Protein AF-A0A6H5FZ77-F1 (afdb_monomer_lite)

Radius of gyration: 32.41 Å; chains: 1; bounding box: 80×97×88 Å

InterPro domains:
  IPR010721 Probable O-methyltransferase UstE-like [PF06966] (25-256)
  IPR010721 Probable O-methyltransferase UstE-like [PF06966] (371-517)
  IPR010721 Probable O-methyltransferase UstE-like [PTHR32251] (3-259)

pLDDT: mean 71.92, std 25.33, range [19.97, 97.94]

Organism: NCBI:txid355587

Sequence (517 aa):
MVVQIFDDHHLAVSAIIVVTVQVILFGISAYFQFDKLTDIAGGVNFIIVAITTFVLGQERLRPPYDNRQLMVTSLVCLWGVRLSGYLLYRIMQVGRDARFESRRSNIIRFAVFWTFQAVWVMVVSLPVVIINAPHNSILNGAPRTMTPLDTAGTSMFFGGLLVETYADLQKFSFHSDPANKGKWCNDGLWSLSRHPNYFGEIVLWCGITVISVNVIAGVEWVVVASPIFTTFIILFISGIPLVERAADLKYRNAQFNRKEAVGFFQKNSLHSILPIVSFCGRGPHKEHTGDNKICRTKMCHRPLGAPPSRITIFYAPSIGFPSCPIPSRGLRREEEGKWVKVRSLIRRVRHGENGGHPGSARKSGTPGNPARQAGLEIWRWSAAWVFIVSLPVMFVNAPNNSIANGAPKFGNARDIAGICLFVVGLLVETVADLQKNSYRNNPDNRGHWCDVGLWSWSRHPNYFGEITIWSSVFLISTNVLKRWQWTAVLSPVFTAVLLLFVSGMPILEKSADRKYG

Secondary structure (DSSP, 8-state):
-----S-TTSHHHHHHHHHHHHHHHHHHHHHH--HHHHHHHHHHHHHHHHHHHHHHHHHT-SS---HHHHHHHHHHHHHHHHHHHHHHHHHHHH---HHHHHHHT-HHHHHHHHHHHHHHHHHHHHHHHHHTSGGGSGGGT--SS--HHHHHHHHHHHHHHHHHHHHHHHHHHHHHSGGGTTPPP-STHHHH-S-HHHHHHHHHHHHHHHHHTTT--GGGGGGGHHHHHHHHIIIIISSHHHHHHHHHHHHGGGTTSHHHHTTSTTTSSS-SSS-----------------------------------------------------------SSTTSSHHHHHHHHHTTS--------------PPPPHHHHHHHHHHHHHHHHHHHHHHHHHHHTSGGGSGGGTPPPS--HHHHHHHHHHHHHHHHHHHHHHHHHHHHHSGGGTT----STHHHH-S-HHHHHHHHHHHHHHHHHTTT--GGGGGGGHHHHHHHHIIIIISSHHHHHHHHHHHH-

Foldseek 3Di:
DDPPPDDLLCLVVLLCLLVVLLVVLLVCCLVVVDPLSVQLSLLVSQLCSLVVLQVSLQVPDVVRDFPLLVVLSVLSNVVSCLRNVLSNVVCVVVVDDPVCVVQSVDSVSSVVVSVVSSVLSSLQSLLSSRCSRNCLGVVNPFDRDQDVLLVQLVVLQVQLVCQLNVVSVQVVVLCVDPVNVLHDRCDDVCVQAVCSNLVSVLSNSVSSLSSSVRRDDDPSNSSVSNSVVSVCCCPPNPNDVVVVVVVCVSCVVVPVVCPPVVVRVQRHDVPVVFFDDDDDDDDDDDDDDDDDDDDDDDDDDDDDDDDDDDDDDDDDDDDDDDDDDDDDDDDPDDPPVPVVVVVVVVVVVPDDDDDDDDDDDDDDDDPPDVVVVVVVVVVVVVVVLVVLQCLLVCQCPDPCLDVVNVQDDPDPPLNVVLVVLLVVLVCQLVVVVVQVVVLVPDPVNVLHDRCDDVCVVDVCSNLVSVLSNSVSSNSNSVSRDDDPSNSSVSNSVVSCCSQPPNRNPVVVVVVCVVRND

Structure (mmCIF, N/CA/C/O backbone):
data_AF-A0A6H5FZ77-F1
#
_entry.id   AF-A0A6H5FZ77-F1
#
loop_
_atom_site.group_PDB
_atom_site.id
_atom_site.type_symbol
_atom_site.label_atom_id
_atom_site.label_alt_id
_atom_site.label_comp_id
_atom_site.label_asym_id
_atom_site.label_entity_id
_atom_site.label_seq_id
_atom_site.pdbx_PDB_ins_code
_atom_site.Cartn_x
_atom_site.Cartn_y
_atom_site.Cartn_z
_atom_site.occupancy
_atom_site.B_iso_or_equiv
_atom_site.auth_seq_id
_atom_site.auth_comp_id
_atom_site.auth_asym_id
_atom_site.auth_atom_id
_atom_site.pdbx_PDB_model_num
ATOM 1 N N . MET A 1 1 ? 22.481 23.000 -25.335 1.00 32.81 1 MET A N 1
ATOM 2 C CA . MET A 1 1 ? 23.296 23.035 -24.105 1.00 32.81 1 MET A CA 1
ATOM 3 C C . MET A 1 1 ? 22.414 22.486 -22.999 1.00 32.81 1 MET A C 1
ATOM 5 O O . MET A 1 1 ? 21.450 23.138 -22.628 1.00 32.81 1 MET A O 1
ATOM 9 N N . VAL A 1 2 ? 22.610 21.223 -22.630 1.00 38.97 2 VAL A N 1
ATOM 10 C CA . VAL A 1 2 ? 21.741 20.534 -21.672 1.00 38.97 2 VAL A CA 1
ATOM 11 C C . VAL A 1 2 ? 22.221 20.924 -20.278 1.00 38.97 2 VAL A C 1
ATOM 13 O O . VAL A 1 2 ? 23.312 20.530 -19.880 1.00 38.97 2 VAL A O 1
ATOM 16 N N . VAL A 1 3 ? 21.452 21.741 -19.562 1.00 40.06 3 VAL A N 1
ATOM 17 C CA . VAL A 1 3 ? 21.782 22.121 -18.185 1.00 40.06 3 VAL A CA 1
ATOM 18 C C . VAL A 1 3 ? 21.697 20.848 -17.330 1.00 40.06 3 VAL A C 1
ATOM 20 O O . VAL A 1 3 ? 20.621 20.277 -17.148 1.00 40.06 3 VAL A O 1
ATOM 23 N N . GLN A 1 4 ? 22.836 20.316 -16.876 1.00 50.25 4 GLN A N 1
ATOM 24 C CA . GLN A 1 4 ? 22.880 19.347 -15.776 1.00 50.25 4 GLN A CA 1
ATOM 25 C C . GLN A 1 4 ? 22.469 20.116 -14.529 1.00 50.25 4 GLN A C 1
ATOM 27 O O . GLN A 1 4 ? 23.273 20.878 -14.003 1.00 50.25 4 GLN A O 1
ATOM 32 N N . ILE A 1 5 ? 21.200 20.007 -14.127 1.00 52.31 5 ILE A N 1
ATOM 33 C CA . ILE A 1 5 ? 20.714 20.857 -13.045 1.00 52.31 5 ILE A CA 1
ATOM 34 C C . ILE A 1 5 ? 21.364 20.440 -11.724 1.00 52.31 5 ILE A C 1
ATOM 36 O O . ILE A 1 5 ? 21.948 21.324 -11.130 1.00 52.31 5 ILE A O 1
ATOM 40 N N . PHE A 1 6 ? 21.429 19.160 -11.325 1.00 59.44 6 PHE A N 1
ATOM 41 C CA . PHE A 1 6 ? 22.281 18.728 -10.192 1.00 59.44 6 PHE A CA 1
ATOM 42 C C . PHE A 1 6 ? 22.608 17.221 -10.201 1.00 59.44 6 PHE A C 1
ATOM 44 O O . PHE A 1 6 ? 23.728 16.845 -9.862 1.00 59.44 6 PHE A O 1
ATOM 51 N N . ASP A 1 7 ? 21.668 16.356 -10.601 1.00 70.94 7 ASP A N 1
ATOM 52 C CA . ASP A 1 7 ? 21.854 14.901 -10.652 1.00 70.94 7 ASP A CA 1
ATOM 53 C C . ASP A 1 7 ? 20.900 14.220 -11.651 1.00 70.94 7 ASP A C 1
ATOM 55 O O . ASP A 1 7 ? 19.774 14.675 -11.850 1.00 70.94 7 ASP A O 1
ATOM 59 N N . ASP A 1 8 ? 21.329 13.111 -12.265 1.00 69.75 8 ASP A N 1
ATOM 60 C CA . ASP A 1 8 ? 20.527 12.403 -13.282 1.00 69.75 8 ASP A CA 1
ATOM 61 C C . ASP A 1 8 ? 19.311 11.661 -12.687 1.00 69.75 8 ASP A C 1
ATOM 63 O O . ASP A 1 8 ? 18.356 11.375 -13.401 1.00 69.75 8 ASP A O 1
ATOM 67 N N . HIS A 1 9 ? 19.301 11.406 -11.373 1.00 72.81 9 HIS A N 1
ATOM 68 C CA . HIS A 1 9 ? 18.240 10.663 -10.677 1.00 72.81 9 HIS A CA 1
ATOM 69 C C . HIS A 1 9 ? 17.147 11.557 -10.070 1.00 72.81 9 HIS A C 1
ATOM 71 O O . HIS A 1 9 ? 16.243 11.045 -9.410 1.00 72.81 9 HIS A O 1
ATOM 77 N N . HIS A 1 10 ? 17.222 12.881 -10.265 1.00 82.50 10 HIS A N 1
ATOM 78 C CA . HIS A 1 10 ? 16.328 13.882 -9.665 1.00 82.50 10 HIS A CA 1
ATOM 79 C C . HIS A 1 10 ? 16.275 13.880 -8.120 1.00 82.50 10 HIS A C 1
ATOM 81 O O . HIS A 1 10 ? 15.401 14.524 -7.530 1.00 82.50 10 HIS A O 1
ATOM 87 N N . LEU A 1 11 ? 17.190 13.196 -7.432 1.00 84.50 11 LEU A N 1
ATOM 88 C CA . LEU A 1 11 ? 17.213 13.078 -5.975 1.00 84.50 11 LEU A CA 1
ATOM 89 C C . LEU A 1 11 ? 17.638 14.389 -5.314 1.00 84.50 11 LEU A C 1
ATOM 91 O O . LEU A 1 11 ? 17.001 14.817 -4.350 1.00 84.50 11 LEU A O 1
ATOM 95 N N . ALA A 1 12 ? 18.682 15.045 -5.831 1.00 80.38 12 ALA A N 1
ATOM 96 C CA . ALA A 1 12 ? 19.181 16.295 -5.260 1.00 80.38 12 ALA A CA 1
ATOM 97 C C . ALA A 1 12 ? 18.172 17.428 -5.473 1.00 80.38 12 ALA A C 1
ATOM 99 O O . ALA A 1 12 ? 17.857 18.168 -4.540 1.00 80.38 12 ALA A O 1
ATOM 100 N N . VAL A 1 13 ? 17.595 17.508 -6.676 1.00 82.75 13 VAL A N 1
ATOM 101 C CA . VAL A 1 13 ? 16.537 18.480 -6.987 1.00 82.75 13 VAL A CA 1
ATOM 102 C C . VAL A 1 13 ? 15.308 18.257 -6.102 1.00 82.75 13 VAL A C 1
ATOM 104 O O . VAL A 1 13 ? 14.798 19.211 -5.514 1.00 82.75 13 VAL A O 1
ATOM 107 N N . SER A 1 14 ? 14.871 17.005 -5.927 1.00 87.25 14 SER A N 1
ATOM 108 C CA . SER A 1 14 ? 13.750 16.678 -5.034 1.00 87.25 14 SER A CA 1
ATOM 109 C C . SER A 1 14 ? 14.048 17.059 -3.583 1.00 87.25 14 SER A C 1
ATOM 111 O O . SER A 1 14 ? 13.194 17.644 -2.921 1.00 87.25 14 SER A O 1
ATOM 113 N N . ALA A 1 15 ? 15.269 16.804 -3.097 1.00 85.19 15 ALA A N 1
ATOM 114 C CA . ALA A 1 15 ? 15.681 17.167 -1.742 1.00 85.19 15 ALA A CA 1
ATOM 115 C C . ALA A 1 15 ? 15.639 18.681 -1.515 1.00 85.19 15 ALA A C 1
ATOM 117 O O . ALA A 1 15 ? 15.108 19.127 -0.499 1.00 85.19 15 ALA A O 1
ATOM 118 N N . ILE A 1 16 ? 16.145 19.468 -2.470 1.00 86.50 16 ILE A N 1
ATOM 119 C CA . ILE A 1 16 ? 16.096 20.933 -2.412 1.00 86.50 16 ILE A CA 1
ATOM 120 C C . ILE A 1 16 ? 14.642 21.403 -2.365 1.00 86.50 16 ILE A C 1
ATOM 122 O O . ILE A 1 16 ? 14.287 22.171 -1.477 1.00 86.50 16 ILE A O 1
ATOM 126 N N . ILE A 1 17 ? 13.786 20.903 -3.261 1.00 87.06 17 ILE A N 1
ATOM 127 C CA . ILE A 1 17 ? 12.366 21.275 -3.307 1.00 87.06 17 ILE A CA 1
ATOM 128 C C . ILE A 1 17 ? 11.678 20.959 -1.980 1.00 87.06 17 ILE A C 1
ATOM 130 O O . ILE A 1 17 ? 11.042 21.840 -1.400 1.00 87.06 17 ILE A O 1
ATOM 134 N N . VAL A 1 18 ? 11.825 19.731 -1.473 1.00 87.75 18 VAL A N 1
ATOM 135 C CA . VAL A 1 18 ? 11.194 19.329 -0.212 1.00 87.75 18 VAL A CA 1
ATOM 136 C C . VAL A 1 18 ? 11.704 20.187 0.936 1.00 87.75 18 VAL A C 1
ATOM 138 O O . VAL A 1 18 ? 10.898 20.715 1.693 1.00 87.75 18 VAL A O 1
ATOM 141 N N . VAL A 1 19 ? 13.016 20.385 1.074 1.00 87.25 19 VAL A N 1
ATOM 142 C CA . VAL A 1 19 ? 13.564 21.213 2.159 1.00 87.25 19 VAL A CA 1
ATOM 143 C C . VAL A 1 19 ? 13.065 22.653 2.052 1.00 87.25 19 VAL A C 1
ATOM 145 O O . VAL A 1 19 ? 12.598 23.200 3.050 1.00 87.25 19 VAL A O 1
ATOM 148 N N . THR A 1 20 ? 13.088 23.256 0.864 1.00 87.56 20 THR A N 1
ATOM 149 C CA . THR A 1 20 ? 12.632 24.634 0.651 1.00 87.56 20 THR A CA 1
ATOM 150 C C . THR A 1 20 ? 11.155 24.798 0.989 1.00 87.56 20 THR A C 1
ATOM 152 O O . THR A 1 20 ? 10.804 25.684 1.770 1.00 87.56 20 THR A O 1
ATOM 155 N N . VAL A 1 21 ? 10.284 23.928 0.471 1.00 87.62 21 VAL A N 1
ATOM 156 C CA . VAL A 1 21 ? 8.846 23.982 0.773 1.00 87.62 21 VAL A CA 1
ATOM 157 C C . VAL A 1 21 ? 8.609 23.772 2.270 1.00 87.62 21 VAL A C 1
ATOM 159 O O . VAL A 1 21 ? 7.843 24.518 2.879 1.00 87.62 21 VAL A O 1
ATOM 162 N N . GLN A 1 22 ? 9.300 22.822 2.901 1.00 86.38 22 GLN A N 1
ATOM 163 C CA . GLN A 1 22 ? 9.139 22.550 4.330 1.00 86.38 22 GLN A CA 1
ATOM 164 C C . GLN A 1 22 ? 9.621 23.704 5.212 1.00 86.38 22 GLN A C 1
ATOM 166 O O . GLN A 1 22 ? 8.958 24.020 6.194 1.00 86.38 22 GLN A O 1
ATOM 171 N N . VAL A 1 23 ? 10.724 24.371 4.862 1.00 87.50 23 VAL A N 1
ATOM 172 C CA . VAL A 1 23 ? 11.225 25.547 5.592 1.00 87.50 23 VAL A CA 1
ATOM 173 C C . VAL A 1 23 ? 10.261 26.728 5.462 1.00 87.50 23 VAL A C 1
ATOM 175 O O . VAL A 1 23 ? 9.963 27.378 6.464 1.00 87.50 23 VAL A O 1
ATOM 178 N N . ILE A 1 24 ? 9.723 26.978 4.263 1.00 88.81 24 ILE A N 1
ATOM 179 C CA . ILE A 1 24 ? 8.734 28.044 4.038 1.00 88.81 24 ILE A CA 1
ATOM 180 C C . ILE A 1 24 ? 7.465 27.771 4.854 1.00 88.81 24 ILE A C 1
ATOM 182 O O . ILE A 1 24 ? 7.013 28.631 5.613 1.00 88.81 24 ILE A O 1
ATOM 186 N N . LEU A 1 25 ? 6.905 26.562 4.748 1.00 86.75 25 LEU A N 1
ATOM 187 C CA . LEU A 1 25 ? 5.684 26.188 5.462 1.00 86.75 25 LEU A CA 1
ATOM 188 C C . LEU A 1 25 ? 5.891 26.133 6.982 1.00 86.75 25 LEU A C 1
ATOM 190 O O . LEU A 1 25 ? 4.988 26.520 7.729 1.00 86.75 25 LEU A O 1
ATOM 194 N N . PHE A 1 26 ? 7.075 25.728 7.447 1.00 85.31 26 PHE A N 1
ATOM 195 C CA . PHE A 1 26 ? 7.472 25.829 8.849 1.00 85.31 26 PHE A CA 1
ATOM 196 C C . PHE A 1 26 ? 7.493 27.284 9.316 1.00 85.31 26 PHE A C 1
ATOM 198 O O . PHE A 1 26 ? 6.891 27.581 10.343 1.00 85.31 26 PHE A O 1
ATOM 205 N N . GLY A 1 27 ? 8.124 28.192 8.563 1.00 84.81 27 GLY A N 1
ATOM 206 C CA . GLY A 1 27 ? 8.195 29.615 8.901 1.00 84.81 27 GLY A CA 1
ATOM 207 C C . GLY A 1 27 ? 6.810 30.253 9.020 1.00 84.81 27 GLY A C 1
ATOM 208 O O . GLY A 1 27 ? 6.506 30.889 10.029 1.00 84.81 27 GLY A O 1
ATOM 209 N N . ILE A 1 28 ? 5.931 29.994 8.045 1.00 85.19 28 ILE A N 1
ATOM 210 C CA . ILE A 1 28 ? 4.534 30.455 8.069 1.00 85.19 28 ILE A CA 1
ATOM 211 C C . ILE A 1 28 ? 3.795 29.857 9.274 1.00 85.19 28 ILE A C 1
ATOM 213 O O . ILE A 1 28 ? 3.142 30.580 10.023 1.00 85.19 28 ILE A O 1
ATOM 217 N N . SER A 1 29 ? 3.918 28.548 9.505 1.00 83.06 29 SER A N 1
ATOM 218 C CA . SER A 1 29 ? 3.219 27.878 10.609 1.00 83.06 29 SER A CA 1
ATOM 219 C C . SER A 1 29 ? 3.726 28.320 11.982 1.00 83.06 29 SER A C 1
ATOM 221 O O . SER A 1 29 ? 2.934 28.425 12.914 1.00 83.06 29 SER A O 1
ATOM 223 N N . ALA A 1 30 ? 5.025 28.592 12.119 1.00 81.38 30 ALA A N 1
ATOM 224 C CA . ALA A 1 30 ? 5.637 29.072 13.352 1.00 81.38 30 ALA A CA 1
ATOM 225 C C . ALA A 1 30 ? 5.244 30.526 13.649 1.00 81.38 30 ALA A C 1
ATOM 227 O O . ALA A 1 30 ? 4.967 30.850 14.803 1.00 81.38 30 ALA A O 1
ATOM 228 N N . TYR A 1 31 ? 5.162 31.379 12.624 1.00 82.38 31 TYR A N 1
ATOM 229 C CA . TYR A 1 31 ? 4.772 32.780 12.779 1.00 82.38 31 TYR A CA 1
ATOM 230 C C . TYR A 1 31 ? 3.266 32.945 13.036 1.00 82.38 31 TYR A C 1
ATOM 232 O O . TYR A 1 31 ? 2.871 33.591 14.001 1.00 82.38 31 TYR A O 1
ATOM 240 N N . PHE A 1 32 ? 2.417 32.316 12.215 1.00 79.31 32 PHE A N 1
ATOM 241 C CA . PHE A 1 32 ? 0.956 32.470 12.288 1.00 79.31 32 PHE A CA 1
ATOM 242 C C . PHE A 1 32 ? 0.256 31.459 13.207 1.00 79.31 32 PHE A C 1
ATOM 244 O O . PHE A 1 32 ? -0.953 31.563 13.405 1.00 79.31 32 PHE A O 1
ATOM 251 N N . GLN A 1 33 ? 0.976 30.470 13.753 1.00 71.25 33 GLN A N 1
ATOM 252 C CA . GLN A 1 33 ? 0.415 29.404 14.602 1.00 71.25 33 GLN A CA 1
ATOM 253 C C . GLN A 1 33 ? -0.757 28.660 13.925 1.00 71.25 33 GLN A C 1
ATOM 255 O O . GLN A 1 33 ? -1.765 28.328 14.550 1.00 71.25 33 GLN A O 1
ATOM 260 N N . PHE A 1 34 ? -0.639 28.419 12.615 1.00 71.75 34 PHE A N 1
ATOM 261 C CA . PHE A 1 34 ? -1.740 27.945 11.776 1.00 71.75 34 PHE A CA 1
ATOM 262 C C . PHE A 1 34 ? -1.725 26.413 11.590 1.00 71.75 34 PHE A C 1
ATOM 264 O O . PHE A 1 34 ? -1.120 25.892 10.656 1.00 71.75 34 PHE A O 1
ATOM 271 N N . ASP A 1 35 ? -2.442 25.677 12.448 1.00 66.44 35 ASP A N 1
ATOM 272 C CA . ASP A 1 35 ? -2.493 24.192 12.445 1.00 66.44 35 ASP A CA 1
ATOM 273 C C . ASP A 1 35 ? -3.036 23.567 11.165 1.00 66.44 35 ASP A C 1
ATOM 275 O O . ASP A 1 35 ? -2.744 22.421 10.818 1.00 66.44 35 ASP A O 1
ATOM 279 N N . LYS A 1 36 ? -3.876 24.317 10.455 1.00 73.75 36 LYS A N 1
ATOM 280 C CA . LYS A 1 36 ? -4.496 23.834 9.223 1.00 73.75 36 LYS A CA 1
ATOM 281 C C . LYS A 1 36 ? -3.432 23.606 8.147 1.00 73.75 36 LYS A C 1
ATOM 283 O O . LYS A 1 36 ? -3.571 22.693 7.341 1.00 73.75 36 LYS A O 1
ATOM 288 N N . LEU A 1 37 ? -2.346 24.387 8.173 1.00 77.38 37 LEU A N 1
ATOM 289 C CA . LEU A 1 37 ? -1.252 24.265 7.213 1.00 77.38 37 LEU A CA 1
ATOM 290 C C . LEU A 1 37 ? -0.441 22.988 7.426 1.00 77.38 37 LEU A C 1
ATOM 292 O O . LEU A 1 37 ? -0.084 22.342 6.447 1.00 77.38 37 LEU A O 1
ATOM 296 N N . THR A 1 38 ? -0.197 22.588 8.680 1.00 74.19 38 THR A N 1
ATOM 297 C CA . THR A 1 38 ? 0.572 21.371 8.990 1.00 74.19 38 THR A CA 1
ATOM 298 C C . THR A 1 38 ? -0.085 20.101 8.460 1.00 74.19 38 THR A C 1
ATOM 300 O O . THR A 1 38 ? 0.616 19.204 8.004 1.00 74.19 38 THR A O 1
ATOM 303 N N . ASP A 1 39 ? -1.416 20.032 8.486 1.00 73.19 39 ASP A N 1
ATOM 304 C CA . ASP A 1 39 ? -2.168 18.862 8.019 1.00 73.19 39 ASP A CA 1
ATOM 305 C C . ASP A 1 39 ? -2.214 18.774 6.477 1.00 73.19 39 ASP A C 1
ATOM 307 O O . ASP A 1 39 ? -2.266 17.679 5.921 1.00 73.19 39 ASP A O 1
ATOM 311 N N . ILE A 1 40 ? -2.144 19.907 5.767 1.00 84.50 40 ILE A N 1
ATOM 312 C CA . ILE A 1 40 ? -2.136 19.955 4.292 1.00 84.50 40 ILE A CA 1
ATOM 313 C C . ILE A 1 40 ? -0.723 19.794 3.715 1.00 84.50 40 ILE A C 1
ATOM 315 O O . ILE A 1 40 ? -0.570 19.237 2.623 1.00 84.50 40 ILE A O 1
ATOM 319 N N . ALA A 1 41 ? 0.291 20.287 4.436 1.00 85.44 41 ALA A N 1
ATOM 320 C CA . ALA A 1 41 ? 1.673 20.408 3.976 1.00 85.44 41 ALA A CA 1
ATOM 321 C C . ALA A 1 41 ? 2.235 19.097 3.418 1.00 85.44 41 ALA A C 1
ATOM 323 O O . ALA A 1 41 ? 2.907 19.113 2.388 1.00 85.44 41 ALA A O 1
ATOM 324 N N . GLY A 1 42 ? 1.931 17.968 4.061 1.00 82.56 42 GLY A N 1
ATOM 325 C CA . GLY A 1 42 ? 2.368 16.645 3.627 1.00 82.56 42 GLY A CA 1
ATOM 326 C C . GLY A 1 42 ? 1.954 16.328 2.190 1.00 82.56 42 GLY A C 1
ATOM 327 O O . GLY A 1 42 ? 2.812 16.195 1.322 1.00 82.56 42 GLY A O 1
ATOM 328 N N . GLY A 1 43 ? 0.647 16.253 1.920 1.00 88.25 43 GLY A N 1
ATOM 329 C CA . GLY A 1 43 ? 0.135 15.888 0.592 1.00 88.25 43 GLY A CA 1
ATOM 330 C C . GLY A 1 43 ? 0.491 16.900 -0.502 1.00 88.25 43 GLY A C 1
ATOM 331 O O . GLY A 1 43 ? 0.821 16.495 -1.615 1.00 88.25 43 GLY A O 1
ATOM 332 N N . VAL A 1 44 ? 0.544 18.200 -0.183 1.00 90.81 44 VAL A N 1
ATOM 333 C CA . VAL A 1 44 ? 0.987 19.236 -1.137 1.00 90.81 44 VAL A CA 1
ATOM 334 C C . VAL A 1 44 ? 2.450 19.047 -1.538 1.00 90.81 44 VAL A C 1
ATOM 336 O O . VAL A 1 44 ? 2.771 19.161 -2.718 1.00 90.81 44 VAL A O 1
ATOM 339 N N . ASN A 1 45 ? 3.331 18.695 -0.598 1.00 91.25 45 ASN A N 1
ATOM 340 C CA . ASN A 1 45 ? 4.727 18.399 -0.917 1.00 91.25 45 ASN A CA 1
ATOM 341 C C . ASN A 1 45 ? 4.857 17.222 -1.900 1.00 91.25 45 ASN A C 1
ATOM 343 O O . ASN A 1 45 ? 5.621 17.319 -2.858 1.00 91.25 45 ASN A O 1
ATOM 347 N N . PHE A 1 46 ? 4.089 16.142 -1.712 1.00 94.19 46 PHE A N 1
ATOM 348 C CA . PHE A 1 46 ? 4.083 15.016 -2.657 1.00 94.19 46 PHE A CA 1
ATOM 349 C C . PHE A 1 46 ? 3.656 15.439 -4.066 1.00 94.19 46 PHE A C 1
ATOM 351 O O . PHE A 1 46 ? 4.296 15.038 -5.037 1.00 94.19 46 PHE A O 1
ATOM 358 N N . ILE A 1 47 ? 2.615 16.272 -4.179 1.00 94.81 47 ILE A N 1
ATOM 359 C CA . ILE A 1 47 ? 2.140 16.798 -5.468 1.00 94.81 47 ILE A CA 1
ATOM 360 C C . ILE A 1 47 ? 3.236 17.629 -6.145 1.00 94.81 47 ILE A C 1
ATOM 362 O O . ILE A 1 47 ? 3.541 17.405 -7.315 1.00 94.81 47 ILE A O 1
ATOM 366 N N . ILE A 1 48 ? 3.855 18.562 -5.411 1.00 93.50 48 ILE A N 1
ATOM 367 C CA . ILE A 1 48 ? 4.905 19.437 -5.950 1.00 93.50 48 ILE A CA 1
ATOM 368 C C . ILE A 1 48 ? 6.090 18.607 -6.458 1.00 93.50 48 ILE A C 1
ATOM 370 O O . ILE A 1 48 ? 6.550 18.832 -7.577 1.00 93.50 48 ILE A O 1
ATOM 374 N N . VAL A 1 49 ? 6.566 17.632 -5.676 1.00 92.12 49 VAL A N 1
ATOM 375 C CA . VAL A 1 49 ? 7.688 16.763 -6.072 1.00 92.12 49 VAL A CA 1
ATOM 376 C C . VAL A 1 49 ? 7.337 15.935 -7.308 1.00 92.12 49 VAL A C 1
ATOM 378 O O . VAL A 1 49 ? 8.125 15.887 -8.253 1.00 92.12 49 VAL A O 1
ATOM 381 N N . ALA A 1 50 ? 6.152 15.321 -7.346 1.00 93.50 50 ALA A N 1
ATOM 382 C CA . ALA A 1 50 ? 5.724 14.499 -8.475 1.00 93.50 50 ALA A CA 1
ATOM 383 C C . ALA A 1 50 ? 5.622 15.318 -9.773 1.00 93.50 50 ALA A C 1
ATOM 385 O O . ALA A 1 50 ? 6.191 14.927 -10.790 1.00 93.50 50 ALA A O 1
ATOM 386 N N . ILE A 1 51 ? 4.967 16.485 -9.734 1.00 93.25 51 ILE A N 1
ATOM 387 C CA . ILE A 1 51 ? 4.817 17.357 -10.909 1.00 93.25 51 ILE A CA 1
ATOM 388 C C . ILE A 1 51 ? 6.170 17.912 -11.356 1.00 93.25 51 ILE A C 1
ATOM 390 O O . ILE A 1 51 ? 6.478 17.888 -12.544 1.00 93.25 51 ILE A O 1
ATOM 394 N N . THR A 1 52 ? 6.999 18.390 -10.425 1.00 89.44 52 THR A N 1
ATOM 395 C CA . THR A 1 52 ? 8.275 19.022 -10.787 1.00 89.44 52 THR A CA 1
ATOM 396 C C . THR A 1 52 ? 9.233 18.009 -11.403 1.00 89.44 52 THR A C 1
ATOM 398 O O . THR A 1 52 ? 9.822 18.282 -12.444 1.00 89.44 52 THR A O 1
ATOM 401 N N . THR A 1 53 ? 9.351 16.813 -10.816 1.00 89.75 53 THR A N 1
ATOM 402 C CA . THR A 1 53 ? 10.194 15.749 -11.388 1.00 89.75 53 THR A CA 1
ATOM 403 C C . THR A 1 53 ? 9.685 15.281 -12.748 1.00 89.75 53 THR A C 1
ATOM 405 O O . THR A 1 53 ? 10.496 15.024 -13.634 1.00 89.75 53 THR A O 1
ATOM 408 N N . PHE A 1 54 ? 8.364 15.233 -12.951 1.00 89.44 54 PHE A N 1
ATOM 409 C CA . PHE A 1 54 ? 7.769 14.921 -14.248 1.00 89.44 54 PHE A CA 1
ATOM 410 C C . PHE A 1 54 ? 8.110 15.976 -15.308 1.00 89.44 54 PHE A C 1
ATOM 412 O O . PHE A 1 54 ? 8.583 15.620 -16.385 1.00 89.44 54 PHE A O 1
ATOM 419 N N . VAL A 1 55 ? 7.913 17.264 -15.003 1.00 87.12 55 VAL A N 1
ATOM 420 C CA . VAL A 1 55 ? 8.178 18.373 -15.938 1.00 87.12 55 VAL A CA 1
ATOM 421 C C . VAL A 1 55 ? 9.662 18.445 -16.299 1.00 87.12 55 VAL A C 1
ATOM 423 O O . VAL A 1 55 ? 9.992 18.482 -17.482 1.00 87.12 55 VAL A O 1
ATOM 426 N N . LEU A 1 56 ? 10.555 18.371 -15.306 1.00 82.38 56 LEU A N 1
ATOM 427 C CA . LEU A 1 56 ? 12.005 18.351 -15.536 1.00 82.38 56 LEU A CA 1
ATOM 428 C C . LEU A 1 56 ? 12.446 17.133 -16.360 1.00 82.38 56 LEU A C 1
ATOM 430 O O . LEU A 1 56 ? 13.344 17.242 -17.197 1.00 82.38 56 LEU A O 1
ATOM 434 N N . GLY A 1 57 ? 11.789 15.987 -16.156 1.00 78.50 57 GLY A N 1
ATOM 435 C CA . GLY A 1 57 ? 11.971 14.799 -16.982 1.00 78.50 57 GLY A CA 1
ATOM 436 C C . GLY A 1 57 ? 11.591 15.055 -18.441 1.00 78.50 57 GLY A C 1
ATOM 437 O O . GLY A 1 57 ? 12.397 14.791 -19.332 1.00 78.50 57 GLY A O 1
ATOM 438 N N . GLN A 1 58 ? 10.408 15.628 -18.696 1.00 76.19 58 GLN A N 1
ATOM 439 C CA . GLN A 1 58 ? 9.917 15.867 -20.061 1.00 76.19 58 GLN A CA 1
ATOM 440 C C . GLN A 1 58 ? 10.713 16.926 -20.828 1.00 76.19 58 GLN A C 1
ATOM 442 O O . GLN A 1 58 ? 10.927 16.756 -22.025 1.00 76.19 58 GLN A O 1
ATOM 447 N N . GLU A 1 59 ? 11.204 17.985 -20.175 1.00 63.56 59 GLU A N 1
ATOM 448 C CA . GLU A 1 59 ? 12.039 19.007 -20.835 1.00 63.56 59 GLU A CA 1
ATOM 449 C C . GLU A 1 59 ? 13.294 18.413 -21.497 1.00 63.56 59 GLU A C 1
ATOM 451 O O . GLU A 1 59 ? 13.826 18.963 -22.466 1.00 63.56 59 GLU A O 1
ATOM 456 N N . ARG A 1 60 ? 13.757 17.262 -20.998 1.00 66.69 60 ARG A N 1
ATOM 457 C CA . ARG A 1 60 ? 14.942 16.557 -21.490 1.00 66.69 60 ARG A CA 1
ATOM 458 C C . ARG A 1 60 ? 14.626 15.487 -22.544 1.00 66.69 60 ARG A C 1
ATOM 460 O O . ARG A 1 60 ? 15.553 15.011 -23.198 1.00 66.69 60 ARG A O 1
ATOM 467 N N . LEU A 1 61 ? 13.354 15.120 -22.734 1.00 61.03 61 LEU A N 1
ATOM 468 C CA . LEU A 1 61 ? 12.909 14.026 -23.605 1.00 61.03 61 LEU A CA 1
ATOM 469 C C . LEU A 1 61 ? 12.312 14.554 -24.923 1.00 61.03 61 LEU A C 1
ATOM 471 O O . LEU A 1 61 ? 11.493 15.470 -24.950 1.00 61.03 61 LEU A O 1
ATOM 475 N N . ARG A 1 62 ? 12.709 13.955 -26.055 1.00 57.19 62 ARG A N 1
ATOM 476 C CA . ARG A 1 62 ? 12.064 14.155 -27.367 1.00 57.19 62 ARG A CA 1
ATOM 477 C C . ARG A 1 62 ? 11.795 12.785 -28.007 1.00 57.19 62 ARG A C 1
ATOM 479 O O . ARG A 1 62 ? 12.768 12.139 -28.395 1.00 57.19 62 ARG A O 1
ATOM 486 N N . PRO A 1 63 ? 10.531 12.336 -28.163 1.00 58.62 63 PRO A N 1
ATOM 487 C CA . PRO A 1 63 ? 9.265 13.031 -27.883 1.00 58.62 63 PRO A CA 1
ATOM 488 C C . PRO A 1 63 ? 8.908 13.145 -26.378 1.00 58.62 63 PRO A C 1
ATOM 490 O O . PRO A 1 63 ? 9.421 12.365 -25.580 1.00 58.62 63 PRO A O 1
ATOM 493 N N . PRO A 1 64 ? 8.034 14.103 -25.996 1.00 58.75 64 PRO A N 1
ATOM 494 C CA . PRO A 1 64 ? 7.922 14.643 -24.631 1.00 58.75 64 PRO A CA 1
ATOM 495 C C . PRO A 1 64 ? 6.889 13.955 -23.718 1.00 58.75 64 PRO A C 1
ATOM 497 O O . PRO A 1 64 ? 6.409 14.589 -22.782 1.00 58.75 64 PRO A O 1
ATOM 500 N N . TYR A 1 65 ? 6.472 12.714 -24.001 1.00 62.88 65 TYR A N 1
ATOM 501 C CA . TYR A 1 65 ? 5.489 12.024 -23.155 1.00 62.88 65 TYR A CA 1
ATOM 502 C C . TYR A 1 65 ? 5.797 10.539 -22.992 1.00 62.88 65 TYR A C 1
ATOM 504 O O . TYR A 1 65 ? 5.666 9.750 -23.930 1.00 62.88 65 TYR A O 1
ATOM 512 N N . ASP A 1 66 ? 6.140 10.162 -21.762 1.00 78.19 66 ASP A N 1
ATOM 513 C CA . ASP A 1 66 ? 6.185 8.775 -21.311 1.00 78.19 66 ASP A CA 1
ATOM 514 C C . ASP A 1 66 ? 4.910 8.444 -20.516 1.00 78.19 66 ASP A C 1
ATOM 516 O O . ASP A 1 66 ? 4.618 9.046 -19.475 1.00 78.19 66 ASP A O 1
ATOM 520 N N . ASN A 1 67 ? 4.140 7.470 -21.009 1.00 84.06 67 ASN A N 1
ATOM 521 C CA . ASN A 1 67 ? 2.864 7.060 -20.418 1.00 84.06 67 ASN A CA 1
ATOM 522 C C . ASN A 1 67 ? 3.014 6.607 -18.957 1.00 84.06 67 ASN A C 1
ATOM 524 O O . ASN A 1 67 ? 2.126 6.860 -18.143 1.00 84.06 67 ASN A O 1
ATOM 528 N N . ARG A 1 68 ? 4.133 5.960 -18.605 1.00 87.94 68 ARG A N 1
ATOM 529 C CA . ARG A 1 68 ? 4.392 5.461 -17.245 1.00 87.94 68 ARG A CA 1
ATOM 530 C C . ARG A 1 68 ? 4.624 6.613 -16.275 1.00 87.94 68 ARG A C 1
ATOM 532 O O . ARG A 1 68 ? 4.050 6.621 -15.186 1.00 87.94 68 ARG A O 1
ATOM 539 N N . GLN A 1 69 ? 5.441 7.582 -16.683 1.00 89.44 69 GLN A N 1
ATOM 540 C CA . GLN A 1 69 ? 5.756 8.770 -15.888 1.00 89.44 69 GLN A CA 1
ATOM 541 C C . GLN A 1 69 ? 4.498 9.612 -15.650 1.00 89.44 69 GLN A C 1
ATOM 543 O O . GLN A 1 69 ? 4.213 10.004 -14.516 1.00 89.44 69 GLN A O 1
ATOM 548 N N . LEU A 1 70 ? 3.686 9.804 -16.697 1.00 90.38 70 LEU A N 1
ATOM 549 C CA . LEU A 1 70 ? 2.405 10.502 -16.596 1.00 90.38 70 LEU A CA 1
ATOM 550 C C . LEU A 1 70 ? 1.429 9.766 -15.668 1.00 90.38 70 LEU A C 1
ATOM 552 O O . LEU A 1 70 ? 0.814 10.390 -14.801 1.00 90.38 70 LEU A O 1
ATOM 556 N N . MET A 1 71 ? 1.306 8.444 -15.821 1.00 92.31 71 MET A N 1
ATOM 557 C CA . MET A 1 71 ? 0.442 7.608 -14.988 1.00 92.31 71 MET A CA 1
ATOM 558 C C . MET A 1 71 ? 0.827 7.725 -13.511 1.00 92.31 71 MET A C 1
ATOM 560 O O . MET A 1 71 ? -0.003 8.129 -12.703 1.00 92.31 71 MET A O 1
ATOM 564 N N . VAL A 1 72 ? 2.080 7.436 -13.145 1.00 94.31 72 VAL A N 1
ATOM 565 C CA . VAL A 1 72 ? 2.514 7.445 -11.737 1.00 94.31 72 VAL A CA 1
ATOM 566 C C . VAL A 1 72 ? 2.422 8.838 -11.122 1.00 94.31 72 VAL A C 1
ATOM 568 O O . VAL A 1 72 ? 1.951 8.972 -9.993 1.00 94.31 72 VAL A O 1
ATOM 571 N N . THR A 1 73 ? 2.791 9.878 -11.872 1.00 94.88 73 THR A N 1
ATOM 572 C CA . THR A 1 73 ? 2.630 11.269 -11.427 1.00 94.88 73 THR A CA 1
ATOM 573 C C . THR A 1 73 ? 1.163 11.581 -11.136 1.00 94.88 73 THR A C 1
ATOM 575 O O . THR A 1 73 ? 0.852 12.154 -10.091 1.00 94.88 73 THR A O 1
ATOM 578 N N . SER A 1 74 ? 0.246 11.132 -11.997 1.00 95.50 74 SER A N 1
ATOM 579 C CA . SER A 1 74 ? -1.198 11.304 -11.799 1.00 95.50 74 SER A CA 1
ATOM 580 C C . SER A 1 74 ? -1.710 10.550 -10.569 1.00 95.50 74 SER A C 1
ATOM 582 O O . SER A 1 74 ? -2.496 11.107 -9.805 1.00 95.50 74 SER A O 1
ATOM 584 N N . LEU A 1 75 ? -1.241 9.319 -10.329 1.00 96.56 75 LEU A N 1
ATOM 585 C CA . LEU A 1 75 ? -1.609 8.535 -9.143 1.00 96.56 75 LEU A CA 1
ATOM 586 C C . LEU A 1 75 ? -1.153 9.229 -7.850 1.00 96.56 75 LEU A C 1
ATOM 588 O O . LEU A 1 75 ? -1.953 9.414 -6.933 1.00 96.56 75 LEU A O 1
ATOM 592 N N . VAL A 1 76 ? 0.102 9.686 -7.784 1.00 96.94 76 VAL A N 1
ATOM 593 C CA . VAL A 1 76 ? 0.620 10.406 -6.607 1.00 96.94 76 VAL A CA 1
ATOM 594 C C . VAL A 1 76 ? -0.125 11.725 -6.394 1.00 96.94 76 VAL A C 1
ATOM 596 O O . VAL A 1 76 ? -0.459 12.054 -5.255 1.00 96.94 76 VAL A O 1
ATOM 599 N N . CYS A 1 77 ? -0.459 12.450 -7.466 1.00 96.38 77 CYS A N 1
ATOM 600 C CA . CYS A 1 77 ? -1.265 13.666 -7.365 1.00 96.38 77 CYS A CA 1
ATOM 601 C C . CYS A 1 77 ? -2.678 13.379 -6.844 1.00 96.38 77 CYS A C 1
ATOM 603 O O . CYS A 1 77 ? -3.148 14.075 -5.945 1.00 96.38 77 CYS A O 1
ATOM 605 N N . LEU A 1 78 ? -3.337 12.334 -7.353 1.00 95.50 78 LEU A N 1
ATOM 606 C CA . LEU A 1 78 ? -4.659 11.905 -6.897 1.00 95.50 78 LEU A CA 1
ATOM 607 C C . LEU A 1 78 ? -4.648 11.566 -5.400 1.00 95.50 78 LEU A C 1
ATOM 609 O O . LEU A 1 78 ? -5.500 12.048 -4.650 1.00 95.50 78 LEU A O 1
ATOM 613 N N . TRP A 1 79 ? -3.666 10.778 -4.954 1.00 96.31 79 TRP A N 1
ATOM 614 C CA . TRP A 1 79 ? -3.509 10.448 -3.538 1.00 96.31 79 TRP A CA 1
ATOM 615 C C . TRP A 1 79 ? -3.214 11.693 -2.693 1.00 96.31 79 TRP A C 1
ATOM 617 O O . TRP A 1 79 ? -3.856 11.889 -1.663 1.00 96.31 79 TRP A O 1
ATOM 627 N N . GLY A 1 80 ? -2.313 12.571 -3.146 1.00 93.25 80 GLY A N 1
ATOM 628 C CA . GLY A 1 80 ? -1.950 13.800 -2.439 1.00 93.25 80 GLY A CA 1
ATOM 629 C C . GLY A 1 80 ? -3.133 14.754 -2.267 1.00 93.25 80 GLY A C 1
ATOM 630 O O . GLY A 1 80 ? -3.372 15.242 -1.162 1.00 93.25 80 GLY A O 1
ATOM 631 N N . VAL A 1 81 ? -3.928 14.961 -3.326 1.00 92.62 81 VAL A N 1
ATOM 632 C CA . VAL A 1 81 ? -5.155 15.777 -3.280 1.00 92.62 81 VAL A CA 1
ATOM 633 C C . VAL A 1 81 ? -6.147 15.177 -2.295 1.00 92.62 81 VAL A C 1
ATOM 635 O O . VAL A 1 81 ? -6.721 15.895 -1.477 1.00 92.62 81 VAL A O 1
ATOM 638 N N . ARG A 1 82 ? -6.329 13.856 -2.331 1.00 92.19 82 ARG A N 1
ATOM 639 C CA . ARG A 1 82 ? -7.252 13.165 -1.435 1.00 92.19 82 ARG A CA 1
ATOM 640 C C . ARG A 1 82 ? -6.795 13.229 0.027 1.00 92.19 82 ARG A C 1
ATOM 642 O O . ARG A 1 82 ? -7.627 13.512 0.888 1.00 92.19 82 ARG A O 1
ATOM 649 N N . LEU A 1 83 ? -5.508 13.019 0.319 1.00 88.19 83 LEU A N 1
ATOM 650 C CA . LEU A 1 83 ? -4.957 13.109 1.675 1.00 88.19 83 LEU A CA 1
ATOM 651 C C . LEU A 1 83 ? -5.104 14.532 2.227 1.00 88.19 83 LEU A C 1
ATOM 653 O O . LEU A 1 83 ? -5.726 14.727 3.273 1.00 88.19 83 LEU A O 1
ATOM 657 N N . SER A 1 84 ? -4.584 15.533 1.511 1.00 89.62 84 SER A N 1
ATOM 658 C CA . SER A 1 84 ? -4.662 16.937 1.930 1.00 89.62 84 SER A CA 1
ATOM 659 C C . SER A 1 84 ? -6.110 17.417 2.048 1.00 89.62 84 SER A C 1
ATOM 661 O O . SER A 1 84 ? -6.453 18.091 3.018 1.00 89.62 84 SER A O 1
ATOM 663 N N . GLY A 1 85 ? -6.976 17.039 1.104 1.00 87.38 85 GLY A N 1
ATOM 664 C CA . GLY A 1 85 ? -8.393 17.397 1.105 1.00 87.38 85 GLY A CA 1
ATOM 665 C C . GLY A 1 85 ? -9.153 16.802 2.289 1.00 87.38 85 GLY A C 1
ATOM 666 O O . GLY A 1 85 ? -9.871 17.524 2.979 1.00 87.38 85 GLY A O 1
ATOM 667 N N . TYR A 1 86 ? -8.957 15.512 2.583 1.00 86.81 86 TYR A N 1
ATOM 668 C CA . TYR A 1 86 ? -9.599 14.864 3.728 1.00 86.81 86 TYR A CA 1
ATOM 669 C C . TYR A 1 86 ? -9.130 15.455 5.062 1.00 86.81 86 TYR A C 1
ATOM 671 O O . TYR A 1 86 ? -9.956 15.750 5.929 1.00 86.81 86 TYR A O 1
ATOM 679 N N . LEU A 1 87 ? -7.821 15.673 5.231 1.00 83.88 87 LEU A N 1
ATOM 680 C CA . LEU A 1 87 ? -7.280 16.256 6.460 1.00 83.88 87 LEU A CA 1
ATOM 681 C C . LEU A 1 87 ? -7.766 17.697 6.664 1.00 83.88 87 LEU A C 1
ATOM 683 O O . LEU A 1 87 ? -8.191 18.033 7.773 1.00 83.88 87 LEU A O 1
ATOM 687 N N . LEU A 1 88 ? -7.796 18.508 5.598 1.00 85.75 88 LEU A N 1
ATOM 688 C CA . LEU A 1 88 ? -8.351 19.862 5.622 1.00 85.75 88 LEU A CA 1
ATOM 689 C C . LEU A 1 88 ? -9.839 19.859 5.992 1.00 85.75 88 LEU A C 1
ATOM 691 O O . LEU A 1 88 ? -10.271 20.592 6.882 1.00 85.75 88 LEU A O 1
ATOM 695 N N . TYR A 1 89 ? -10.632 19.016 5.336 1.00 85.12 89 TYR A N 1
ATOM 696 C CA . TYR A 1 89 ? -12.058 18.912 5.622 1.00 85.12 89 TYR A CA 1
ATOM 697 C C . TYR A 1 89 ? -12.303 18.497 7.079 1.00 85.12 89 TYR A C 1
ATOM 699 O O . TYR A 1 89 ? -13.080 19.134 7.792 1.00 85.12 89 TYR A O 1
ATOM 707 N N . ARG A 1 90 ? -11.565 17.495 7.571 1.00 83.00 90 ARG A N 1
ATOM 708 C CA . ARG A 1 90 ? -11.650 17.033 8.960 1.00 83.00 90 ARG A CA 1
ATOM 709 C C . ARG A 1 90 ? -11.328 18.147 9.954 1.00 83.00 90 ARG A C 1
ATOM 711 O O . ARG A 1 90 ? -12.066 18.312 10.924 1.00 83.00 90 ARG A O 1
ATOM 718 N N . ILE A 1 91 ? -10.25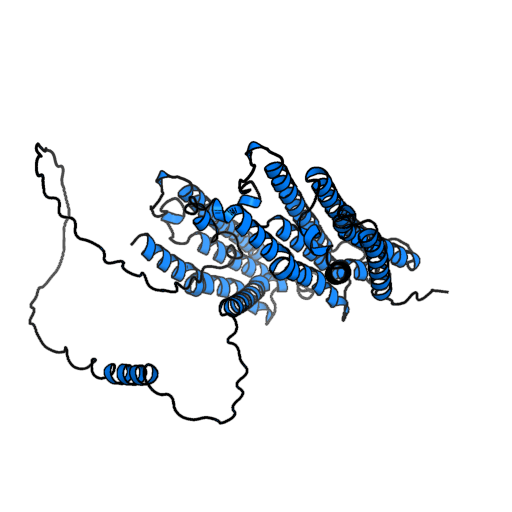0 18.908 9.747 1.00 80.94 91 ILE A N 1
ATOM 719 C CA . ILE A 1 91 ? -9.881 19.987 10.677 1.00 80.94 91 ILE A CA 1
ATOM 720 C C . ILE A 1 91 ? -10.883 21.144 10.634 1.00 80.94 91 ILE A C 1
ATOM 722 O O . ILE A 1 91 ? -11.167 21.731 11.674 1.00 80.94 91 ILE A O 1
ATOM 726 N N . MET A 1 92 ? -11.476 21.443 9.473 1.00 81.56 92 MET A N 1
ATOM 727 C CA . MET A 1 92 ? -12.537 22.451 9.369 1.00 81.56 92 MET A CA 1
ATOM 728 C C . MET A 1 92 ? -13.792 22.058 10.156 1.00 81.56 92 MET A C 1
ATOM 730 O O . MET A 1 92 ? -14.434 22.930 10.730 1.00 81.56 92 MET A O 1
ATOM 734 N N . GLN A 1 93 ? -14.106 20.763 10.222 1.00 79.19 93 GLN A N 1
ATOM 735 C CA . GLN A 1 93 ? -15.272 20.241 10.942 1.00 79.19 93 GLN A CA 1
ATOM 736 C C . GLN A 1 93 ? -15.024 20.087 12.452 1.00 79.19 93 GLN A C 1
ATOM 738 O O . GLN A 1 93 ? -15.896 20.390 13.260 1.00 79.19 93 GLN A O 1
ATOM 743 N N . VAL A 1 94 ? -13.831 19.638 12.856 1.00 71.94 94 VAL A N 1
ATOM 744 C CA . VAL A 1 94 ? -13.462 19.458 14.277 1.00 71.94 94 VAL A CA 1
ATOM 745 C C . VAL A 1 94 ? -13.015 20.780 14.927 1.00 71.94 94 VAL A C 1
ATOM 747 O O . VAL A 1 94 ? -13.053 20.930 16.147 1.00 71.94 94 VAL A O 1
ATOM 750 N N . GLY A 1 95 ? -12.604 21.763 14.125 1.00 72.25 95 GLY A N 1
ATOM 751 C CA . GLY A 1 95 ? -12.198 23.103 14.547 1.00 72.25 95 GLY A CA 1
ATOM 752 C C . GLY A 1 95 ? -10.726 23.208 14.953 1.00 72.25 95 GLY A C 1
ATOM 753 O O . GLY A 1 95 ? -10.013 24.070 14.436 1.00 72.25 95 GLY A O 1
ATOM 754 N N . ARG A 1 96 ? -10.253 22.347 15.866 1.00 66.81 96 ARG A N 1
ATOM 755 C CA . ARG A 1 96 ? -8.857 22.328 16.354 1.00 66.81 96 ARG A CA 1
ATOM 756 C C . ARG A 1 96 ? -8.351 20.906 16.606 1.00 66.81 96 ARG A C 1
ATOM 758 O O . ARG A 1 96 ? -9.099 20.060 17.086 1.00 66.81 96 ARG A O 1
ATOM 765 N N . ASP A 1 97 ? -7.067 20.658 16.332 1.00 63.00 97 ASP A N 1
ATOM 766 C CA . ASP A 1 97 ? -6.397 19.383 16.625 1.00 63.00 97 ASP A CA 1
ATOM 767 C C . ASP A 1 97 ? -5.481 19.524 17.854 1.00 63.00 97 ASP A C 1
ATOM 769 O O . ASP A 1 97 ? -4.388 20.094 17.795 1.00 63.00 97 ASP A O 1
ATOM 773 N N . ALA A 1 98 ? -5.919 18.948 18.979 1.00 63.78 98 ALA A N 1
ATOM 774 C CA . ALA A 1 98 ? -5.213 18.971 20.264 1.00 63.78 98 ALA A CA 1
ATOM 775 C C . ALA A 1 98 ? -3.783 18.390 20.202 1.00 63.78 98 ALA A C 1
ATOM 777 O O . ALA A 1 98 ? -2.949 18.650 21.072 1.00 63.78 98 ALA A O 1
ATOM 778 N N . ARG A 1 99 ? -3.471 17.605 19.166 1.00 62.16 99 ARG A N 1
ATOM 779 C CA . ARG A 1 99 ? -2.163 16.975 18.954 1.00 62.16 99 ARG A CA 1
ATOM 780 C C . ARG A 1 99 ? -1.062 17.981 18.600 1.00 62.16 99 ARG A C 1
ATOM 782 O O . ARG A 1 99 ? 0.121 17.669 18.761 1.00 62.16 99 ARG A O 1
ATOM 789 N N . PHE A 1 100 ? -1.411 19.165 18.101 1.00 61.28 100 PHE A N 1
ATOM 790 C CA . PHE A 1 100 ? -0.444 20.218 17.770 1.00 61.28 100 PHE A CA 1
ATOM 791 C C . PHE A 1 100 ? -0.261 21.240 18.896 1.00 61.28 100 PHE A C 1
ATOM 793 O O . PHE A 1 100 ? 0.831 21.785 19.032 1.00 61.28 100 PHE A O 1
ATOM 800 N N . GLU A 1 101 ? -1.243 21.382 19.790 1.00 63.84 101 GLU A N 1
ATOM 801 C CA . GLU A 1 101 ? -1.213 22.311 20.929 1.00 63.84 101 GLU A CA 1
ATOM 802 C C . GLU A 1 101 ? 0.050 22.143 21.799 1.00 63.84 101 GLU A C 1
ATOM 804 O O . GLU A 1 101 ? 0.769 23.097 22.086 1.00 63.84 101 GLU A O 1
ATOM 809 N N . SER A 1 102 ? 0.389 20.897 22.151 1.00 60.78 102 SER A N 1
ATOM 810 C CA . SER A 1 102 ? 1.572 20.580 22.973 1.00 60.78 102 SER A CA 1
ATOM 811 C C . SER A 1 102 ? 2.906 20.659 22.223 1.00 60.78 102 SER A C 1
ATOM 813 O O . SER A 1 102 ? 3.964 20.715 22.853 1.00 60.78 102 SER A O 1
ATOM 815 N N . ARG A 1 103 ? 2.878 20.638 20.884 1.00 59.72 103 ARG A N 1
ATOM 816 C CA . ARG A 1 103 ? 4.078 20.731 20.039 1.00 59.72 103 ARG A CA 1
ATOM 817 C C . ARG A 1 103 ? 4.455 22.182 19.746 1.00 59.72 103 ARG A C 1
ATOM 819 O O . ARG A 1 103 ? 5.642 22.454 19.604 1.00 59.72 103 ARG A O 1
ATOM 826 N N . ARG A 1 104 ? 3.481 23.100 19.727 1.00 61.16 104 ARG A N 1
ATOM 827 C CA . ARG A 1 104 ? 3.697 24.540 19.499 1.00 61.16 104 ARG A CA 1
ATOM 828 C C . ARG A 1 104 ? 4.478 25.233 20.613 1.00 61.16 104 ARG A C 1
ATOM 830 O O . ARG A 1 104 ? 5.262 26.131 20.331 1.00 61.16 104 ARG A O 1
ATOM 837 N N . SER A 1 105 ? 4.322 24.794 21.863 1.00 64.62 105 SER A N 1
ATOM 838 C CA . SER A 1 105 ? 4.997 25.418 23.013 1.00 64.62 105 SER A CA 1
ATOM 839 C C . SER A 1 105 ? 6.523 25.276 22.994 1.00 64.62 105 SER A C 1
ATOM 841 O O . SER A 1 105 ? 7.215 25.951 23.751 1.00 64.62 105 SER A O 1
ATOM 843 N N . ASN A 1 106 ? 7.067 24.407 22.137 1.00 75.31 106 ASN A N 1
ATOM 844 C CA . ASN A 1 106 ? 8.498 24.201 22.005 1.00 75.31 106 ASN A CA 1
ATOM 845 C C . ASN A 1 106 ? 8.902 24.215 20.524 1.00 75.31 106 ASN A C 1
ATOM 847 O O . ASN A 1 106 ? 8.726 23.226 19.810 1.00 75.31 106 ASN A O 1
ATOM 851 N N . ILE A 1 107 ? 9.496 25.330 20.090 1.00 78.56 107 ILE A N 1
ATOM 852 C CA . ILE A 1 107 ? 9.925 25.555 18.702 1.00 78.56 107 ILE A CA 1
ATOM 853 C C . ILE A 1 107 ? 10.864 24.457 18.181 1.00 78.56 107 ILE A C 1
ATOM 855 O O . ILE A 1 107 ? 10.777 24.080 17.017 1.00 78.56 107 ILE A O 1
ATOM 859 N N . ILE A 1 108 ? 11.699 23.874 19.049 1.00 76.75 108 ILE A N 1
ATOM 860 C CA . ILE A 1 108 ? 12.620 22.789 18.684 1.00 76.75 108 ILE A CA 1
ATOM 861 C C . ILE A 1 108 ? 11.836 21.506 18.393 1.00 76.75 108 ILE A C 1
ATOM 863 O O . ILE A 1 108 ? 12.070 20.853 17.379 1.00 76.75 108 ILE A O 1
ATOM 867 N N . ARG A 1 109 ? 10.860 21.144 19.240 1.00 72.56 109 ARG A N 1
ATOM 868 C CA . ARG A 1 109 ? 9.995 19.974 18.985 1.00 72.56 109 ARG A CA 1
ATOM 869 C C . ARG A 1 109 ? 9.155 20.157 17.726 1.00 72.56 109 ARG A C 1
ATOM 871 O O . ARG A 1 109 ? 8.908 19.182 17.018 1.00 72.56 109 ARG A O 1
ATOM 878 N N . PHE A 1 110 ? 8.728 21.387 17.453 1.00 76.88 110 PHE A N 1
ATOM 879 C CA . PHE A 1 110 ? 8.028 21.715 16.222 1.00 76.88 110 PHE A CA 1
ATOM 880 C C . PHE A 1 110 ? 8.949 21.541 15.009 1.00 76.88 110 PHE A C 1
ATOM 882 O O . PHE A 1 110 ? 8.596 20.796 14.102 1.00 76.88 110 PHE A O 1
ATOM 889 N N . ALA A 1 111 ? 10.164 22.096 15.030 1.00 76.75 111 ALA A N 1
ATOM 890 C CA . ALA A 1 111 ? 11.150 21.917 13.962 1.00 76.75 111 ALA A CA 1
ATOM 891 C C . ALA A 1 111 ? 11.464 20.433 13.688 1.00 76.75 111 ALA A C 1
ATOM 893 O O . ALA A 1 111 ? 11.458 20.010 12.536 1.00 76.75 111 ALA A O 1
ATOM 894 N N . VAL A 1 112 ? 11.628 19.606 14.731 1.00 78.81 112 VAL A N 1
ATOM 895 C CA . VAL A 1 112 ? 11.835 18.150 14.583 1.00 78.81 112 VAL A CA 1
ATOM 896 C C . VAL A 1 112 ? 10.675 17.471 13.845 1.00 78.81 112 VAL A C 1
ATOM 898 O O . VAL A 1 112 ? 10.910 16.582 13.026 1.00 78.81 112 VAL A O 1
ATOM 901 N N . PHE A 1 113 ? 9.426 17.882 14.093 1.00 81.19 113 PHE A N 1
ATOM 902 C CA . PHE A 1 113 ? 8.267 17.360 13.364 1.00 81.19 113 PHE A CA 1
ATOM 903 C C . PHE A 1 113 ? 8.332 17.694 11.866 1.00 81.19 113 PHE A C 1
ATOM 905 O O . PHE A 1 113 ? 8.098 16.812 11.040 1.00 81.19 113 PHE A O 1
ATOM 912 N N . TRP A 1 114 ? 8.698 18.928 11.515 1.00 82.75 114 TRP A N 1
ATOM 913 C CA . TRP A 1 114 ? 8.841 19.351 10.118 1.00 82.75 114 TRP A CA 1
ATOM 914 C C . TRP A 1 114 ? 9.999 18.649 9.410 1.00 82.75 114 TRP A C 1
ATOM 916 O O . TRP A 1 114 ? 9.840 18.220 8.268 1.00 82.75 114 TRP A O 1
ATOM 926 N N . THR A 1 115 ? 11.120 18.430 10.099 1.00 81.88 115 THR A N 1
ATOM 927 C CA . THR A 1 115 ? 12.232 17.629 9.570 1.00 81.88 115 THR A CA 1
ATOM 928 C C . THR A 1 115 ? 11.809 16.182 9.327 1.00 81.88 115 THR A C 1
ATOM 930 O O . THR A 1 115 ? 12.107 15.623 8.275 1.00 81.88 115 THR A O 1
ATOM 933 N N . PHE A 1 116 ? 11.070 15.568 10.257 1.00 84.69 116 PHE A N 1
ATOM 934 C CA . PHE A 1 116 ? 10.545 14.215 10.059 1.00 84.69 116 PHE A CA 1
ATOM 935 C C . PHE A 1 116 ? 9.576 14.148 8.870 1.00 84.69 116 PHE A C 1
ATOM 937 O O . PHE A 1 116 ? 9.650 13.214 8.076 1.00 84.69 116 PHE A O 1
ATOM 944 N N . GLN A 1 117 ? 8.711 15.152 8.709 1.00 84.38 117 GLN A N 1
ATOM 945 C CA . GLN A 1 117 ? 7.819 15.257 7.554 1.00 84.38 117 GLN A CA 1
ATOM 946 C C . GLN A 1 117 ? 8.609 15.393 6.240 1.00 84.38 117 GLN A C 1
ATOM 948 O O . GLN A 1 117 ? 8.249 14.756 5.255 1.00 84.38 117 GLN A O 1
ATOM 953 N N . ALA A 1 118 ? 9.699 16.167 6.220 1.00 83.81 118 ALA A N 1
ATOM 954 C CA . ALA A 1 118 ? 10.581 16.288 5.057 1.00 83.81 118 ALA A CA 1
ATOM 955 C C . ALA A 1 118 ? 11.209 14.938 4.675 1.00 83.81 118 ALA A C 1
ATOM 957 O O . ALA A 1 118 ? 11.145 14.531 3.517 1.00 83.81 118 ALA A O 1
ATOM 958 N N . VAL A 1 119 ? 11.750 14.210 5.659 1.00 87.38 119 VAL A N 1
ATOM 959 C CA . VAL A 1 119 ? 12.311 12.864 5.452 1.00 87.38 119 VAL A CA 1
ATOM 960 C C . VAL A 1 119 ? 11.240 11.898 4.949 1.00 87.38 119 VAL A C 1
ATOM 962 O O . VAL A 1 119 ? 11.495 11.140 4.018 1.00 87.38 119 VAL A O 1
ATOM 965 N N . TRP A 1 120 ? 10.034 11.945 5.517 1.00 90.62 120 TRP A N 1
ATOM 966 C CA . TRP A 1 120 ? 8.918 11.115 5.073 1.00 90.62 120 TRP A CA 1
ATOM 967 C C . TRP A 1 120 ? 8.544 11.373 3.613 1.00 90.62 120 TRP A C 1
ATOM 969 O O . TRP A 1 120 ? 8.499 10.421 2.839 1.00 90.62 120 TRP A O 1
ATOM 979 N N . VAL A 1 121 ? 8.358 12.636 3.215 1.00 92.19 121 VAL A N 1
ATOM 980 C CA . VAL A 1 121 ? 8.074 12.986 1.814 1.00 92.19 121 VAL A CA 1
ATOM 981 C C . VAL A 1 121 ? 9.185 12.474 0.900 1.00 92.19 121 VAL A C 1
ATOM 983 O O . VAL A 1 121 ? 8.895 11.830 -0.106 1.00 92.19 121 VAL A O 1
ATOM 986 N N . MET A 1 122 ? 10.451 12.709 1.253 1.00 89.69 122 MET A N 1
ATOM 987 C CA . MET A 1 122 ? 11.588 12.285 0.432 1.00 89.69 122 MET A CA 1
ATOM 988 C C . MET A 1 122 ? 11.645 10.771 0.248 1.00 89.69 122 MET A C 1
ATOM 990 O O . MET A 1 122 ? 11.718 10.298 -0.879 1.00 89.69 122 MET A O 1
ATOM 994 N N . VAL A 1 123 ? 11.588 10.003 1.337 1.00 91.38 123 VAL A N 1
ATOM 995 C CA . VAL A 1 123 ? 11.730 8.541 1.276 1.00 91.38 123 VAL A CA 1
ATOM 996 C C . VAL A 1 123 ? 10.540 7.901 0.565 1.00 91.38 123 VAL A C 1
ATOM 998 O O . VAL A 1 123 ? 10.717 6.993 -0.243 1.00 91.38 123 VAL A O 1
ATOM 1001 N N . VAL A 1 124 ? 9.324 8.375 0.834 1.00 94.62 124 VAL A N 1
ATOM 1002 C CA . VAL A 1 124 ? 8.114 7.763 0.276 1.00 94.62 124 VAL A CA 1
ATOM 1003 C C . VAL A 1 124 ? 7.922 8.122 -1.201 1.00 94.62 124 VAL A C 1
ATOM 1005 O O . VAL A 1 124 ? 7.430 7.289 -1.962 1.00 94.62 124 VAL A O 1
ATOM 1008 N N . SER A 1 125 ? 8.381 9.301 -1.639 1.00 94.38 125 SER A N 1
ATOM 1009 C CA . SER A 1 125 ? 8.327 9.724 -3.048 1.00 94.38 125 SER A CA 1
ATOM 1010 C C . SER A 1 125 ? 9.413 9.109 -3.941 1.00 94.38 125 SER A C 1
ATOM 1012 O O . SER A 1 125 ? 9.314 9.238 -5.160 1.00 94.38 125 SER A O 1
ATOM 1014 N N . LEU A 1 126 ? 10.399 8.383 -3.393 1.00 93.94 126 LEU A N 1
ATOM 1015 C CA . LEU A 1 126 ? 11.484 7.766 -4.177 1.00 93.94 126 LEU A CA 1
ATOM 1016 C C . LEU A 1 126 ? 11.012 7.022 -5.442 1.00 93.94 126 LEU A C 1
ATOM 1018 O O . LEU A 1 126 ? 11.603 7.256 -6.496 1.00 93.94 126 LEU A O 1
ATOM 1022 N N . PRO A 1 127 ? 9.957 6.179 -5.409 1.00 95.12 127 PRO A N 1
ATOM 1023 C CA . PRO A 1 127 ? 9.479 5.493 -6.606 1.00 95.12 127 PRO A CA 1
ATOM 1024 C C . PRO A 1 127 ? 9.064 6.440 -7.739 1.00 95.12 127 PRO A C 1
ATOM 1026 O O . PRO A 1 127 ? 9.430 6.199 -8.884 1.00 95.12 127 PRO A O 1
ATOM 1029 N N . VAL A 1 128 ? 8.332 7.524 -7.443 1.00 94.88 128 VAL A N 1
ATOM 1030 C CA . VAL A 1 128 ? 7.897 8.481 -8.477 1.00 94.88 128 VAL A CA 1
ATOM 1031 C C . VAL A 1 128 ? 9.058 9.347 -8.959 1.00 94.88 128 VAL A C 1
ATOM 1033 O O . VAL A 1 128 ? 9.176 9.572 -10.159 1.00 94.88 128 VAL A O 1
ATOM 1036 N N . VAL A 1 129 ? 9.953 9.761 -8.056 1.00 91.94 129 VAL A N 1
ATOM 1037 C CA . VAL A 1 129 ? 11.153 10.541 -8.402 1.00 91.94 129 VAL A CA 1
ATOM 1038 C C . VAL A 1 129 ? 12.032 9.765 -9.385 1.00 91.94 129 VAL A C 1
ATOM 1040 O O . VAL A 1 129 ? 12.417 10.306 -10.419 1.00 91.94 129 VAL A O 1
ATOM 1043 N N . ILE A 1 130 ? 12.282 8.484 -9.099 1.00 91.25 130 ILE A N 1
ATOM 1044 C CA . ILE A 1 130 ? 13.127 7.615 -9.925 1.00 91.25 130 ILE A CA 1
ATOM 1045 C C . ILE A 1 130 ? 12.444 7.255 -11.249 1.00 91.25 130 ILE A C 1
ATOM 1047 O O . ILE A 1 130 ? 13.099 7.283 -12.287 1.00 91.25 130 ILE A O 1
ATOM 1051 N N . ILE A 1 131 ? 11.135 6.977 -11.260 1.00 91.12 131 ILE A N 1
ATOM 1052 C CA . ILE A 1 131 ? 10.396 6.753 -12.517 1.00 91.12 131 ILE A CA 1
ATOM 1053 C C . ILE A 1 131 ? 10.456 7.992 -13.418 1.00 91.12 131 ILE A C 1
ATOM 1055 O O . ILE A 1 131 ? 10.641 7.862 -14.626 1.00 91.12 131 ILE A O 1
ATOM 1059 N N . ASN A 1 132 ? 10.320 9.189 -12.845 1.00 90.31 132 ASN A N 1
ATOM 1060 C CA . ASN A 1 132 ? 10.359 10.450 -13.584 1.00 90.31 132 ASN A CA 1
ATOM 1061 C C . ASN A 1 132 ? 11.776 10.860 -14.028 1.00 90.31 132 ASN A C 1
ATOM 1063 O O . ASN A 1 132 ? 11.924 11.858 -14.736 1.00 90.31 132 ASN A O 1
ATOM 1067 N N . ALA A 1 133 ? 12.819 10.124 -13.631 1.00 87.12 133 ALA A N 1
ATOM 1068 C CA . ALA A 1 133 ? 14.185 10.419 -14.035 1.00 87.12 133 ALA A CA 1
ATOM 1069 C C . ALA A 1 133 ? 14.393 10.181 -15.551 1.00 87.12 133 ALA A C 1
ATOM 1071 O O . ALA A 1 133 ? 13.854 9.216 -16.104 1.00 87.12 133 ALA A O 1
ATOM 1072 N N . PRO A 1 134 ? 15.179 11.016 -16.261 1.00 80.62 134 PRO A N 1
ATOM 1073 C CA . PRO A 1 134 ? 15.278 10.958 -17.721 1.00 80.62 134 PRO A CA 1
ATOM 1074 C C . PRO A 1 134 ? 15.887 9.649 -18.243 1.00 80.62 134 PRO A C 1
ATOM 1076 O O . PRO A 1 134 ? 15.518 9.181 -19.325 1.00 80.62 134 PRO A O 1
ATOM 1079 N N . HIS A 1 135 ? 16.802 9.032 -17.490 1.00 81.12 135 HIS A N 1
ATOM 1080 C CA . HIS A 1 135 ? 17.432 7.759 -17.858 1.00 81.12 135 HIS A CA 1
ATOM 1081 C C . HIS A 1 135 ? 16.499 6.549 -17.710 1.00 81.12 135 HIS A C 1
ATOM 1083 O O . HIS A 1 135 ? 16.764 5.527 -18.327 1.00 81.12 135 HIS A O 1
ATOM 1089 N N . ASN A 1 136 ? 15.376 6.688 -17.000 1.00 84.00 136 ASN A N 1
ATOM 1090 C CA . ASN A 1 136 ? 14.340 5.655 -16.866 1.00 84.00 136 ASN A CA 1
ATOM 1091 C C . ASN A 1 136 ? 13.179 5.825 -17.860 1.00 84.00 136 ASN A C 1
ATOM 1093 O O . ASN A 1 136 ? 12.132 5.191 -17.723 1.00 84.00 136 ASN A O 1
ATOM 1097 N N . SER A 1 137 ? 13.357 6.683 -18.865 1.00 81.81 137 SER A N 1
ATOM 1098 C CA . SER A 1 137 ? 12.374 6.910 -19.924 1.00 81.81 137 SER A CA 1
ATOM 1099 C C . SER A 1 137 ? 12.408 5.836 -21.013 1.00 81.81 137 SER A C 1
ATOM 1101 O O . SER A 1 137 ? 13.406 5.139 -21.222 1.00 81.81 137 SER A O 1
ATOM 1103 N N . ILE A 1 138 ? 11.332 5.772 -21.802 1.00 76.88 138 ILE A N 1
ATOM 1104 C CA . ILE A 1 138 ? 11.236 4.939 -23.016 1.00 76.88 138 ILE A CA 1
ATOM 1105 C C . ILE A 1 138 ? 12.432 5.119 -23.970 1.00 76.88 138 ILE A C 1
ATOM 1107 O O . ILE A 1 138 ? 12.834 4.164 -24.638 1.00 76.88 138 ILE A O 1
ATOM 1111 N N . LEU A 1 139 ? 13.015 6.322 -24.051 1.00 72.94 139 LEU A N 1
ATOM 1112 C CA . LEU A 1 139 ? 14.159 6.599 -24.930 1.00 72.94 139 LEU A CA 1
ATOM 1113 C C . LEU A 1 139 ? 15.427 5.842 -24.516 1.00 72.94 139 LEU A C 1
ATOM 1115 O O . LEU A 1 139 ? 16.265 5.557 -25.366 1.00 72.94 139 LEU A O 1
ATOM 1119 N N . ASN A 1 140 ? 15.536 5.482 -23.239 1.00 73.44 140 ASN A N 1
ATOM 1120 C CA . ASN A 1 140 ? 16.699 4.828 -22.648 1.00 73.44 140 ASN A CA 1
ATOM 1121 C C . ASN A 1 140 ? 16.450 3.342 -22.332 1.00 73.44 140 ASN A C 1
ATOM 1123 O O . ASN A 1 140 ? 17.180 2.736 -21.555 1.00 73.44 140 ASN A O 1
ATOM 1127 N N . GLY A 1 141 ? 15.445 2.734 -22.973 1.00 70.56 141 GLY A N 1
ATOM 1128 C CA . GLY A 1 141 ? 15.197 1.292 -22.904 1.00 70.56 141 GLY A CA 1
ATOM 1129 C C . GLY A 1 141 ? 14.052 0.871 -21.984 1.00 70.56 141 GLY A C 1
ATOM 1130 O O . GLY A 1 141 ? 13.820 -0.331 -21.843 1.00 70.56 141 GLY A O 1
ATOM 1131 N N . ALA A 1 142 ? 13.301 1.814 -21.400 1.00 79.06 142 ALA A N 1
ATOM 1132 C CA . ALA A 1 142 ? 12.101 1.462 -20.648 1.00 79.06 142 ALA A CA 1
ATOM 1133 C C . ALA A 1 142 ? 11.018 0.840 -21.563 1.00 79.06 142 ALA A C 1
ATOM 1135 O O . ALA A 1 142 ? 10.884 1.228 -22.733 1.00 79.06 142 ALA A O 1
ATOM 1136 N N . PRO A 1 143 ? 10.205 -0.109 -21.055 1.00 78.88 143 PRO A N 1
ATOM 1137 C CA . PRO A 1 143 ? 9.148 -0.738 -21.843 1.00 78.88 143 PRO A CA 1
ATOM 1138 C C . PRO A 1 143 ? 8.130 0.280 -22.378 1.00 78.88 143 PRO A C 1
ATOM 1140 O O . PRO A 1 143 ? 7.531 1.032 -21.611 1.00 78.88 143 PRO A O 1
ATOM 1143 N N . ARG A 1 144 ? 7.891 0.262 -23.699 1.00 76.62 144 ARG A N 1
ATOM 1144 C CA . ARG A 1 144 ? 6.930 1.155 -24.385 1.00 76.62 144 ARG A CA 1
ATOM 1145 C C . ARG A 1 144 ? 5.469 0.874 -24.044 1.00 76.62 144 ARG A C 1
ATOM 1147 O O . ARG A 1 144 ? 4.635 1.771 -24.116 1.00 76.62 144 ARG A O 1
ATOM 1154 N N . THR A 1 145 ? 5.150 -0.377 -23.741 1.00 80.81 145 THR A N 1
ATOM 1155 C CA . THR A 1 145 ? 3.792 -0.837 -23.440 1.00 80.81 145 THR A CA 1
ATOM 1156 C C . THR A 1 145 ? 3.641 -1.092 -21.949 1.00 80.81 145 THR A C 1
ATOM 1158 O O . THR A 1 145 ? 4.608 -1.484 -21.294 1.00 80.81 145 THR A O 1
ATOM 1161 N N . MET A 1 146 ? 2.419 -0.939 -21.431 1.00 81.62 146 MET A N 1
ATOM 1162 C CA . MET A 1 146 ? 2.104 -1.346 -20.060 1.00 81.62 146 MET A CA 1
ATOM 1163 C C . MET A 1 146 ? 2.450 -2.819 -19.860 1.00 81.62 146 MET A C 1
ATOM 1165 O O . MET A 1 146 ? 2.004 -3.689 -20.611 1.00 81.62 146 MET A O 1
ATOM 1169 N N . THR A 1 147 ? 3.263 -3.088 -18.850 1.00 88.56 147 THR A N 1
ATOM 1170 C CA . THR A 1 147 ? 3.647 -4.437 -18.454 1.00 88.56 147 THR A CA 1
ATOM 1171 C C . THR A 1 147 ? 2.624 -5.005 -17.463 1.00 88.56 147 THR A C 1
ATOM 1173 O O . THR A 1 147 ? 1.857 -4.256 -16.853 1.00 88.56 147 THR A O 1
ATOM 1176 N N . PRO A 1 148 ? 2.621 -6.326 -17.213 1.00 89.44 148 PRO A N 1
ATOM 1177 C CA . PRO A 1 148 ? 1.794 -6.906 -16.155 1.00 89.44 148 PRO A CA 1
ATOM 1178 C C . PRO A 1 148 ? 2.060 -6.300 -14.769 1.00 89.44 148 PRO A C 1
ATOM 1180 O O . PRO A 1 148 ? 1.141 -6.200 -13.959 1.00 89.44 148 PRO A O 1
ATOM 1183 N N . LEU A 1 149 ? 3.295 -5.855 -14.502 1.00 91.06 149 LEU A N 1
ATOM 1184 C CA . LEU A 1 149 ? 3.645 -5.156 -13.263 1.00 91.06 149 LEU A CA 1
ATOM 1185 C C . LEU A 1 149 ? 2.990 -3.770 -13.187 1.00 91.06 149 LEU A C 1
ATOM 1187 O O . LEU A 1 149 ? 2.578 -3.364 -12.104 1.00 91.06 149 LEU A O 1
ATOM 1191 N N . ASP A 1 150 ? 2.819 -3.075 -14.317 1.00 89.62 150 ASP A N 1
ATOM 1192 C CA . ASP A 1 150 ? 2.079 -1.806 -14.362 1.00 89.62 150 ASP A CA 1
ATOM 1193 C C . ASP A 1 150 ? 0.620 -2.008 -13.999 1.00 89.62 150 ASP A C 1
ATOM 1195 O O . ASP A 1 150 ? 0.076 -1.283 -13.166 1.00 89.62 150 ASP A O 1
ATOM 1199 N N . THR A 1 151 ? -0.005 -3.035 -14.572 1.00 91.12 151 THR A N 1
ATOM 1200 C CA . THR A 1 151 ? -1.385 -3.398 -14.254 1.00 91.12 151 THR A CA 1
ATOM 1201 C C . THR A 1 151 ? -1.522 -3.825 -12.793 1.00 91.12 151 THR A C 1
ATOM 1203 O O . THR A 1 151 ? -2.434 -3.357 -12.111 1.00 91.12 151 THR A O 1
ATOM 1206 N N . ALA A 1 152 ? -0.614 -4.664 -12.284 1.00 93.69 152 ALA A N 1
ATOM 1207 C CA . ALA A 1 152 ? -0.633 -5.123 -10.897 1.00 93.69 152 ALA A CA 1
ATOM 1208 C C . ALA A 1 152 ? -0.452 -3.960 -9.911 1.00 93.69 152 ALA A C 1
ATOM 1210 O O . ALA A 1 152 ? -1.274 -3.779 -9.015 1.00 93.69 152 ALA A O 1
ATOM 1211 N N . GLY A 1 153 ? 0.573 -3.129 -10.108 1.00 96.12 153 GLY A N 1
ATOM 1212 C CA . GLY A 1 153 ? 0.855 -1.986 -9.244 1.00 96.12 153 GLY A CA 1
ATOM 1213 C C . GLY A 1 153 ? -0.237 -0.914 -9.294 1.00 96.12 153 GLY A C 1
ATOM 1214 O O . GLY A 1 153 ? -0.627 -0.388 -8.253 1.00 96.12 153 GLY A O 1
ATOM 1215 N N . THR A 1 154 ? -0.821 -0.664 -10.470 1.00 94.88 154 THR A N 1
ATOM 1216 C CA . THR A 1 154 ? -1.976 0.241 -10.623 1.00 94.88 154 THR A CA 1
ATOM 1217 C C . THR A 1 154 ? -3.216 -0.309 -9.914 1.00 94.88 154 THR A C 1
ATOM 1219 O O . THR A 1 154 ? -3.916 0.428 -9.221 1.00 94.88 154 THR A O 1
ATOM 1222 N N . SER A 1 155 ? -3.464 -1.619 -10.013 1.00 95.62 155 SER A N 1
ATOM 1223 C CA . SER A 1 155 ? -4.574 -2.285 -9.313 1.00 95.62 155 SER A CA 1
ATOM 1224 C C . SER A 1 155 ? -4.403 -2.228 -7.795 1.00 95.62 155 SER A C 1
ATOM 1226 O O . SER A 1 155 ? -5.357 -1.934 -7.078 1.00 95.62 155 SER A O 1
ATOM 1228 N N . MET A 1 156 ? -3.180 -2.444 -7.300 1.00 97.88 156 MET A N 1
ATOM 1229 C CA . MET A 1 156 ? -2.842 -2.263 -5.887 1.00 97.88 156 MET A CA 1
ATOM 1230 C C . MET A 1 156 ? -3.060 -0.816 -5.446 1.00 97.88 156 MET A C 1
ATOM 1232 O O . MET A 1 156 ? -3.659 -0.591 -4.399 1.00 97.88 156 MET A O 1
ATOM 1236 N N . PHE A 1 157 ? -2.635 0.162 -6.251 1.00 97.94 157 PHE A N 1
ATOM 1237 C CA . PHE A 1 157 ? -2.842 1.574 -5.950 1.00 97.94 157 PHE A CA 1
ATOM 1238 C C . PHE A 1 157 ? -4.327 1.911 -5.782 1.00 97.94 157 PHE A C 1
ATOM 1240 O O . PHE A 1 157 ? -4.715 2.436 -4.740 1.00 97.94 157 PHE A O 1
ATOM 1247 N N . PHE A 1 158 ? -5.173 1.566 -6.756 1.00 97.38 158 PHE A N 1
ATOM 1248 C CA . PHE A 1 158 ? -6.607 1.847 -6.658 1.00 97.38 158 PHE A CA 1
ATOM 1249 C C . PHE A 1 158 ? -7.285 1.038 -5.550 1.00 97.38 158 PHE A C 1
ATOM 1251 O O . PHE A 1 158 ? -8.102 1.593 -4.821 1.00 97.38 158 PHE A O 1
ATOM 1258 N N . GLY A 1 159 ? -6.924 -0.234 -5.363 1.00 97.12 159 GLY A N 1
ATOM 1259 C CA . GLY A 1 159 ? -7.435 -1.048 -4.258 1.00 97.12 159 GLY A CA 1
ATOM 1260 C C . GLY A 1 159 ? -7.094 -0.448 -2.891 1.00 97.12 159 GLY A C 1
ATOM 1261 O O . GLY A 1 159 ? -7.974 -0.297 -2.044 1.00 97.12 159 GLY A O 1
ATOM 1262 N N . GLY A 1 160 ? -5.840 -0.035 -2.697 1.00 96.38 160 GLY A N 1
ATOM 1263 C CA . GLY A 1 160 ? -5.384 0.639 -1.483 1.00 96.38 160 GLY A CA 1
ATOM 1264 C C . GLY A 1 160 ? -6.077 1.985 -1.269 1.00 96.38 160 GLY A C 1
ATOM 1265 O O . GLY A 1 160 ? -6.612 2.231 -0.189 1.00 96.38 160 GLY A O 1
ATOM 1266 N N . LEU A 1 161 ? -6.167 2.812 -2.316 1.00 95.94 161 LEU A N 1
ATOM 1267 C CA . LEU A 1 161 ? -6.841 4.110 -2.276 1.00 95.94 161 LEU A CA 1
ATOM 1268 C C . LEU A 1 161 ? -8.332 3.977 -1.930 1.00 95.94 161 LEU A C 1
ATOM 1270 O O . LEU A 1 161 ? -8.847 4.771 -1.141 1.00 95.94 161 LEU A O 1
ATOM 1274 N N . LEU A 1 162 ? -9.027 2.978 -2.485 1.00 96.00 162 LEU A N 1
ATOM 1275 C CA . LEU A 1 162 ? -10.434 2.699 -2.188 1.00 96.00 162 LEU A CA 1
ATOM 1276 C C . LEU A 1 162 ? -10.627 2.281 -0.731 1.00 96.00 162 LEU A C 1
ATOM 1278 O O . LEU A 1 162 ? -11.488 2.838 -0.051 1.00 96.00 162 LEU A O 1
ATOM 1282 N N . VAL A 1 163 ? -9.813 1.342 -0.236 1.00 95.00 163 VAL A N 1
ATOM 1283 C CA . VAL A 1 163 ? -9.865 0.898 1.165 1.00 95.00 163 VAL A CA 1
ATOM 1284 C C . VAL A 1 163 ? -9.594 2.064 2.110 1.00 95.00 163 VAL A C 1
ATOM 1286 O O . VAL A 1 163 ? -10.340 2.259 3.069 1.00 95.00 163 VAL A O 1
ATOM 1289 N N . GLU A 1 164 ? -8.565 2.863 1.827 1.00 94.88 164 GLU A N 1
ATOM 1290 C CA . GLU A 1 164 ? -8.198 4.008 2.654 1.00 94.88 164 GLU A CA 1
ATOM 1291 C C . GLU A 1 164 ? -9.308 5.067 2.673 1.00 94.88 164 GLU A C 1
ATOM 1293 O O . GLU A 1 164 ? -9.736 5.496 3.746 1.00 94.88 164 GLU A O 1
ATOM 1298 N N . THR A 1 165 ? -9.832 5.428 1.498 1.00 92.69 165 THR A N 1
ATOM 1299 C CA . THR A 1 165 ? -10.897 6.433 1.352 1.00 92.69 165 THR A CA 1
ATOM 1300 C C . THR A 1 165 ? -12.179 5.983 2.034 1.00 92.69 165 THR A C 1
ATOM 1302 O O . THR A 1 165 ? -12.772 6.741 2.801 1.00 92.69 165 THR A O 1
ATOM 1305 N N . TYR A 1 166 ? -12.599 4.742 1.802 1.00 93.44 166 TYR A N 1
ATOM 1306 C CA . TYR A 1 166 ? -13.827 4.217 2.380 1.00 93.44 166 TYR A CA 1
ATOM 1307 C C . TYR A 1 166 ? -13.725 4.083 3.903 1.00 93.44 166 TYR A C 1
ATOM 1309 O O . TYR A 1 166 ? -14.644 4.484 4.615 1.00 93.44 166 TYR A O 1
ATOM 1317 N N . ALA A 1 167 ? -12.588 3.608 4.422 1.00 92.25 167 ALA A N 1
ATOM 1318 C CA . ALA A 1 167 ? -12.342 3.543 5.859 1.00 92.25 167 ALA A CA 1
ATOM 1319 C C . ALA A 1 167 ? -12.404 4.929 6.518 1.00 92.25 167 ALA A C 1
ATOM 1321 O O . ALA A 1 167 ? -13.051 5.095 7.555 1.00 92.25 167 ALA A O 1
ATOM 1322 N N . ASP A 1 168 ? -11.759 5.932 5.932 1.00 91.62 168 ASP A N 1
ATOM 1323 C CA . ASP A 1 168 ? -11.769 7.285 6.482 1.00 91.62 168 ASP A CA 1
ATOM 1324 C C . ASP A 1 168 ? -13.171 7.909 6.459 1.00 91.62 168 ASP A C 1
ATOM 1326 O O . ASP A 1 168 ? -13.604 8.464 7.471 1.00 91.62 168 ASP A O 1
ATOM 1330 N N . LEU A 1 169 ? -13.921 7.744 5.363 1.00 90.62 169 LEU A N 1
ATOM 1331 C CA . LEU A 1 169 ? -15.309 8.210 5.265 1.00 90.62 169 LEU A CA 1
ATOM 1332 C C . LEU A 1 169 ? -16.226 7.517 6.281 1.00 90.62 169 LEU A C 1
ATOM 1334 O O . LEU A 1 169 ? -17.015 8.195 6.939 1.00 90.62 169 LEU A O 1
ATOM 1338 N N . GLN A 1 170 ? -16.094 6.198 6.464 1.00 91.94 170 GLN A N 1
ATOM 1339 C CA . GLN A 1 170 ? -16.847 5.451 7.477 1.00 91.94 170 GLN A CA 1
ATOM 1340 C C . GLN A 1 170 ? -16.586 5.991 8.883 1.00 91.94 170 GLN A C 1
ATOM 1342 O O . GLN A 1 170 ? -17.523 6.267 9.631 1.00 91.94 170 GLN A O 1
ATOM 1347 N N . LYS A 1 171 ? -15.312 6.189 9.239 1.00 90.19 171 LYS A N 1
ATOM 1348 C CA . LYS A 1 171 ? -14.939 6.691 10.565 1.00 90.19 171 LYS A CA 1
ATOM 1349 C C . LYS A 1 171 ? -15.386 8.128 10.786 1.00 90.19 171 LYS A C 1
ATOM 1351 O O . LYS A 1 171 ? -15.804 8.472 11.892 1.00 90.19 171 LYS A O 1
ATOM 1356 N N . PHE A 1 172 ? -15.277 8.962 9.756 1.00 88.38 172 PHE A N 1
ATOM 1357 C CA . PHE A 1 172 ? -15.743 10.337 9.811 1.00 88.38 172 PHE A CA 1
ATOM 1358 C C . PHE A 1 172 ? -17.260 10.381 10.019 1.00 88.38 172 PHE A C 1
ATOM 1360 O O . PHE A 1 172 ? -17.709 10.949 11.008 1.00 88.38 172 PHE A O 1
ATOM 1367 N N . SER A 1 173 ? -18.031 9.691 9.172 1.00 89.25 173 SER A N 1
ATOM 1368 C CA . SER A 1 173 ? -19.494 9.616 9.271 1.00 89.25 173 SER A CA 1
ATOM 1369 C C . SER A 1 173 ? -19.956 9.086 10.632 1.00 89.25 173 SER A C 1
ATOM 1371 O O . SER A 1 173 ? -20.817 9.700 11.262 1.00 89.25 173 SER A O 1
ATOM 1373 N N . PHE A 1 174 ? -19.316 8.026 11.140 1.00 90.38 174 PHE A N 1
ATOM 1374 C CA . PHE A 1 174 ? -19.602 7.486 12.468 1.00 90.38 174 PHE A CA 1
ATOM 1375 C C . PHE A 1 174 ? -19.432 8.537 13.570 1.00 90.38 174 PHE A C 1
ATOM 1377 O O . PHE A 1 174 ? -20.271 8.642 14.458 1.00 90.38 174 PHE A O 1
ATOM 1384 N N . HIS A 1 175 ? -18.354 9.325 13.532 1.00 86.00 175 HIS A N 1
ATOM 1385 C CA . HIS A 1 175 ? -18.093 10.348 14.545 1.00 86.00 175 HIS A CA 1
ATOM 1386 C C . HIS A 1 175 ? -18.893 11.641 14.358 1.00 86.00 175 HIS A C 1
ATOM 1388 O O . HIS A 1 175 ? -19.064 12.374 15.334 1.00 86.00 175 HIS A O 1
ATOM 1394 N N . SER A 1 176 ? -19.378 11.920 13.149 1.00 85.88 176 SER A N 1
ATOM 1395 C CA . SER A 1 176 ? -20.270 13.048 12.875 1.00 85.88 176 SER A CA 1
ATOM 1396 C C . SER A 1 176 ? -21.674 12.842 13.447 1.00 85.88 176 SER A C 1
ATOM 1398 O O . SER A 1 176 ? -22.342 13.828 13.749 1.00 85.88 176 SER A O 1
ATOM 1400 N N . ASP A 1 177 ? -22.113 11.595 13.639 1.00 88.38 177 ASP A N 1
ATOM 1401 C CA . ASP A 1 177 ? -23.408 11.284 14.246 1.00 88.38 177 ASP A CA 1
ATOM 1402 C C . ASP A 1 177 ? -23.403 11.556 15.771 1.00 88.38 177 ASP A C 1
ATOM 1404 O O . ASP A 1 177 ? -22.649 10.917 16.524 1.00 88.38 177 ASP A O 1
ATOM 1408 N N . PRO A 1 178 ? -24.266 12.462 16.279 1.00 88.69 178 PRO A N 1
ATOM 1409 C CA . PRO A 1 178 ? -24.407 12.714 17.710 1.00 88.69 178 PRO A CA 1
ATOM 1410 C C . PRO A 1 178 ? -24.723 11.463 18.541 1.00 88.69 178 PRO A C 1
ATOM 1412 O O . PRO A 1 178 ? -24.289 11.389 19.694 1.00 88.69 178 PRO A O 1
ATOM 1415 N N . ALA A 1 179 ? -25.423 10.473 17.977 1.00 88.56 179 ALA A N 1
ATOM 1416 C CA . ALA A 1 179 ? -25.777 9.225 18.653 1.00 88.56 179 ALA A CA 1
ATOM 1417 C C . ALA A 1 179 ? -24.558 8.335 18.952 1.00 88.56 179 ALA A C 1
ATOM 1419 O O . ALA A 1 179 ? -24.622 7.450 19.814 1.00 88.56 179 ALA A O 1
ATOM 1420 N N . ASN A 1 180 ? -23.434 8.577 18.276 1.00 86.75 180 ASN A N 1
ATOM 1421 C CA . ASN A 1 180 ? -22.197 7.809 18.400 1.00 86.75 180 ASN A CA 1
ATOM 1422 C C . ASN A 1 180 ? -21.124 8.514 19.238 1.00 86.75 180 ASN A C 1
ATOM 1424 O O . ASN A 1 180 ? -19.997 8.019 19.376 1.00 86.75 180 ASN A O 1
ATOM 1428 N N . LYS A 1 181 ? -21.463 9.648 19.865 1.00 82.44 181 LYS A N 1
ATOM 1429 C CA . LYS A 1 181 ? -20.562 10.358 20.778 1.00 82.44 181 LYS A CA 1
ATOM 1430 C C . LYS A 1 181 ? -20.080 9.433 21.896 1.00 82.44 181 LYS A C 1
ATOM 1432 O O . LYS A 1 181 ? -20.861 8.818 22.612 1.00 82.44 181 LYS A O 1
ATOM 1437 N N . GLY A 1 182 ? -18.758 9.336 22.034 1.00 78.50 182 GLY A N 1
ATOM 1438 C CA . GLY A 1 182 ? -18.118 8.498 23.051 1.00 78.50 182 GLY A CA 1
ATOM 1439 C C . GLY A 1 182 ? -18.152 6.992 22.771 1.00 78.50 182 GLY A C 1
ATOM 1440 O O . GLY A 1 182 ? -17.618 6.238 23.579 1.00 78.50 182 GLY A O 1
ATOM 1441 N N . LYS A 1 183 ? -18.707 6.542 21.637 1.00 82.56 183 LYS A N 1
ATOM 1442 C CA . LYS A 1 183 ? -18.690 5.131 21.228 1.00 82.56 183 LYS A CA 1
ATOM 1443 C C . LYS A 1 183 ? -17.433 4.790 20.421 1.00 82.56 183 LYS A C 1
ATOM 1445 O O . LYS A 1 183 ? -16.715 5.672 19.931 1.00 82.56 183 LYS A O 1
ATOM 1450 N N . TRP A 1 184 ? -17.142 3.496 20.337 1.00 84.62 184 TRP A N 1
ATOM 1451 C CA . TRP A 1 184 ? -16.091 2.937 19.489 1.00 84.62 184 TRP A CA 1
ATOM 1452 C C . TRP A 1 184 ? -16.664 2.627 18.104 1.00 84.62 184 TRP A C 1
ATOM 1454 O O . TRP A 1 184 ? -17.732 2.026 18.017 1.00 84.62 184 TRP A O 1
ATOM 1464 N N . CYS A 1 185 ? -15.963 3.022 17.040 1.00 83.50 185 CYS A N 1
ATOM 1465 C CA . CYS A 1 185 ? -16.378 2.707 15.674 1.00 83.50 185 CYS A CA 1
ATOM 1466 C C . CYS A 1 185 ? -16.112 1.224 15.390 1.00 83.50 185 CYS A C 1
ATOM 1468 O O . CYS A 1 185 ? -14.959 0.792 15.412 1.00 83.50 185 CYS A O 1
ATOM 1470 N N . ASN A 1 186 ? -17.174 0.457 15.148 1.00 86.12 186 ASN A N 1
ATOM 1471 C CA . ASN A 1 186 ? -17.105 -0.970 14.830 1.00 86.12 186 ASN A CA 1
ATOM 1472 C C . ASN A 1 186 ? -17.916 -1.311 13.570 1.00 86.12 186 ASN A C 1
ATOM 1474 O O . ASN A 1 186 ? -18.510 -2.382 13.486 1.00 86.12 186 ASN A O 1
ATOM 1478 N N . ASP A 1 187 ? -17.949 -0.392 12.605 1.00 80.38 187 ASP A N 1
ATOM 1479 C CA . ASP A 1 187 ? -18.761 -0.523 11.395 1.00 80.38 187 ASP A CA 1
ATOM 1480 C C . ASP A 1 187 ? -17.900 -0.835 10.170 1.00 80.38 187 ASP A C 1
ATOM 1482 O O . ASP A 1 187 ? -16.787 -0.323 10.014 1.00 80.38 187 ASP A O 1
ATOM 1486 N N . GLY A 1 188 ? -18.424 -1.680 9.277 1.00 89.75 188 GLY A N 1
ATOM 1487 C CA . GLY A 1 188 ? -17.822 -1.962 7.974 1.00 89.75 188 GLY A CA 1
ATOM 1488 C C . GLY A 1 188 ? -16.362 -2.408 8.058 1.00 89.75 188 GLY A C 1
ATOM 1489 O O . GLY A 1 188 ? -16.055 -3.406 8.711 1.00 89.75 188 GLY A O 1
ATOM 1490 N N . LEU A 1 189 ? -15.443 -1.672 7.423 1.00 84.81 189 LEU A N 1
ATOM 1491 C CA . LEU A 1 189 ? -14.017 -2.017 7.430 1.00 84.81 189 LEU A CA 1
ATOM 1492 C C . LEU A 1 189 ? -13.396 -1.943 8.831 1.00 84.81 189 LEU A C 1
ATOM 1494 O O . LEU A 1 189 ? -12.467 -2.697 9.121 1.00 84.81 189 LEU A O 1
ATOM 1498 N N . TRP A 1 190 ? -13.916 -1.084 9.712 1.00 86.12 190 TRP A N 1
ATOM 1499 C CA . TRP A 1 190 ? -13.439 -0.956 11.095 1.00 86.12 190 TRP A CA 1
ATOM 1500 C C . TRP A 1 190 ? -13.863 -2.129 11.980 1.00 86.12 190 TRP A C 1
ATOM 1502 O O . TRP A 1 190 ? -13.231 -2.390 13.002 1.00 86.12 190 TRP A O 1
ATOM 1512 N N . SER A 1 191 ? -14.889 -2.876 11.559 1.00 83.19 191 SER A N 1
ATOM 1513 C CA . SER A 1 191 ? -15.234 -4.167 12.161 1.00 83.19 191 SER A CA 1
ATOM 1514 C C . SER A 1 191 ? -14.295 -5.290 11.718 1.00 83.19 191 SER A C 1
ATOM 1516 O O . SER A 1 191 ? -14.166 -6.291 12.410 1.00 83.19 191 SER A O 1
ATOM 1518 N N . LEU A 1 192 ? -13.620 -5.144 10.572 1.00 83.00 192 LEU A N 1
ATOM 1519 C CA . LEU A 1 192 ? -12.685 -6.141 10.050 1.00 83.00 192 LEU A CA 1
ATOM 1520 C C . LEU A 1 192 ? -11.259 -5.872 10.515 1.00 83.00 192 LEU A C 1
ATOM 1522 O O . LEU A 1 192 ? -10.545 -6.801 10.853 1.00 83.00 192 LEU A O 1
ATOM 1526 N N . SER A 1 193 ? -10.824 -4.621 10.573 1.00 85.69 193 SER A N 1
ATOM 1527 C CA . SER A 1 193 ? -9.491 -4.250 11.041 1.00 85.69 193 SER A CA 1
ATOM 1528 C C . SER A 1 193 ? -9.587 -3.054 11.970 1.00 85.69 193 SER A C 1
ATOM 1530 O O . SER A 1 193 ? -10.441 -2.192 11.807 1.00 85.69 193 SER A O 1
ATOM 1532 N N . ARG A 1 194 ? -8.666 -2.959 12.933 1.00 84.31 194 ARG A N 1
ATOM 1533 C CA . ARG A 1 194 ? -8.565 -1.771 13.795 1.00 84.31 194 ARG A CA 1
ATOM 1534 C C . ARG A 1 194 ? -8.008 -0.559 13.051 1.00 84.31 194 ARG A C 1
ATOM 1536 O O . ARG A 1 194 ? -8.213 0.561 13.503 1.00 84.31 194 ARG A O 1
ATOM 1543 N N . HIS A 1 195 ? -7.308 -0.787 11.937 1.00 85.75 195 HIS A N 1
ATOM 1544 C CA . HIS A 1 195 ? -6.667 0.249 11.127 1.00 85.75 195 HIS A CA 1
ATOM 1545 C C . HIS A 1 195 ? -6.748 -0.076 9.621 1.00 85.75 195 HIS A C 1
ATOM 1547 O O . HIS A 1 195 ? -5.718 -0.284 8.977 1.00 85.75 195 HIS A O 1
ATOM 1553 N N . PRO A 1 196 ? -7.960 -0.161 9.040 1.00 90.56 196 PRO A N 1
ATOM 1554 C CA . PRO A 1 196 ? -8.132 -0.480 7.624 1.00 90.56 196 PRO A CA 1
ATOM 1555 C C . PRO A 1 196 ? -7.579 0.625 6.717 1.00 90.56 196 PRO A C 1
ATOM 1557 O O . PRO A 1 196 ? -7.037 0.326 5.659 1.00 90.56 196 PRO A O 1
ATOM 1560 N N . ASN A 1 197 ? -7.637 1.887 7.152 1.00 93.06 197 ASN A N 1
ATOM 1561 C CA . ASN A 1 197 ? -7.068 3.002 6.400 1.00 93.06 197 ASN A CA 1
ATOM 1562 C C . ASN A 1 197 ? -5.543 2.876 6.240 1.00 93.06 197 ASN A C 1
ATOM 1564 O O . ASN A 1 197 ? -5.036 2.926 5.127 1.00 93.06 197 ASN A O 1
ATOM 1568 N N . TYR A 1 198 ? -4.818 2.579 7.318 1.00 91.19 198 TYR A N 1
ATOM 1569 C CA . TYR A 1 198 ? -3.372 2.347 7.249 1.00 91.19 198 TYR A CA 1
ATOM 1570 C C . TYR A 1 198 ? -2.983 1.167 6.356 1.00 91.19 198 TYR A C 1
ATOM 1572 O O . TYR A 1 198 ? -1.943 1.207 5.705 1.00 91.19 198 TYR A O 1
ATOM 1580 N N . PHE A 1 199 ? -3.812 0.121 6.297 1.00 92.50 199 PHE A N 1
ATOM 1581 C CA . PHE A 1 199 ? -3.599 -0.963 5.341 1.00 92.50 199 PHE A CA 1
ATOM 1582 C C . PHE A 1 199 ? -3.713 -0.465 3.894 1.00 92.50 199 PHE A C 1
ATOM 1584 O O . PHE A 1 199 ? -2.838 -0.769 3.087 1.00 92.50 199 PHE A O 1
ATOM 1591 N N . GLY A 1 200 ? -4.738 0.335 3.583 1.00 93.75 200 GLY A N 1
ATOM 1592 C CA . GLY A 1 200 ? -4.897 0.940 2.260 1.00 93.75 200 GLY A CA 1
ATOM 1593 C C . GLY A 1 200 ? -3.687 1.783 1.841 1.00 93.75 200 GLY A C 1
ATOM 1594 O O . GLY A 1 200 ? -3.173 1.600 0.737 1.00 93.75 200 GLY A O 1
ATOM 1595 N N . GLU A 1 201 ? -3.165 2.606 2.756 1.00 93.75 201 GLU A N 1
ATOM 1596 C CA . GLU A 1 201 ? -1.969 3.430 2.530 1.00 93.75 201 GLU A CA 1
ATOM 1597 C C . GLU A 1 201 ? -0.718 2.576 2.244 1.00 93.75 201 GLU A C 1
ATOM 1599 O O . GLU A 1 201 ? 0.044 2.849 1.318 1.00 93.75 201 GLU A O 1
ATOM 1604 N N . ILE A 1 202 ? -0.506 1.489 2.990 1.00 94.69 202 ILE A N 1
ATOM 1605 C CA . ILE A 1 202 ? 0.619 0.577 2.732 1.00 94.69 202 ILE A CA 1
ATOM 1606 C C . ILE A 1 202 ? 0.475 -0.079 1.352 1.00 94.69 202 ILE A C 1
ATOM 1608 O O . ILE A 1 202 ? 1.434 -0.111 0.580 1.00 94.69 202 ILE A O 1
ATOM 1612 N N . VAL A 1 203 ? -0.718 -0.584 1.020 1.00 96.81 203 VAL A N 1
ATOM 1613 C CA . VAL A 1 203 ? -0.970 -1.286 -0.248 1.00 96.81 203 VAL A CA 1
ATOM 1614 C C . VAL A 1 203 ? -0.758 -0.367 -1.448 1.00 96.81 203 VAL A C 1
ATOM 1616 O O . VAL A 1 203 ? -0.140 -0.796 -2.424 1.00 96.81 203 VAL A O 1
ATOM 1619 N N . LEU A 1 204 ? -1.204 0.892 -1.385 1.00 97.00 204 LEU A N 1
ATOM 1620 C CA . LEU A 1 204 ? -1.035 1.806 -2.513 1.00 97.00 204 LEU A CA 1
ATOM 1621 C C . LEU A 1 204 ? 0.428 2.210 -2.736 1.00 97.00 204 LEU A C 1
ATOM 1623 O O . LEU A 1 204 ? 0.864 2.257 -3.886 1.00 97.00 204 LEU A O 1
ATOM 1627 N N . TRP A 1 205 ? 1.222 2.401 -1.674 1.00 96.81 205 TRP A N 1
ATOM 1628 C CA . TRP A 1 205 ? 2.653 2.711 -1.809 1.00 96.81 205 TRP A CA 1
ATOM 1629 C C . TRP A 1 205 ? 3.473 1.497 -2.260 1.00 96.81 205 TRP A C 1
ATOM 1631 O O . TRP A 1 205 ? 4.405 1.634 -3.060 1.00 96.81 205 TRP A O 1
ATOM 1641 N N . CYS A 1 206 ? 3.080 0.290 -1.839 1.00 97.12 206 CYS A N 1
ATOM 1642 C CA . CYS A 1 206 ? 3.566 -0.947 -2.446 1.00 97.12 206 CYS A CA 1
ATOM 1643 C C . CYS A 1 206 ? 3.223 -0.993 -3.942 1.00 97.12 206 CYS A C 1
ATOM 1645 O O . CYS A 1 206 ? 4.089 -1.328 -4.743 1.00 97.12 206 CYS A O 1
ATOM 1647 N N . GLY A 1 207 ? 2.008 -0.593 -4.331 1.00 96.81 207 GLY A N 1
ATOM 1648 C CA . GLY A 1 207 ? 1.575 -0.517 -5.727 1.00 96.81 207 GLY A CA 1
ATOM 1649 C C . GLY A 1 207 ? 2.461 0.388 -6.583 1.00 96.81 207 GLY A C 1
ATOM 1650 O O . GLY A 1 207 ? 2.965 -0.056 -7.612 1.00 96.81 207 GLY A O 1
ATOM 1651 N N . ILE A 1 208 ? 2.744 1.615 -6.127 1.00 96.69 208 ILE A N 1
ATOM 1652 C CA . ILE A 1 208 ? 3.666 2.528 -6.829 1.00 96.69 208 ILE A CA 1
ATOM 1653 C C . ILE A 1 208 ? 5.078 1.923 -6.943 1.00 96.69 208 ILE A C 1
ATOM 1655 O O . ILE A 1 208 ? 5.722 2.040 -7.985 1.00 96.69 208 ILE A O 1
ATOM 1659 N N . THR A 1 209 ? 5.550 1.228 -5.906 1.00 96.75 209 THR A N 1
ATOM 1660 C CA . THR A 1 209 ? 6.861 0.555 -5.927 1.00 96.75 209 THR A CA 1
ATOM 1661 C C . THR A 1 209 ? 6.888 -0.622 -6.903 1.00 96.75 209 THR A C 1
ATOM 1663 O O . THR A 1 209 ? 7.881 -0.832 -7.584 1.00 96.75 209 THR A O 1
ATOM 1666 N N . VAL A 1 210 ? 5.797 -1.378 -7.038 1.00 96.12 210 VAL A N 1
ATOM 1667 C CA . VAL A 1 210 ? 5.696 -2.455 -8.038 1.00 96.12 210 VAL A CA 1
ATOM 1668 C C . VAL A 1 210 ? 5.792 -1.896 -9.463 1.00 96.12 210 VAL A C 1
ATOM 1670 O O . VAL A 1 210 ? 6.441 -2.506 -10.309 1.00 96.12 210 VAL A O 1
ATOM 1673 N N . ILE A 1 211 ? 5.223 -0.713 -9.726 1.00 93.94 211 ILE A N 1
ATOM 1674 C CA . ILE A 1 211 ? 5.333 -0.049 -11.037 1.00 93.94 211 ILE A CA 1
ATOM 1675 C C . ILE A 1 211 ? 6.793 0.323 -11.349 1.00 93.94 211 ILE A C 1
ATOM 1677 O O . ILE A 1 211 ? 7.220 0.181 -12.501 1.00 93.94 211 ILE A O 1
ATOM 1681 N N . SER A 1 212 ? 7.575 0.762 -10.350 1.00 93.44 212 SER A N 1
ATOM 1682 C CA . SER A 1 212 ? 8.974 1.169 -10.559 1.00 93.44 212 SER A CA 1
ATOM 1683 C C . SER A 1 212 ? 9.902 0.002 -10.902 1.00 93.44 212 SER A C 1
ATOM 1685 O O . SER A 1 212 ? 10.869 0.205 -11.631 1.00 93.44 212 SER A O 1
ATOM 1687 N N . VAL A 1 213 ? 9.577 -1.232 -10.493 1.00 93.25 213 VAL A N 1
ATOM 1688 C CA . VAL A 1 213 ? 10.379 -2.443 -10.785 1.00 93.25 213 VAL A CA 1
ATOM 1689 C C . VAL A 1 213 ? 10.663 -2.637 -12.280 1.00 93.25 213 VAL A C 1
ATOM 1691 O O . VAL A 1 213 ? 11.679 -3.219 -12.645 1.00 93.25 213 VAL A O 1
ATOM 1694 N N . ASN A 1 214 ? 9.802 -2.127 -13.159 1.00 87.44 214 ASN A N 1
ATOM 1695 C CA . ASN A 1 214 ? 9.991 -2.228 -14.608 1.00 87.44 214 ASN A CA 1
ATOM 1696 C C . ASN A 1 214 ? 11.163 -1.414 -15.167 1.00 87.44 214 ASN A C 1
ATOM 1698 O O . ASN A 1 214 ? 11.574 -1.677 -16.296 1.00 87.44 214 ASN A O 1
ATOM 1702 N N . VAL A 1 215 ? 11.618 -0.387 -14.447 1.00 87.81 215 VAL A N 1
ATOM 1703 C CA . VAL A 1 215 ? 12.611 0.576 -14.955 1.00 87.81 215 VAL A CA 1
ATOM 1704 C C . VAL A 1 215 ? 13.858 0.665 -14.085 1.00 87.81 215 VAL A C 1
ATOM 1706 O O . VAL A 1 215 ? 14.908 1.024 -14.596 1.00 87.81 215 VAL A O 1
ATOM 1709 N N . ILE A 1 216 ? 13.768 0.301 -12.804 1.00 89.94 216 ILE A N 1
ATOM 1710 C CA . ILE A 1 216 ? 14.891 0.430 -11.869 1.00 89.94 216 ILE A CA 1
ATOM 1711 C C . ILE A 1 216 ? 16.021 -0.572 -12.133 1.00 89.94 216 ILE A C 1
ATOM 1713 O O . ILE A 1 216 ? 15.789 -1.759 -12.383 1.00 89.94 216 ILE A O 1
ATOM 1717 N N . ALA A 1 217 ? 17.260 -0.119 -11.948 1.00 86.69 217 ALA A N 1
ATOM 1718 C CA . ALA A 1 217 ? 18.453 -0.961 -11.948 1.00 86.69 217 ALA A CA 1
ATOM 1719 C C . ALA A 1 217 ? 19.481 -0.537 -10.877 1.00 86.69 217 ALA A C 1
ATOM 1721 O O . ALA A 1 217 ? 19.544 0.608 -10.437 1.00 86.69 217 ALA A O 1
ATOM 1722 N N . GLY A 1 218 ? 20.334 -1.474 -10.443 1.00 89.62 218 GLY A N 1
ATOM 1723 C CA . GLY A 1 218 ? 21.484 -1.174 -9.575 1.00 89.62 218 GLY A CA 1
ATOM 1724 C C . GLY A 1 218 ? 21.125 -0.470 -8.256 1.00 89.62 218 GLY A C 1
ATOM 1725 O O . GLY A 1 218 ? 20.464 -1.047 -7.396 1.00 89.62 218 GLY A O 1
ATOM 1726 N N . VAL A 1 219 ? 21.592 0.768 -8.070 1.00 86.06 219 VAL A N 1
ATOM 1727 C CA . VAL A 1 219 ? 21.378 1.558 -6.838 1.00 86.06 219 VAL A CA 1
ATOM 1728 C C . VAL A 1 219 ? 19.932 2.034 -6.659 1.00 86.06 219 VAL A C 1
ATOM 1730 O O . VAL A 1 219 ? 19.514 2.355 -5.547 1.00 86.06 219 VAL A O 1
ATOM 1733 N N . GLU A 1 220 ? 19.137 2.028 -7.727 1.00 90.38 220 GLU A N 1
ATOM 1734 C CA . GLU A 1 220 ? 17.756 2.513 -7.725 1.00 90.38 220 GLU A CA 1
ATOM 1735 C C . GLU A 1 220 ? 16.791 1.602 -6.967 1.00 90.38 220 GLU A C 1
ATOM 1737 O O . GLU A 1 220 ? 15.694 2.025 -6.611 1.00 90.38 220 GLU A O 1
ATOM 1742 N N . TRP A 1 221 ? 17.216 0.388 -6.603 1.00 91.38 221 TRP A N 1
ATOM 1743 C CA . TRP A 1 221 ? 16.486 -0.476 -5.670 1.00 91.38 221 TRP A CA 1
ATOM 1744 C C . TRP A 1 221 ? 16.228 0.179 -4.302 1.00 91.38 221 TRP A C 1
ATOM 1746 O O . TRP A 1 221 ? 15.384 -0.299 -3.541 1.00 91.38 221 TRP A O 1
ATOM 1756 N N . VAL A 1 222 ? 16.865 1.322 -4.016 1.00 91.50 222 VAL A N 1
ATOM 1757 C CA . VAL A 1 222 ? 16.508 2.213 -2.905 1.00 91.50 222 VAL A CA 1
ATOM 1758 C C . VAL A 1 222 ? 15.017 2.593 -2.883 1.00 91.50 222 VAL A C 1
ATOM 1760 O O . VAL A 1 222 ? 14.498 2.872 -1.807 1.00 91.50 222 VAL A O 1
ATOM 1763 N N . VAL A 1 223 ? 14.282 2.518 -4.005 1.00 93.25 223 VAL A N 1
ATOM 1764 C CA . VAL A 1 223 ? 12.814 2.715 -4.046 1.00 93.25 223 VAL A CA 1
ATOM 1765 C C . VAL A 1 223 ? 12.045 1.830 -3.061 1.00 93.25 223 VAL A C 1
ATOM 1767 O O . VAL A 1 223 ? 11.007 2.247 -2.553 1.00 93.25 223 VAL A O 1
ATOM 1770 N N . VAL A 1 224 ? 12.563 0.640 -2.732 1.00 94.62 224 VAL A N 1
ATOM 1771 C CA . VAL A 1 224 ? 11.949 -0.285 -1.761 1.00 94.62 224 VAL A CA 1
ATOM 1772 C C . VAL A 1 224 ? 11.922 0.314 -0.348 1.00 94.62 224 VAL A C 1
ATOM 1774 O O . VAL A 1 224 ? 11.097 -0.074 0.483 1.00 94.62 224 VAL A O 1
ATOM 1777 N N . ALA A 1 225 ? 12.760 1.320 -0.075 1.00 92.69 225 ALA A N 1
ATOM 1778 C CA . ALA A 1 225 ? 12.703 2.076 1.167 1.00 92.69 225 ALA A CA 1
ATOM 1779 C C . ALA A 1 225 ? 11.346 2.769 1.365 1.00 92.69 225 ALA A C 1
ATOM 1781 O O . ALA A 1 225 ? 10.933 2.895 2.510 1.00 92.69 225 ALA A O 1
ATOM 1782 N N . SER A 1 226 ? 10.627 3.152 0.301 1.00 95.31 226 SER A N 1
ATOM 1783 C CA . SER A 1 226 ? 9.312 3.807 0.402 1.00 95.31 226 SER A CA 1
ATOM 1784 C C . SER A 1 226 ? 8.282 2.954 1.165 1.00 95.31 226 SER A C 1
ATOM 1786 O O . SER A 1 226 ? 7.893 3.344 2.270 1.00 95.31 226 SER A O 1
ATOM 1788 N N . PRO A 1 227 ? 7.885 1.755 0.691 1.00 95.56 227 PRO A N 1
ATOM 1789 C CA . PRO A 1 227 ? 6.882 0.943 1.377 1.00 95.56 227 PRO A CA 1
ATOM 1790 C C . PRO A 1 227 ? 7.379 0.396 2.720 1.00 95.56 227 PRO A C 1
ATOM 1792 O O . PRO A 1 227 ? 6.584 0.271 3.656 1.00 95.56 227 PRO A O 1
ATOM 1795 N N . ILE A 1 228 ? 8.682 0.114 2.863 1.00 93.38 228 ILE A N 1
ATOM 1796 C CA . ILE A 1 228 ? 9.270 -0.304 4.147 1.00 93.38 228 ILE A CA 1
ATOM 1797 C C . ILE A 1 228 ? 9.160 0.823 5.172 1.00 93.38 228 ILE A C 1
ATOM 1799 O O . ILE A 1 228 ? 8.719 0.588 6.298 1.00 93.38 228 ILE A O 1
ATOM 1803 N N . PHE A 1 229 ? 9.540 2.042 4.792 1.00 91.44 229 PHE A N 1
ATOM 1804 C CA . PHE A 1 229 ? 9.496 3.202 5.669 1.00 91.44 229 PHE A CA 1
ATOM 1805 C C . PHE A 1 229 ? 8.057 3.545 6.046 1.00 91.44 229 PHE A C 1
ATOM 1807 O O . PHE A 1 229 ? 7.776 3.661 7.237 1.00 91.44 229 PHE A O 1
ATOM 1814 N N . THR A 1 230 ? 7.131 3.604 5.081 1.00 91.12 230 THR A N 1
ATOM 1815 C CA . THR A 1 230 ? 5.693 3.812 5.333 1.00 91.12 230 THR A CA 1
ATOM 1816 C C . THR A 1 230 ? 5.142 2.777 6.313 1.00 91.12 230 THR A C 1
ATOM 1818 O O . THR A 1 230 ? 4.533 3.128 7.324 1.00 91.12 230 THR A O 1
ATOM 1821 N N . THR A 1 231 ? 5.428 1.493 6.087 1.00 89.88 231 THR A N 1
ATOM 1822 C CA . THR A 1 231 ? 5.002 0.420 6.996 1.00 89.88 231 THR A CA 1
ATOM 1823 C C . THR A 1 231 ? 5.606 0.599 8.389 1.00 89.88 231 THR A C 1
ATOM 1825 O O . THR A 1 231 ? 4.913 0.488 9.399 1.00 89.88 231 THR A O 1
ATOM 1828 N N . PHE A 1 232 ? 6.897 0.918 8.468 1.00 87.94 232 PHE A N 1
ATOM 1829 C CA . PHE A 1 232 ? 7.603 1.076 9.733 1.00 87.94 232 PHE A CA 1
ATOM 1830 C C . PHE A 1 232 ? 7.062 2.245 10.566 1.00 87.94 232 PHE A C 1
ATOM 1832 O O . PHE A 1 232 ? 6.784 2.076 11.758 1.00 87.94 232 PHE A O 1
ATOM 1839 N N . ILE A 1 233 ? 6.868 3.420 9.959 1.00 84.75 233 ILE A N 1
ATOM 1840 C CA . ILE A 1 233 ? 6.360 4.594 10.679 1.00 84.75 233 ILE A CA 1
ATOM 1841 C C . ILE A 1 233 ? 4.925 4.369 11.160 1.00 84.75 233 ILE A C 1
ATOM 1843 O O . ILE A 1 233 ? 4.600 4.727 12.295 1.00 84.75 233 ILE A O 1
ATOM 1847 N N . ILE A 1 234 ? 4.092 3.712 10.349 1.00 85.12 234 ILE A N 1
ATOM 1848 C CA . ILE A 1 234 ? 2.704 3.408 10.693 1.00 85.12 234 ILE A CA 1
ATOM 1849 C C . ILE A 1 234 ? 2.647 2.405 11.845 1.00 85.12 234 ILE A C 1
ATOM 1851 O O . ILE A 1 234 ? 1.936 2.640 12.820 1.00 85.12 234 ILE A O 1
ATOM 1855 N N . LEU A 1 235 ? 3.392 1.301 11.773 1.00 78.44 235 LEU A N 1
ATOM 1856 C CA . LEU A 1 235 ? 3.286 0.231 12.765 1.00 78.44 235 LEU A CA 1
ATOM 1857 C C . LEU A 1 235 ? 3.989 0.559 14.088 1.00 78.44 235 LEU A C 1
ATOM 1859 O O . LEU A 1 235 ? 3.514 0.138 15.143 1.00 78.44 235 LEU A O 1
ATOM 1863 N N . PHE A 1 236 ? 5.103 1.300 14.060 1.00 77.25 236 PHE A N 1
ATOM 1864 C CA . PHE A 1 236 ? 5.998 1.393 15.222 1.00 77.25 236 PHE A CA 1
ATOM 1865 C C . PHE A 1 236 ? 6.215 2.796 15.779 1.00 77.25 236 PHE A C 1
ATOM 1867 O O . PHE A 1 236 ? 6.619 2.913 16.937 1.00 77.25 236 PHE A O 1
ATOM 1874 N N . ILE A 1 237 ? 5.962 3.853 15.003 1.00 77.31 237 ILE A N 1
ATOM 1875 C CA . ILE A 1 237 ? 6.280 5.223 15.427 1.00 77.31 237 ILE A CA 1
ATOM 1876 C C . ILE A 1 237 ? 5.014 6.052 15.595 1.00 77.31 237 ILE A C 1
ATOM 1878 O O . ILE A 1 237 ? 4.593 6.320 16.720 1.00 77.31 237 ILE A O 1
ATOM 1882 N N . SER A 1 238 ? 4.437 6.503 14.484 1.00 72.12 238 SER A N 1
ATOM 1883 C CA . SER A 1 238 ? 3.486 7.613 14.452 1.00 72.12 238 SER A CA 1
ATOM 1884 C C . SER A 1 238 ? 2.051 7.195 14.142 1.00 72.12 238 SER A C 1
ATOM 1886 O O . SER A 1 238 ? 1.139 7.965 14.437 1.00 72.12 238 SER A O 1
ATOM 1888 N N . GLY A 1 239 ? 1.832 6.001 13.584 1.00 74.44 239 GLY A N 1
ATOM 1889 C CA . GLY A 1 239 ? 0.495 5.507 13.248 1.00 74.44 239 GLY A CA 1
ATOM 1890 C C . GLY A 1 239 ? -0.202 4.837 14.432 1.00 74.44 239 GLY A C 1
ATOM 1891 O O . GLY A 1 239 ? -0.817 5.487 15.279 1.00 74.44 239 GLY A O 1
ATOM 1892 N N . ILE A 1 240 ? -0.099 3.511 14.494 1.00 78.06 240 ILE A N 1
ATOM 1893 C CA . ILE A 1 240 ? -0.831 2.646 15.425 1.00 78.06 240 ILE A CA 1
ATOM 1894 C C . ILE A 1 240 ? -0.512 2.964 16.893 1.00 78.06 240 ILE A C 1
ATOM 1896 O O . ILE A 1 240 ? -1.456 3.226 17.638 1.00 78.06 240 ILE A O 1
ATOM 1900 N N . PRO A 1 241 ? 0.757 3.042 17.349 1.00 76.62 241 PRO A N 1
ATOM 1901 C CA . PRO A 1 241 ? 1.036 3.179 18.780 1.00 76.62 241 PRO A CA 1
ATOM 1902 C C . PRO A 1 241 ? 0.499 4.478 19.388 1.00 76.62 241 PRO A C 1
ATOM 1904 O O . PRO A 1 241 ? 0.077 4.492 20.544 1.00 76.62 241 PRO A O 1
ATOM 1907 N N . LEU A 1 242 ? 0.510 5.582 18.633 1.00 75.62 242 LEU A N 1
ATOM 1908 C CA . LEU A 1 242 ? -0.011 6.864 19.111 1.00 75.62 242 LEU A CA 1
ATOM 1909 C C . LEU A 1 242 ? -1.538 6.856 19.182 1.00 75.62 242 LEU A C 1
ATOM 1911 O O . LEU A 1 242 ? -2.107 7.302 20.181 1.00 75.62 242 LEU A O 1
ATOM 1915 N N . VAL A 1 243 ? -2.195 6.333 18.146 1.00 78.75 243 VAL A N 1
ATOM 1916 C CA . VAL A 1 243 ? -3.659 6.273 18.084 1.00 78.75 243 VAL A CA 1
ATOM 1917 C C . VAL A 1 243 ? -4.211 5.287 19.111 1.00 78.75 243 VAL A C 1
ATOM 1919 O O . VAL A 1 243 ? -5.192 5.610 19.776 1.00 78.75 243 VAL A O 1
ATOM 1922 N N . GLU A 1 244 ? -3.566 4.136 19.304 1.00 79.81 244 GLU A N 1
ATOM 1923 C CA . GLU A 1 244 ? -3.958 3.162 20.327 1.00 79.81 244 GLU A CA 1
ATOM 1924 C C . GLU A 1 244 ? -3.801 3.725 21.738 1.00 79.81 244 GLU A C 1
ATOM 1926 O O . GLU A 1 244 ? -4.729 3.624 22.532 1.00 79.81 244 GLU A O 1
ATOM 1931 N N . ARG A 1 245 ? -2.692 4.408 22.051 1.00 78.62 245 ARG A N 1
ATOM 1932 C CA . ARG A 1 245 ? -2.526 5.063 23.362 1.00 78.62 245 ARG A CA 1
ATOM 1933 C C . ARG A 1 245 ? -3.602 6.117 23.614 1.00 78.62 245 ARG A C 1
ATOM 1935 O O . ARG A 1 245 ? -4.138 6.196 24.718 1.00 78.62 245 ARG A O 1
ATOM 1942 N N . ALA A 1 246 ? -3.925 6.927 22.606 1.00 77.44 246 ALA A N 1
ATOM 1943 C CA . ALA A 1 246 ? -4.980 7.932 22.715 1.00 77.44 246 ALA A CA 1
ATOM 1944 C C . ALA A 1 246 ? -6.365 7.288 22.900 1.00 77.44 246 ALA A C 1
ATOM 1946 O O . ALA A 1 246 ? -7.158 7.744 23.724 1.00 77.44 246 ALA A O 1
ATOM 1947 N N . ALA A 1 247 ? -6.640 6.204 22.172 1.00 79.94 247 ALA A N 1
ATOM 1948 C CA . ALA A 1 247 ? -7.847 5.404 22.328 1.00 79.94 247 ALA A CA 1
ATOM 1949 C C . ALA A 1 247 ? -7.942 4.780 23.726 1.00 79.94 247 ALA A C 1
ATOM 1951 O O . ALA A 1 247 ? -8.971 4.920 24.381 1.00 79.94 247 ALA A O 1
ATOM 1952 N N . ASP A 1 248 ? -6.873 4.160 24.216 1.00 79.62 248 ASP A N 1
ATOM 1953 C CA . ASP A 1 248 ? -6.832 3.554 25.543 1.00 79.62 248 ASP A CA 1
ATOM 1954 C C . ASP A 1 248 ? -7.107 4.582 26.634 1.00 79.62 248 ASP A C 1
ATOM 1956 O O . ASP A 1 248 ? -7.852 4.288 27.560 1.00 79.62 248 ASP A O 1
ATOM 1960 N N . LEU A 1 249 ? -6.569 5.799 26.522 1.00 80.06 249 LEU A N 1
ATOM 1961 C CA . LEU A 1 249 ? -6.865 6.885 27.460 1.00 80.06 249 LEU A CA 1
ATOM 1962 C C . LEU A 1 249 ? -8.333 7.322 27.390 1.00 80.06 249 LEU A C 1
ATOM 1964 O O . LEU A 1 249 ? -8.968 7.497 28.429 1.00 80.06 249 LEU A O 1
ATOM 1968 N N . LYS A 1 250 ? -8.883 7.465 26.179 1.00 77.50 250 LYS A N 1
ATOM 1969 C CA . LYS A 1 250 ? -10.264 7.914 25.954 1.00 77.50 250 LYS A CA 1
ATOM 1970 C C . LYS A 1 250 ? -11.300 6.883 26.412 1.00 77.50 250 LYS A C 1
ATOM 1972 O O . LYS A 1 250 ? -12.316 7.253 26.992 1.00 77.50 250 LYS A O 1
ATOM 1977 N N . TYR A 1 251 ? -11.049 5.602 26.157 1.00 73.75 251 TYR A N 1
ATOM 1978 C CA . TYR A 1 251 ? -12.003 4.514 26.383 1.00 73.75 251 TYR A CA 1
ATOM 1979 C C . TYR A 1 251 ? -11.694 3.676 27.644 1.00 73.75 251 TYR A C 1
ATOM 1981 O O . TYR A 1 251 ? -12.492 2.806 27.994 1.00 73.75 251 TYR A O 1
ATOM 1989 N N . ARG A 1 252 ? -10.602 3.954 28.387 1.00 63.84 252 ARG A N 1
ATOM 1990 C CA . ARG A 1 252 ? -10.238 3.254 29.645 1.00 63.84 252 ARG A CA 1
ATOM 1991 C C . ARG A 1 252 ? -11.345 3.256 30.686 1.00 63.84 252 ARG A C 1
ATOM 1993 O O . ARG A 1 252 ? -11.558 2.246 31.341 1.00 63.84 252 ARG A O 1
ATOM 2000 N N . ASN A 1 253 ? -12.041 4.377 30.849 1.00 50.53 253 ASN A N 1
ATOM 2001 C CA . ASN A 1 253 ? -13.056 4.525 31.896 1.00 50.53 253 ASN A CA 1
ATOM 2002 C C . ASN A 1 253 ? -14.442 4.009 31.468 1.00 50.53 253 ASN A C 1
ATOM 2004 O O . ASN A 1 253 ? -15.321 3.868 32.308 1.00 50.53 253 ASN A O 1
ATOM 2008 N N . ALA A 1 254 ? -14.625 3.643 30.194 1.00 51.44 254 ALA A N 1
ATOM 2009 C CA . ALA A 1 254 ? -15.818 2.937 29.717 1.00 51.44 254 ALA A CA 1
ATOM 2010 C C . ALA A 1 254 ? -15.754 1.411 29.990 1.00 51.44 254 ALA A C 1
ATOM 2012 O O . ALA A 1 254 ? -16.685 0.665 29.684 1.00 51.44 254 ALA A O 1
ATOM 2013 N N . GLN A 1 255 ? -14.658 0.924 30.593 1.00 41.75 255 GLN A N 1
ATOM 2014 C CA . GLN A 1 255 ? -14.367 -0.490 30.865 1.00 41.75 255 GLN A CA 1
ATOM 2015 C C . GLN A 1 255 ? -14.927 -1.032 32.191 1.00 41.75 255 GLN A C 1
ATOM 2017 O O . GLN A 1 255 ? -14.276 -1.855 32.829 1.00 41.75 255 GLN A O 1
ATOM 2022 N N . PHE A 1 256 ? -16.159 -0.689 32.576 1.00 36.47 256 PHE A N 1
ATOM 2023 C CA . PHE A 1 256 ? -16.962 -1.691 33.301 1.00 36.47 256 PHE A CA 1
ATOM 2024 C C . PHE A 1 256 ? -17.608 -2.700 32.325 1.00 36.47 256 PHE A C 1
ATOM 2026 O O . PHE A 1 256 ? -17.932 -3.815 32.714 1.00 36.47 256 PHE A O 1
ATOM 2033 N N . ASN A 1 257 ? -17.634 -2.391 31.018 1.00 41.94 257 ASN A N 1
ATOM 2034 C CA . ASN A 1 257 ? -18.125 -3.281 29.954 1.00 41.94 257 ASN A CA 1
ATOM 2035 C C . ASN A 1 257 ? -17.001 -3.942 29.127 1.00 41.94 257 ASN A C 1
ATOM 2037 O O . ASN A 1 257 ? -17.172 -4.292 27.961 1.00 41.94 257 ASN A O 1
ATOM 2041 N N . ARG A 1 258 ? -15.821 -4.169 29.722 1.00 36.84 258 ARG A N 1
ATOM 2042 C CA . ARG A 1 258 ? -14.674 -4.809 29.037 1.00 36.84 258 ARG A CA 1
ATOM 2043 C C . ARG A 1 258 ? -14.832 -6.322 28.812 1.00 36.84 258 ARG A C 1
ATOM 2045 O O . ARG A 1 258 ? -13.900 -6.951 28.320 1.00 36.84 258 ARG A O 1
ATOM 2052 N N . LYS A 1 259 ? -15.970 -6.932 29.161 1.00 36.09 259 LYS A N 1
ATOM 2053 C CA . LYS A 1 259 ? -16.197 -8.368 28.911 1.00 36.09 259 LYS A CA 1
ATOM 2054 C C . LYS A 1 259 ? -16.548 -8.691 27.453 1.00 36.09 259 LYS A C 1
ATOM 2056 O O . LYS A 1 259 ? -16.389 -9.839 27.060 1.00 36.09 259 LYS A O 1
ATOM 2061 N N . GLU A 1 260 ? -16.895 -7.700 26.632 1.00 39.03 260 GLU A N 1
ATOM 2062 C CA . GLU A 1 260 ? -17.207 -7.923 25.208 1.00 39.03 260 GLU A CA 1
ATOM 2063 C C . GLU A 1 260 ? -16.062 -7.523 24.256 1.00 39.03 260 GLU A C 1
ATOM 2065 O O . GLU A 1 260 ? -15.907 -8.114 23.192 1.00 39.03 260 GLU A O 1
ATOM 2070 N N . ALA A 1 261 ? -15.171 -6.610 24.661 1.00 36.81 261 ALA A N 1
ATOM 2071 C CA . ALA A 1 261 ? -14.087 -6.111 23.801 1.00 36.81 261 ALA A CA 1
ATOM 2072 C C . ALA A 1 261 ? -12.813 -6.987 23.787 1.00 36.81 261 ALA A C 1
ATOM 2074 O O . ALA A 1 261 ? -11.991 -6.886 22.876 1.00 36.81 261 ALA A O 1
ATOM 2075 N N . VAL A 1 262 ? -12.627 -7.870 24.776 1.00 32.69 262 VAL A N 1
ATOM 2076 C CA . VAL A 1 262 ? -11.430 -8.737 24.864 1.00 32.69 262 VAL A CA 1
ATOM 2077 C C . VAL A 1 262 ? -11.538 -9.966 23.948 1.00 32.69 262 VAL A C 1
ATOM 2079 O O . VAL A 1 262 ? -10.523 -10.558 23.594 1.00 32.69 262 VAL A O 1
ATOM 2082 N N . GLY A 1 263 ? -12.736 -10.297 23.453 1.00 29.27 263 GLY A N 1
ATOM 2083 C CA . GLY A 1 263 ? -12.930 -11.365 22.463 1.00 29.27 263 GLY A CA 1
ATOM 2084 C C . GLY A 1 263 ? -12.451 -11.021 21.045 1.00 29.27 263 GLY A C 1
ATOM 2085 O O . GLY A 1 263 ? -12.398 -11.905 20.191 1.00 29.27 263 GLY A O 1
ATOM 2086 N N . PHE A 1 264 ? -12.096 -9.758 20.784 1.00 30.44 264 PHE A N 1
ATOM 2087 C CA . PHE A 1 264 ? -11.820 -9.264 19.432 1.00 30.44 264 PHE A CA 1
ATOM 2088 C C . PHE A 1 264 ? -10.324 -9.065 19.126 1.00 30.44 264 PHE A C 1
ATOM 2090 O O . PHE A 1 264 ? -9.902 -9.106 17.971 1.00 30.44 264 PHE A O 1
ATOM 2097 N N . PHE A 1 265 ? -9.487 -8.942 20.160 1.00 32.56 265 PHE A N 1
ATOM 2098 C CA . PHE A 1 265 ? -8.047 -8.686 20.015 1.00 32.56 265 PHE A CA 1
ATOM 2099 C C . PHE A 1 265 ? -7.234 -9.863 19.457 1.00 32.56 265 PHE A C 1
ATOM 2101 O O . PHE A 1 265 ? -6.055 -9.703 19.156 1.00 32.56 265 PHE A O 1
ATOM 2108 N N . GLN A 1 266 ? -7.856 -11.029 19.278 1.00 31.69 266 GLN A N 1
ATOM 2109 C CA . GLN A 1 266 ? -7.203 -12.210 18.718 1.00 31.69 266 GLN A CA 1
ATOM 2110 C C . GLN A 1 266 ? -7.573 -12.479 17.253 1.00 31.69 266 GLN A C 1
ATOM 2112 O O . GLN A 1 266 ? -7.019 -13.402 16.666 1.00 31.69 266 GLN A O 1
ATOM 2117 N N . LYS A 1 267 ? -8.488 -11.707 16.641 1.00 32.84 267 LYS A N 1
ATOM 2118 C CA . LYS A 1 267 ? -8.952 -12.017 15.279 1.00 32.84 267 LYS A CA 1
ATOM 2119 C C . LYS A 1 267 ? -8.232 -11.278 14.152 1.00 32.84 267 LYS A C 1
ATOM 2121 O O . LYS A 1 267 ? -7.912 -11.941 13.183 1.00 32.84 267 LYS A O 1
ATOM 2126 N N . ASN A 1 268 ? -7.904 -9.985 14.256 1.00 31.73 268 ASN A N 1
ATOM 2127 C CA . ASN A 1 268 ? -7.518 -9.219 13.050 1.00 31.73 268 ASN A CA 1
ATOM 2128 C C . ASN A 1 268 ? -6.284 -8.302 13.191 1.00 31.73 268 ASN A C 1
ATOM 2130 O O . ASN A 1 268 ? -6.225 -7.211 12.633 1.00 31.73 268 ASN A O 1
ATOM 2134 N N . SER A 1 269 ? -5.263 -8.750 13.920 1.00 29.11 269 SER A N 1
ATOM 2135 C CA . SER A 1 269 ? -3.906 -8.188 13.858 1.00 29.11 269 SER A CA 1
ATOM 2136 C C . SER A 1 269 ? -2.966 -9.299 13.413 1.00 29.11 269 SER A C 1
ATOM 2138 O O . SER A 1 269 ? -2.655 -10.155 14.232 1.00 29.11 269 SER A O 1
ATOM 2140 N N . LEU A 1 270 ? -2.558 -9.316 12.138 1.00 29.03 270 LEU A N 1
ATOM 2141 C CA . LEU A 1 270 ? -1.533 -10.219 11.569 1.00 29.03 270 LEU A CA 1
ATOM 2142 C C . LEU A 1 270 ? -1.729 -11.741 11.781 1.00 29.03 270 LEU A C 1
ATOM 2144 O O . LEU A 1 270 ? -0.879 -12.526 11.378 1.00 29.03 270 LEU A O 1
ATOM 2148 N N . HIS A 1 271 ? -2.856 -12.169 12.351 1.00 33.91 271 HIS A N 1
ATOM 2149 C CA . HIS A 1 271 ? -3.179 -13.567 12.646 1.00 33.91 271 HIS A CA 1
ATOM 2150 C C . HIS A 1 271 ? -4.114 -14.220 11.625 1.00 33.91 271 HIS A C 1
ATOM 2152 O O . HIS A 1 271 ? -4.352 -15.419 11.713 1.00 33.91 271 HIS A O 1
ATOM 2158 N N . SER A 1 272 ? -4.596 -13.478 10.625 1.00 28.69 272 SER A N 1
ATOM 2159 C CA . SER A 1 272 ? -5.380 -14.035 9.513 1.00 28.69 272 SER A CA 1
ATOM 2160 C C . SER A 1 272 ? -4.525 -14.810 8.502 1.00 28.69 272 SER A C 1
ATOM 2162 O O . SER A 1 272 ? -5.058 -15.275 7.506 1.00 28.69 272 SER A O 1
ATOM 2164 N N . ILE A 1 273 ? -3.211 -14.923 8.736 1.00 29.44 273 ILE A N 1
ATOM 2165 C CA . ILE A 1 273 ? -2.285 -15.639 7.851 1.00 29.44 273 ILE A CA 1
ATOM 2166 C C . ILE A 1 273 ? -1.490 -16.744 8.570 1.00 29.44 273 ILE A C 1
ATOM 2168 O O . ILE A 1 273 ? -1.020 -17.649 7.900 1.00 29.44 273 ILE A O 1
ATOM 2172 N N . LEU A 1 274 ? -1.372 -16.777 9.906 1.00 28.14 274 LEU A N 1
ATOM 2173 C CA . LEU A 1 274 ? -0.674 -17.880 10.593 1.00 28.14 274 LEU A CA 1
ATOM 2174 C C . LEU A 1 274 ? -1.234 -18.164 12.005 1.00 28.14 274 LEU A C 1
ATOM 2176 O O . LEU A 1 274 ? -1.592 -17.225 12.730 1.00 28.14 274 LEU A O 1
ATOM 2180 N N . PRO A 1 275 ? -1.277 -19.440 12.447 1.00 31.69 275 PRO A N 1
ATOM 2181 C CA . PRO A 1 275 ? -1.922 -19.837 13.692 1.00 31.69 275 PRO A CA 1
ATOM 2182 C C . PRO A 1 275 ? -1.064 -19.566 14.945 1.00 31.69 275 PRO A C 1
ATOM 2184 O O . PRO A 1 275 ? 0.124 -19.863 15.002 1.00 31.69 275 PRO A O 1
ATOM 2187 N N . ILE A 1 276 ? -1.739 -19.002 15.950 1.00 31.16 276 ILE A N 1
ATOM 2188 C CA . ILE A 1 276 ? -1.557 -19.053 17.415 1.00 31.16 276 ILE A CA 1
ATOM 2189 C C . ILE A 1 276 ? -0.193 -19.542 17.954 1.00 31.16 276 ILE A C 1
ATOM 2191 O O . ILE A 1 276 ? 0.092 -20.728 17.961 1.00 31.16 276 ILE A O 1
ATOM 2195 N N . VAL A 1 277 ? 0.524 -18.668 18.672 1.00 25.28 277 VAL A N 1
ATOM 2196 C CA . VAL A 1 277 ? 1.278 -19.057 19.881 1.00 25.28 277 VAL A CA 1
ATOM 2197 C C . VAL A 1 277 ? 0.883 -18.089 20.993 1.00 25.28 277 VAL A C 1
ATOM 2199 O O . VAL A 1 277 ? 1.262 -16.923 20.977 1.00 25.28 277 VAL A O 1
ATOM 2202 N N . SER A 1 278 ? 0.095 -18.557 21.964 1.00 26.31 278 SER A N 1
ATOM 2203 C CA . SER A 1 278 ? -0.175 -17.819 23.203 1.00 26.31 278 SER A CA 1
ATOM 2204 C C . SER A 1 278 ? 0.518 -18.526 24.364 1.00 26.31 278 SER A C 1
ATOM 2206 O O . SER A 1 278 ? 0.174 -19.655 24.722 1.00 26.31 278 SER A O 1
ATOM 2208 N N . PHE A 1 279 ? 1.516 -17.860 24.946 1.00 24.14 279 PHE A N 1
ATOM 2209 C CA . PHE A 1 279 ? 2.132 -18.259 26.207 1.00 24.14 279 PHE A CA 1
ATOM 2210 C C . PHE A 1 279 ? 1.307 -17.693 27.367 1.00 24.14 279 PHE A C 1
ATOM 2212 O O . PHE A 1 279 ? 1.250 -16.486 27.592 1.00 24.14 279 PHE A O 1
ATOM 2219 N N . CYS A 1 280 ? 0.678 -18.586 28.129 1.00 24.42 280 CYS A N 1
ATOM 2220 C CA . CYS A 1 280 ? 0.014 -18.263 29.385 1.00 24.42 280 CYS A CA 1
ATOM 2221 C C . CYS A 1 280 ? 1.074 -18.077 30.484 1.00 24.42 280 CYS A C 1
ATOM 2223 O O . CYS A 1 280 ? 1.548 -19.052 31.069 1.00 24.42 280 CYS A O 1
ATOM 2225 N N . GLY A 1 281 ? 1.447 -16.830 30.776 1.00 24.31 281 GLY A N 1
ATOM 2226 C CA . GLY A 1 281 ? 2.213 -16.487 31.973 1.00 24.31 281 GLY A CA 1
ATOM 2227 C C . GLY A 1 281 ? 1.317 -16.539 33.212 1.00 24.31 281 GLY A C 1
ATOM 2228 O O . GLY A 1 281 ? 0.452 -15.687 33.386 1.00 24.31 281 GLY A O 1
ATOM 2229 N N . ARG A 1 282 ? 1.508 -17.547 34.072 1.00 26.55 282 ARG A N 1
ATOM 2230 C CA . ARG A 1 282 ? 0.931 -17.588 35.427 1.00 26.55 282 ARG A CA 1
ATOM 2231 C C . ARG A 1 282 ? 1.635 -16.559 36.319 1.00 26.55 282 ARG A C 1
ATOM 2233 O O . ARG A 1 282 ? 2.856 -16.589 36.433 1.00 26.55 282 ARG A O 1
ATOM 2240 N N . GLY A 1 283 ? 0.859 -15.736 37.018 1.00 23.50 283 GLY A N 1
ATOM 2241 C CA . GLY A 1 283 ? 1.281 -14.919 38.161 1.00 23.50 283 GLY A CA 1
ATOM 2242 C C . GLY A 1 283 ? 0.107 -14.779 39.142 1.00 23.50 283 GLY A C 1
ATOM 2243 O O . GLY A 1 283 ? -1.035 -14.818 38.695 1.00 23.50 283 GLY A O 1
ATOM 2244 N N . PRO A 1 284 ? 0.350 -14.737 40.462 1.00 28.36 284 PRO A N 1
ATOM 2245 C CA . PRO A 1 284 ? -0.476 -15.434 41.445 1.00 28.36 284 PRO A CA 1
ATOM 2246 C C . PRO A 1 284 ? -1.714 -14.649 41.892 1.00 28.36 284 PRO A C 1
ATOM 2248 O O . PRO A 1 284 ? -1.645 -13.455 42.179 1.00 28.36 284 PRO A O 1
ATOM 2251 N N . HIS A 1 285 ? -2.826 -15.371 42.041 1.00 26.05 285 HIS A N 1
ATOM 2252 C CA . HIS A 1 285 ? -3.952 -14.944 42.864 1.00 26.05 285 HIS A CA 1
ATOM 2253 C C . HIS A 1 285 ? -3.482 -14.799 44.316 1.00 26.05 285 HIS A C 1
ATOM 2255 O O . HIS A 1 285 ? -2.992 -15.756 44.914 1.00 26.05 285 HIS A O 1
ATOM 2261 N N . LYS A 1 286 ? -3.634 -13.597 44.879 1.00 25.88 286 LYS A N 1
ATOM 2262 C CA . LYS A 1 286 ? -3.675 -13.406 46.328 1.00 25.88 286 LYS A CA 1
ATOM 2263 C C . LYS A 1 286 ? -5.071 -13.808 46.797 1.00 25.88 286 LYS A C 1
ATOM 2265 O O . LYS A 1 286 ? -6.045 -13.137 46.464 1.00 25.88 286 LYS A O 1
ATOM 2270 N N . GLU A 1 287 ? -5.154 -14.911 47.531 1.00 25.73 287 GLU A N 1
ATOM 2271 C CA . GLU A 1 287 ? -6.293 -15.215 48.392 1.00 25.73 287 GLU A CA 1
ATOM 2272 C C . GLU A 1 287 ? -6.370 -14.142 49.481 1.00 25.73 287 GLU A C 1
ATOM 2274 O O . GLU A 1 287 ? -5.441 -13.974 50.273 1.00 25.73 287 GLU A O 1
ATOM 2279 N N . HIS A 1 288 ? -7.474 -13.400 49.508 1.00 26.86 288 HIS A N 1
ATOM 2280 C CA . HIS A 1 288 ? -7.894 -12.702 50.712 1.00 26.86 288 HIS A CA 1
ATOM 2281 C C . HIS A 1 288 ? -8.711 -13.681 51.553 1.00 26.86 288 HIS A C 1
ATOM 2283 O O . HIS A 1 288 ? -9.873 -13.954 51.271 1.00 26.86 288 HIS A O 1
ATOM 2289 N N . THR A 1 289 ? -8.067 -14.216 52.585 1.00 24.77 289 THR A N 1
ATOM 2290 C CA . THR A 1 289 ? -8.722 -14.752 53.776 1.00 24.77 289 THR A CA 1
ATOM 2291 C C . THR A 1 289 ? -9.400 -13.604 54.522 1.00 24.77 289 THR A C 1
ATOM 2293 O O . THR A 1 289 ? -8.731 -12.630 54.870 1.00 24.77 289 THR A O 1
ATOM 2296 N N . GLY A 1 290 ? -10.704 -13.719 54.770 1.00 24.58 290 GLY A N 1
ATOM 2297 C CA . GLY A 1 290 ? -11.465 -12.743 55.545 1.00 24.58 290 GLY A CA 1
ATOM 2298 C C . GLY A 1 290 ? -12.894 -13.206 55.814 1.00 24.58 290 GLY A C 1
ATOM 2299 O O . GLY A 1 290 ? -13.757 -13.091 54.954 1.00 24.58 290 GLY A O 1
ATOM 2300 N N . ASP A 1 291 ? -13.081 -13.701 57.034 1.00 25.14 291 ASP A N 1
ATOM 2301 C CA . ASP A 1 291 ? -14.296 -13.692 57.850 1.00 25.14 291 ASP A CA 1
ATOM 2302 C C . ASP A 1 291 ? -15.493 -14.602 57.525 1.00 25.14 291 ASP A C 1
ATOM 2304 O O . ASP A 1 291 ? -16.411 -14.307 56.761 1.00 25.14 291 ASP A O 1
ATOM 2308 N N . ASN A 1 292 ? -15.516 -15.682 58.315 1.00 26.33 292 ASN A N 1
ATOM 2309 C CA . ASN A 1 292 ? -16.682 -16.260 58.977 1.00 26.33 292 ASN A CA 1
ATOM 2310 C C . ASN A 1 292 ? -17.864 -15.287 59.136 1.00 26.33 292 ASN A C 1
ATOM 2312 O O . ASN A 1 292 ? -17.839 -14.414 60.005 1.00 26.33 292 ASN A O 1
ATOM 2316 N N . LYS A 1 293 ? -18.979 -15.580 58.461 1.00 27.50 293 LYS A N 1
ATOM 2317 C CA . LYS A 1 293 ? -20.306 -15.411 59.063 1.00 27.50 293 LYS A CA 1
ATOM 2318 C C . LYS A 1 293 ? -21.185 -16.628 58.803 1.00 27.50 293 LYS A C 1
ATOM 2320 O O . LYS A 1 293 ? -21.558 -16.960 57.685 1.00 27.50 293 LYS A O 1
ATOM 2325 N N . ILE A 1 294 ? -21.492 -17.265 59.922 1.00 24.27 294 ILE A N 1
ATOM 2326 C CA . ILE A 1 294 ? -22.550 -18.233 60.164 1.00 24.27 294 ILE A CA 1
ATOM 2327 C C . ILE A 1 294 ? -23.891 -17.655 59.690 1.00 24.27 294 ILE A C 1
ATOM 2329 O O . ILE A 1 294 ? -24.255 -16.561 60.110 1.00 24.27 294 ILE A O 1
ATOM 2333 N N . CYS A 1 295 ? -24.656 -18.425 58.914 1.00 23.23 295 CYS A N 1
ATOM 2334 C CA . CYS A 1 295 ? -26.113 -18.467 59.046 1.00 23.23 295 CYS A CA 1
ATOM 2335 C C . CYS A 1 295 ? -26.663 -19.809 58.539 1.00 23.23 295 CYS A C 1
ATOM 2337 O O . CYS A 1 295 ? -26.386 -20.250 57.427 1.00 23.23 295 CYS A O 1
ATOM 2339 N N . ARG A 1 296 ? -27.406 -20.471 59.429 1.00 21.58 296 ARG A N 1
ATOM 2340 C CA . ARG A 1 296 ? -28.080 -21.767 59.285 1.00 21.58 296 ARG A CA 1
ATOM 2341 C C . ARG A 1 296 ? -29.390 -21.653 58.486 1.00 21.58 296 ARG A C 1
ATOM 2343 O O . ARG A 1 296 ? -30.031 -20.607 58.513 1.00 21.58 296 ARG A O 1
ATOM 2350 N N . THR A 1 297 ? -29.863 -22.828 58.033 1.00 22.30 297 THR A N 1
ATOM 2351 C CA . THR A 1 297 ? -31.276 -23.252 57.808 1.00 22.30 297 THR A CA 1
ATOM 2352 C C . THR A 1 297 ? -32.007 -22.636 56.594 1.00 22.30 297 THR A C 1
ATOM 2354 O O . THR A 1 297 ? -31.874 -21.453 56.342 1.00 22.30 297 THR A O 1
ATOM 2357 N N . LYS A 1 298 ? -32.794 -23.351 55.767 1.00 23.31 298 LYS A N 1
ATOM 2358 C CA . LYS A 1 298 ? -33.718 -24.481 56.005 1.00 23.31 298 LYS A CA 1
ATOM 2359 C C . LYS A 1 298 ? -33.845 -25.447 54.804 1.00 23.31 298 LYS A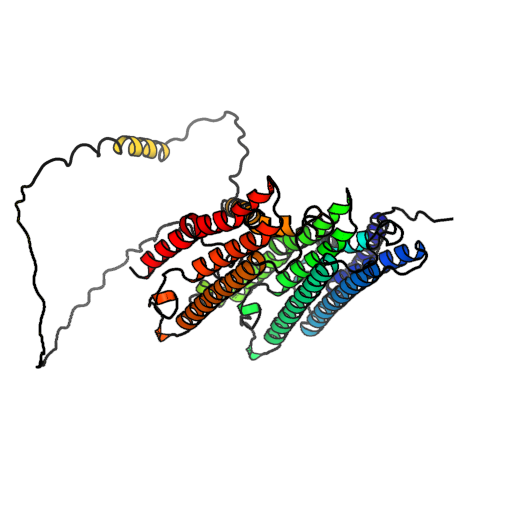 C 1
ATOM 2361 O O . LYS A 1 298 ? -33.648 -25.077 53.654 1.00 23.31 298 LYS A O 1
ATOM 2366 N N . MET A 1 299 ? -34.237 -26.671 55.157 1.00 20.41 299 MET A N 1
ATOM 2367 C CA . MET A 1 299 ? -34.729 -27.802 54.358 1.00 20.41 299 MET A CA 1
ATOM 2368 C C . MET A 1 299 ? -36.172 -27.617 53.825 1.00 20.41 299 MET A C 1
ATOM 2370 O O . MET A 1 299 ? -36.911 -26.783 54.347 1.00 20.41 299 MET A O 1
ATOM 2374 N N . CYS A 1 300 ? -36.550 -28.551 52.928 1.00 21.50 300 CYS A N 1
ATOM 2375 C CA . CYS A 1 300 ? -37.898 -28.996 52.492 1.00 21.50 300 CYS A CA 1
ATOM 2376 C C . CYS A 1 300 ? -38.542 -28.188 51.336 1.00 21.50 300 CYS A C 1
ATOM 2378 O O . CYS A 1 300 ? -38.513 -26.970 51.365 1.00 21.50 300 CYS A O 1
ATOM 2380 N N . HIS A 1 301 ? -39.130 -28.747 50.262 1.00 24.41 301 HIS A N 1
ATOM 2381 C CA . HIS A 1 301 ? -39.778 -30.047 50.001 1.00 24.41 301 HIS A CA 1
ATOM 2382 C C . HIS A 1 301 ? -39.705 -30.452 48.495 1.00 24.41 301 HIS A C 1
ATOM 2384 O O . HIS A 1 301 ? -39.855 -29.613 47.614 1.00 24.41 301 HIS A O 1
ATOM 2390 N N . ARG A 1 302 ? -39.569 -31.761 48.213 1.00 22.42 302 ARG A N 1
ATOM 2391 C CA . ARG A 1 302 ? -40.239 -32.528 47.117 1.00 22.42 302 ARG A CA 1
ATOM 2392 C C . ARG A 1 302 ? -41.421 -33.292 47.780 1.00 22.42 302 ARG A C 1
ATOM 2394 O O . ARG A 1 302 ? -41.354 -33.371 49.014 1.00 22.42 302 ARG A O 1
ATOM 2401 N N . PRO A 1 303 ? -42.438 -33.897 47.103 1.00 32.75 303 PRO A N 1
ATOM 2402 C CA . PRO A 1 303 ? -42.354 -34.725 45.872 1.00 32.75 303 PRO A CA 1
ATOM 2403 C C . PRO A 1 303 ? -43.586 -34.627 44.916 1.00 32.75 303 PRO A C 1
ATOM 2405 O O . PRO A 1 303 ? -44.533 -33.910 45.203 1.00 32.75 303 PRO A O 1
ATOM 2408 N N . LEU A 1 304 ? -43.573 -35.204 43.703 1.00 24.34 304 LEU A N 1
ATOM 2409 C CA . LEU A 1 304 ? -44.232 -36.467 43.248 1.00 24.34 304 LEU A CA 1
ATOM 2410 C C . LEU A 1 304 ? -44.344 -36.325 41.702 1.00 24.34 304 LEU A C 1
ATOM 2412 O O . LEU A 1 304 ? -44.544 -35.205 41.252 1.00 24.34 304 LEU A O 1
ATOM 2416 N N . GLY A 1 305 ? -44.239 -37.284 40.781 1.00 23.69 305 GLY A N 1
ATOM 2417 C CA . GLY A 1 305 ? -44.085 -38.738 40.713 1.00 23.69 305 GLY A CA 1
ATOM 2418 C C . GLY A 1 305 ? -43.872 -39.101 39.217 1.00 23.69 305 GLY A C 1
ATOM 2419 O O . GLY A 1 305 ? -44.119 -38.273 38.341 1.00 23.69 305 GLY A O 1
ATOM 2420 N N . ALA A 1 306 ? -43.359 -40.297 38.920 1.00 23.77 306 ALA A N 1
ATOM 2421 C CA . ALA A 1 306 ? -43.077 -40.818 37.566 1.00 23.77 306 ALA A CA 1
ATOM 2422 C C . ALA A 1 306 ? -43.861 -42.145 37.327 1.00 23.77 306 ALA A C 1
ATOM 2424 O O . ALA A 1 306 ? -44.611 -42.536 38.219 1.00 23.77 306 ALA A O 1
ATOM 2425 N N . PRO A 1 307 ? -43.596 -42.933 36.257 1.00 41.94 307 PRO A N 1
ATOM 2426 C CA . PRO A 1 307 ? -44.169 -42.946 34.894 1.00 41.94 307 PRO A CA 1
ATOM 2427 C C . PRO A 1 307 ? -44.916 -44.294 34.611 1.00 41.94 307 PRO A C 1
ATOM 2429 O O . PRO A 1 307 ? -45.198 -44.992 35.586 1.00 41.94 307 PRO A O 1
ATOM 2432 N N . PRO A 1 308 ? -45.266 -44.721 33.363 1.00 32.50 308 PRO A N 1
ATOM 2433 C CA . PRO A 1 308 ? -44.311 -45.435 32.471 1.00 32.50 308 PRO A CA 1
ATOM 2434 C C . PRO A 1 308 ? -44.597 -45.280 30.941 1.00 32.50 308 PRO A C 1
ATOM 2436 O O . PRO A 1 308 ? -45.686 -44.915 30.519 1.00 32.50 308 PRO A O 1
ATOM 2439 N N . SER A 1 309 ? -43.651 -45.514 30.024 1.00 23.86 309 SER A N 1
ATOM 2440 C CA . SER A 1 309 ? -43.460 -46.841 29.408 1.00 23.86 309 SER A CA 1
ATOM 2441 C C . SER A 1 309 ? -42.219 -46.873 28.499 1.00 23.86 309 SER A C 1
ATOM 2443 O O . SER A 1 309 ? -41.949 -45.960 27.723 1.00 23.86 309 SER A O 1
ATOM 2445 N N . ARG A 1 310 ? -41.453 -47.961 28.647 1.00 21.41 310 ARG A N 1
ATOM 2446 C CA . ARG A 1 310 ? -40.315 -48.378 27.820 1.00 21.41 310 ARG A CA 1
ATOM 2447 C C . ARG A 1 310 ? -40.817 -49.091 26.564 1.00 21.41 310 ARG A C 1
ATOM 2449 O O . ARG A 1 310 ? -41.730 -49.903 26.671 1.00 21.41 310 ARG A O 1
ATOM 2456 N N . ILE A 1 311 ? -40.091 -48.942 25.458 1.00 22.31 311 ILE A N 1
ATOM 2457 C CA . ILE A 1 311 ? -39.850 -50.043 24.518 1.00 22.31 311 ILE A CA 1
ATOM 2458 C C . ILE A 1 311 ? -38.331 -50.172 24.366 1.00 22.31 311 ILE A C 1
ATOM 2460 O O . ILE A 1 311 ? -37.618 -49.205 24.116 1.00 22.31 311 ILE A O 1
ATOM 2464 N N . THR A 1 312 ? -37.846 -51.379 24.622 1.00 20.50 312 THR A N 1
ATOM 2465 C CA . THR A 1 312 ? -36.459 -51.847 24.550 1.00 20.50 312 THR A CA 1
ATOM 2466 C C . THR A 1 312 ? -36.488 -53.096 23.690 1.00 20.50 312 THR A C 1
ATOM 2468 O O . THR A 1 312 ? -37.431 -53.855 23.876 1.00 20.50 312 THR A O 1
ATOM 2471 N N . ILE A 1 313 ? -35.497 -53.296 22.810 1.00 20.44 313 ILE A N 1
ATOM 2472 C CA . ILE A 1 313 ? -35.103 -54.545 22.109 1.00 20.44 313 ILE A CA 1
ATOM 2473 C C . ILE A 1 313 ? -34.084 -54.112 21.019 1.00 20.44 313 ILE A C 1
ATOM 2475 O O . ILE A 1 313 ? -34.346 -53.118 20.356 1.00 20.44 313 ILE A O 1
ATOM 2479 N N . PHE A 1 314 ? -32.916 -54.704 20.732 1.00 20.28 314 PHE A N 1
ATOM 2480 C CA . PHE A 1 314 ? -32.147 -55.874 21.187 1.00 20.28 314 PHE A CA 1
ATOM 2481 C C . PHE A 1 314 ? -30.650 -55.586 20.886 1.00 20.28 314 PHE A C 1
ATOM 2483 O O . PHE A 1 314 ? -30.339 -54.913 19.907 1.00 20.28 314 PHE A O 1
ATOM 2490 N N . TYR A 1 315 ? -29.731 -56.137 21.683 1.00 21.58 315 TYR A N 1
ATOM 2491 C CA . TYR A 1 315 ? -28.295 -56.278 21.377 1.00 21.58 315 TYR A CA 1
ATOM 2492 C C . TYR A 1 315 ? -27.866 -57.723 21.688 1.00 21.58 315 TYR A C 1
ATOM 2494 O O . TYR A 1 315 ? -28.454 -58.312 22.597 1.00 21.58 315 TYR A O 1
ATOM 2502 N N . ALA A 1 316 ? -26.813 -58.199 20.995 1.00 21.50 316 ALA A N 1
ATOM 2503 C CA . ALA A 1 316 ? -25.876 -59.325 21.272 1.00 21.50 316 ALA A CA 1
ATOM 2504 C C . ALA A 1 316 ? -25.781 -60.338 20.102 1.00 21.50 316 ALA A C 1
ATOM 2506 O O . ALA A 1 316 ? -26.762 -60.437 19.364 1.00 21.50 316 ALA A O 1
ATOM 2507 N N . PRO A 1 317 ? -24.664 -61.097 19.905 1.00 24.72 317 PRO A N 1
ATOM 2508 C CA . PRO A 1 317 ? -23.542 -61.437 20.829 1.00 24.72 317 PRO A CA 1
ATOM 2509 C C . PRO A 1 317 ? -22.127 -61.076 20.273 1.00 24.72 317 PRO A C 1
ATOM 2511 O O . PRO A 1 317 ? -21.977 -60.903 19.073 1.00 24.72 317 PRO A O 1
ATOM 2514 N N . SER A 1 318 ? -21.039 -60.759 21.000 1.00 22.25 318 SER A N 1
ATOM 2515 C CA . SER A 1 318 ? -20.248 -61.357 22.108 1.00 22.25 318 SER A CA 1
ATOM 2516 C C . SER A 1 318 ? -19.502 -62.669 21.791 1.00 22.25 318 SER A C 1
ATOM 2518 O O . SER A 1 318 ? -20.177 -63.665 21.583 1.00 22.25 318 SER A O 1
ATOM 2520 N N . ILE A 1 319 ? -18.152 -62.653 21.860 1.00 22.97 319 ILE A N 1
ATOM 2521 C CA . ILE A 1 319 ? -17.160 -63.681 22.313 1.00 22.97 319 ILE A CA 1
ATOM 2522 C C . ILE A 1 319 ? -15.787 -62.945 22.366 1.00 22.97 319 ILE A C 1
ATOM 2524 O O . ILE A 1 319 ? -15.465 -62.249 21.412 1.00 22.97 319 ILE A O 1
ATOM 2528 N N . GLY A 1 320 ? -14.926 -62.978 23.393 1.00 19.97 320 GLY A N 1
ATOM 2529 C CA . GLY A 1 320 ? -14.901 -63.701 24.667 1.00 19.97 320 GLY A CA 1
ATOM 2530 C C . GLY A 1 320 ? -13.873 -63.098 25.658 1.00 19.97 320 GLY A C 1
ATOM 2531 O O . GLY A 1 320 ? -12.997 -62.324 25.278 1.00 19.97 320 GLY A O 1
ATOM 2532 N N . PHE A 1 321 ? -14.028 -63.453 26.938 1.00 21.59 321 PHE A N 1
ATOM 2533 C CA . PHE A 1 321 ? -13.152 -63.152 28.089 1.00 21.59 321 PHE A CA 1
ATOM 2534 C C . PHE A 1 321 ? -12.185 -64.333 28.369 1.00 21.59 321 PHE A C 1
ATOM 2536 O O . PHE A 1 321 ? -12.417 -65.424 27.844 1.00 21.59 321 PHE A O 1
ATOM 2543 N N . PRO A 1 322 ? -11.134 -64.165 29.206 1.00 22.00 322 PRO A N 1
ATOM 2544 C CA . PRO A 1 322 ? -11.267 -64.510 30.633 1.00 22.00 322 PRO A CA 1
ATOM 2545 C C . PRO A 1 322 ? -10.591 -63.522 31.614 1.00 22.00 322 PRO A C 1
ATOM 2547 O O . PRO A 1 322 ? -9.839 -62.625 31.242 1.00 22.00 322 PRO A O 1
ATOM 2550 N N . SER A 1 323 ? -10.924 -63.701 32.892 1.00 22.38 323 SER A N 1
ATOM 2551 C CA . SER A 1 323 ? -10.840 -62.762 34.020 1.00 22.38 323 SER A CA 1
ATOM 2552 C C . SER A 1 323 ? -9.654 -63.015 34.982 1.00 22.38 323 SER A C 1
ATOM 2554 O O . SER A 1 323 ? -9.331 -64.171 35.208 1.00 22.38 323 SER A O 1
ATOM 2556 N N . CYS A 1 324 ? -9.129 -61.930 35.597 1.00 22.44 324 CYS A N 1
ATOM 2557 C CA . CYS A 1 324 ? -8.561 -61.706 36.967 1.00 22.44 324 CYS A CA 1
ATOM 2558 C C . CYS A 1 324 ? -7.612 -62.734 37.660 1.00 22.44 324 CYS A C 1
ATOM 2560 O O . CYS A 1 324 ? -7.844 -63.929 37.540 1.00 22.44 324 CYS A O 1
ATOM 2562 N N . PRO A 1 325 ? -6.610 -62.313 38.494 1.00 23.59 325 PRO A N 1
ATOM 2563 C CA . PRO A 1 325 ? -6.813 -61.462 39.691 1.00 23.59 325 PRO A CA 1
ATOM 2564 C C . PRO A 1 325 ? -5.687 -60.452 40.058 1.00 23.59 325 PRO A C 1
ATOM 2566 O O . PRO A 1 325 ? -4.557 -60.513 39.586 1.00 23.59 325 PRO A O 1
ATOM 2569 N N . ILE A 1 326 ? -6.008 -59.515 40.960 1.00 29.25 326 ILE A N 1
ATOM 2570 C CA . ILE A 1 326 ? -5.075 -58.567 41.606 1.00 29.25 326 ILE A CA 1
ATOM 2571 C C . ILE A 1 326 ? -4.273 -59.295 42.705 1.00 29.25 326 ILE A C 1
ATOM 2573 O O . ILE A 1 326 ? -4.868 -60.055 43.471 1.00 29.25 326 ILE A O 1
ATOM 2577 N N . PRO A 1 327 ? -2.972 -58.988 42.879 1.00 23.44 327 PRO A N 1
ATOM 2578 C CA . PRO A 1 327 ? -2.512 -58.591 44.209 1.00 23.44 327 PRO A CA 1
ATOM 2579 C C . PRO A 1 327 ? -1.627 -57.336 44.223 1.00 23.44 327 PRO A C 1
ATOM 2581 O O . PRO A 1 327 ? -0.883 -56.992 43.313 1.00 23.44 327 PRO A O 1
ATOM 2584 N N . SER A 1 328 ? -1.761 -56.667 45.355 1.00 26.61 328 SER A N 1
ATOM 2585 C CA . SER A 1 328 ? -1.121 -55.463 45.857 1.00 26.61 328 SER A CA 1
ATOM 2586 C C . SER A 1 328 ? 0.402 -55.531 46.080 1.00 26.61 328 SER A C 1
ATOM 2588 O O . SER A 1 328 ? 0.918 -56.580 46.445 1.00 26.61 328 SER A O 1
ATOM 2590 N N . ARG A 1 329 ? 1.011 -54.332 46.126 1.00 25.83 329 ARG A N 1
ATOM 2591 C CA . ARG A 1 329 ? 2.293 -53.937 46.767 1.00 25.83 329 ARG A CA 1
ATOM 2592 C C . ARG A 1 329 ? 3.589 -54.148 45.974 1.00 25.83 329 ARG A C 1
ATOM 2594 O O . ARG A 1 329 ? 3.958 -55.255 45.621 1.00 25.83 329 ARG A O 1
ATOM 2601 N N . GLY A 1 330 ? 4.359 -53.058 45.905 1.00 35.22 330 GLY A N 1
ATOM 2602 C CA . GLY A 1 330 ? 5.804 -53.057 45.667 1.00 35.22 330 GLY A CA 1
ATOM 2603 C C . GLY A 1 330 ? 6.198 -52.132 44.520 1.00 35.22 330 GLY A C 1
ATOM 2604 O O . GLY A 1 330 ? 5.670 -52.277 43.432 1.00 35.22 330 GLY A O 1
ATOM 2605 N N . LEU A 1 331 ? 7.141 -51.216 44.777 1.00 28.61 331 LEU A N 1
ATOM 2606 C CA . LEU A 1 331 ? 7.745 -50.236 43.850 1.00 28.61 331 LEU A CA 1
ATOM 2607 C C . LEU A 1 331 ? 7.132 -48.826 43.861 1.00 28.61 331 LEU A C 1
ATOM 2609 O O . LEU A 1 331 ? 6.888 -48.192 42.842 1.00 28.61 331 LEU A O 1
ATOM 2613 N N . ARG A 1 332 ? 6.990 -48.275 45.071 1.00 30.84 332 ARG A N 1
ATOM 2614 C CA . ARG A 1 332 ? 7.117 -46.831 45.310 1.00 30.84 332 ARG A CA 1
ATOM 2615 C C . ARG A 1 332 ? 8.346 -46.614 46.193 1.00 30.84 332 ARG A C 1
ATOM 2617 O O . ARG A 1 332 ? 8.199 -46.532 47.405 1.00 30.84 332 ARG A O 1
ATOM 2624 N N . ARG A 1 333 ? 9.544 -46.636 45.601 1.00 33.00 333 ARG A N 1
ATOM 2625 C CA . ARG A 1 333 ? 10.825 -46.179 46.183 1.00 33.00 333 ARG A CA 1
ATOM 2626 C C . ARG A 1 333 ? 11.923 -46.367 45.133 1.00 33.00 333 ARG A C 1
ATOM 2628 O O . ARG A 1 333 ? 12.546 -47.413 45.114 1.00 33.00 333 ARG A O 1
ATOM 2635 N N . GLU A 1 334 ? 12.117 -45.376 44.263 1.00 31.27 334 GLU A N 1
ATOM 2636 C CA . GLU A 1 334 ? 13.442 -45.114 43.658 1.00 31.27 334 GLU A CA 1
ATOM 2637 C C . GLU A 1 334 ? 13.560 -43.765 42.922 1.00 31.27 334 GLU A C 1
ATOM 2639 O O . GLU A 1 334 ? 14.671 -43.296 42.698 1.00 31.27 334 GLU A O 1
ATOM 2644 N N . GLU A 1 335 ? 12.465 -43.041 42.654 1.00 31.95 335 GLU A N 1
ATOM 2645 C CA . GLU A 1 335 ? 12.559 -41.744 41.947 1.00 31.95 335 GLU A CA 1
ATOM 2646 C C . GLU A 1 335 ? 12.578 -40.477 42.832 1.00 31.95 335 GLU A C 1
ATOM 2648 O O . GLU A 1 335 ? 12.775 -39.369 42.332 1.00 31.95 335 GLU A O 1
ATOM 2653 N N . GLU A 1 336 ? 12.467 -40.593 44.161 1.00 33.94 336 GLU A N 1
ATOM 2654 C CA . GLU A 1 336 ? 12.488 -39.420 45.063 1.00 33.94 336 GLU A CA 1
ATOM 2655 C C . GLU A 1 336 ? 13.906 -38.912 45.413 1.00 33.94 336 GLU A C 1
ATOM 2657 O O . GLU A 1 336 ? 14.063 -37.802 45.924 1.00 33.94 336 GLU A O 1
ATOM 2662 N N . GLY A 1 337 ? 14.969 -39.653 45.074 1.00 33.81 337 GLY A N 1
ATOM 2663 C CA . GLY A 1 337 ? 16.354 -39.297 45.427 1.00 33.81 337 GLY A CA 1
ATOM 2664 C C . GLY A 1 337 ? 17.006 -38.203 44.564 1.00 33.81 337 GLY A C 1
ATOM 2665 O O . GLY A 1 337 ? 17.946 -37.544 45.011 1.00 33.81 337 GLY A O 1
ATOM 2666 N N . LYS A 1 338 ? 16.519 -37.955 43.338 1.00 33.47 338 LYS A N 1
ATOM 2667 C CA . LYS A 1 338 ? 17.153 -37.002 42.397 1.00 33.47 338 LYS A CA 1
ATOM 2668 C C . LYS A 1 338 ? 16.659 -35.555 42.539 1.00 33.47 338 LYS A C 1
ATOM 2670 O O . LYS A 1 338 ? 17.380 -34.623 42.188 1.00 33.47 338 LYS A O 1
ATOM 2675 N N . TRP A 1 339 ? 15.486 -35.334 43.135 1.00 32.41 339 TRP A N 1
ATOM 2676 C CA . TRP A 1 339 ? 14.862 -34.003 43.229 1.00 32.41 339 TRP A CA 1
ATOM 2677 C C . TRP A 1 339 ? 15.160 -33.229 44.525 1.00 32.41 339 TRP A C 1
ATOM 2679 O O . TRP A 1 339 ? 14.894 -32.026 44.601 1.00 32.41 339 TRP A O 1
ATOM 2689 N N . VAL A 1 340 ? 15.774 -33.867 45.527 1.00 38.66 340 VAL A N 1
ATOM 2690 C CA . VAL A 1 340 ? 16.167 -33.213 46.791 1.00 38.66 340 VAL A CA 1
ATOM 2691 C C . VAL A 1 340 ? 17.425 -32.345 46.613 1.00 38.66 340 VAL A C 1
ATOM 2693 O O . VAL A 1 340 ? 17.489 -31.235 47.146 1.00 38.66 340 VAL A O 1
ATOM 2696 N N . LYS A 1 341 ? 18.378 -32.774 45.771 1.00 37.06 341 LYS A N 1
ATOM 2697 C CA . LYS A 1 341 ? 19.646 -32.057 45.511 1.00 37.06 341 LYS A CA 1
ATOM 2698 C C . LYS A 1 341 ? 19.453 -30.755 44.714 1.00 37.06 341 LYS A C 1
ATOM 2700 O O . LYS A 1 341 ? 20.177 -29.782 44.915 1.00 37.06 341 LYS A O 1
ATOM 2705 N N . VAL A 1 342 ? 18.422 -30.702 43.865 1.00 37.09 342 VAL A N 1
ATOM 2706 C CA . VAL A 1 342 ? 18.054 -29.504 43.085 1.00 37.09 342 VAL A CA 1
ATOM 2707 C C . VAL A 1 342 ? 17.360 -28.458 43.969 1.00 37.09 342 VAL A C 1
ATOM 2709 O O . VAL A 1 342 ? 17.639 -27.264 43.856 1.00 37.09 342 VAL A O 1
ATOM 2712 N N . ARG A 1 343 ? 16.522 -28.881 44.930 1.00 34.94 343 ARG A N 1
ATOM 2713 C CA . ARG A 1 343 ? 15.863 -27.955 45.874 1.00 34.94 343 ARG A CA 1
ATOM 2714 C C . ARG A 1 343 ? 16.829 -27.342 46.891 1.00 34.94 343 ARG A C 1
ATOM 2716 O O . ARG A 1 343 ? 16.621 -26.194 47.283 1.00 34.94 343 ARG A O 1
ATOM 2723 N N . SER A 1 344 ? 17.894 -28.047 47.287 1.00 34.44 344 SER A N 1
ATOM 2724 C CA . SER A 1 344 ? 18.928 -27.481 48.169 1.00 34.44 344 SER A CA 1
ATOM 2725 C C . SER A 1 344 ? 19.812 -26.445 47.468 1.00 34.44 344 SER A C 1
ATOM 2727 O O . SER A 1 344 ? 20.246 -25.492 48.112 1.00 34.44 344 SER A O 1
ATOM 2729 N N . LEU A 1 345 ? 20.039 -26.585 46.154 1.00 35.50 345 LEU A N 1
ATOM 2730 C CA . LEU A 1 345 ? 20.815 -25.621 45.364 1.00 35.50 345 LEU A CA 1
ATOM 2731 C C . LEU A 1 345 ? 20.035 -24.310 45.150 1.00 35.50 345 LEU A C 1
ATOM 2733 O O . LEU A 1 345 ? 20.590 -23.225 45.286 1.00 35.50 345 LEU A O 1
ATOM 2737 N N . ILE A 1 346 ? 18.721 -24.408 44.918 1.00 38.97 346 ILE A N 1
ATOM 2738 C CA . ILE A 1 346 ? 17.833 -23.247 44.728 1.00 38.97 346 ILE A CA 1
ATOM 2739 C C . ILE A 1 346 ? 17.614 -22.468 46.039 1.00 38.97 346 ILE A C 1
ATOM 2741 O O . ILE A 1 346 ? 17.425 -21.253 46.009 1.00 38.97 346 ILE A O 1
ATOM 2745 N N . ARG A 1 347 ? 17.684 -23.128 47.206 1.00 30.48 347 ARG A N 1
ATOM 2746 C CA . ARG A 1 347 ? 17.561 -22.451 48.512 1.00 30.48 347 ARG A CA 1
ATOM 2747 C C . ARG A 1 347 ? 18.795 -21.632 48.905 1.00 30.48 347 ARG A C 1
ATOM 2749 O O . ARG A 1 347 ? 18.610 -20.587 49.517 1.00 30.48 347 ARG A O 1
ATOM 2756 N N . ARG A 1 348 ? 20.013 -22.024 48.501 1.00 33.53 348 ARG A N 1
ATOM 2757 C CA . ARG A 1 348 ? 21.234 -21.225 48.761 1.00 33.53 348 ARG A CA 1
ATOM 2758 C C . ARG A 1 348 ? 21.312 -19.934 47.945 1.00 33.53 348 ARG A C 1
ATOM 2760 O O . ARG A 1 348 ? 21.998 -19.014 48.351 1.00 33.53 348 ARG A O 1
ATOM 2767 N N . VAL A 1 349 ? 20.583 -19.839 46.833 1.00 38.03 349 VAL A N 1
ATOM 2768 C CA . VAL A 1 349 ? 20.530 -18.614 46.012 1.00 38.03 349 VAL A CA 1
ATOM 2769 C C . VAL A 1 349 ? 19.528 -17.591 46.571 1.00 38.03 349 VAL A C 1
ATOM 2771 O O . VAL A 1 349 ? 19.548 -16.430 46.178 1.00 38.03 349 VAL A O 1
ATOM 2774 N N . ARG A 1 350 ? 18.636 -17.994 47.491 1.00 30.80 350 ARG A N 1
ATOM 2775 C CA . ARG A 1 350 ? 17.513 -17.152 47.937 1.00 30.80 350 ARG A CA 1
ATOM 2776 C C . ARG A 1 350 ? 17.711 -16.483 49.310 1.00 30.80 350 ARG A C 1
ATOM 2778 O O . ARG A 1 350 ? 16.955 -15.565 49.601 1.00 30.80 350 ARG A O 1
ATOM 2785 N N . HIS A 1 351 ? 18.708 -16.860 50.121 1.00 33.50 351 HIS A N 1
ATOM 2786 C CA . HIS A 1 351 ? 18.979 -16.204 51.414 1.00 33.50 351 HIS A CA 1
ATOM 2787 C C . HIS A 1 351 ? 20.479 -16.166 51.786 1.00 33.50 351 HIS A C 1
ATOM 2789 O O . HIS A 1 351 ? 21.084 -17.224 51.934 1.00 33.50 351 HIS A O 1
ATOM 2795 N N . GLY A 1 352 ? 21.004 -14.948 52.013 1.00 28.83 352 GLY A N 1
ATOM 2796 C CA . GLY A 1 352 ? 22.320 -14.618 52.607 1.00 28.83 352 GLY A CA 1
ATOM 2797 C C . GLY A 1 352 ? 23.447 -14.414 51.577 1.00 28.83 352 GLY A C 1
ATOM 2798 O O . GLY A 1 352 ? 23.555 -15.209 50.658 1.00 28.83 352 GLY A O 1
ATOM 2799 N N . GLU A 1 353 ? 24.313 -13.396 51.604 1.00 31.61 353 GLU A N 1
ATOM 2800 C CA . GLU A 1 353 ? 24.688 -12.424 52.639 1.00 31.61 353 GLU A CA 1
ATOM 2801 C C . GLU A 1 353 ? 25.320 -11.169 51.999 1.00 31.61 353 GLU A C 1
ATOM 2803 O O . GLU A 1 353 ? 25.918 -11.220 50.923 1.00 31.61 353 GLU A O 1
ATOM 2808 N N . ASN A 1 354 ? 25.202 -10.044 52.708 1.00 33.34 354 ASN A N 1
ATOM 2809 C CA . ASN A 1 354 ? 26.037 -8.858 52.541 1.00 33.34 354 ASN A CA 1
ATOM 2810 C C . ASN A 1 354 ? 27.491 -9.173 52.933 1.00 33.34 354 ASN A C 1
ATOM 2812 O O . ASN A 1 354 ? 27.722 -9.697 54.018 1.00 33.34 354 ASN A O 1
ATOM 2816 N N . GLY A 1 355 ? 28.458 -8.740 52.121 1.00 29.42 355 GLY A N 1
ATOM 2817 C CA . GLY A 1 355 ? 29.864 -8.648 52.526 1.00 29.42 355 GLY A CA 1
ATOM 2818 C C . GLY A 1 355 ? 30.832 -8.456 51.354 1.00 29.42 355 GLY A C 1
ATOM 2819 O O . GLY A 1 355 ? 31.118 -9.408 50.640 1.00 29.42 355 GLY A O 1
ATOM 2820 N N . GLY A 1 356 ? 31.370 -7.237 51.192 1.00 25.09 356 GLY A N 1
ATOM 2821 C CA . GLY A 1 356 ? 32.598 -6.965 50.422 1.00 25.09 356 GLY A CA 1
ATOM 2822 C C . GLY A 1 356 ? 32.443 -6.196 49.096 1.00 25.09 356 GLY A C 1
ATOM 2823 O O . GLY A 1 356 ? 31.922 -6.706 48.110 1.00 25.09 356 GLY A O 1
ATOM 2824 N N . HIS A 1 357 ? 32.965 -4.968 49.051 1.00 26.89 357 HIS A N 1
ATOM 2825 C CA . HIS A 1 357 ? 33.363 -4.231 47.834 1.00 26.89 357 HIS A CA 1
ATOM 2826 C C . HIS A 1 357 ? 34.871 -4.443 47.561 1.00 26.89 357 HIS A C 1
ATOM 2828 O O . HIS A 1 357 ? 35.583 -4.777 48.507 1.00 26.89 357 HIS A O 1
ATOM 2834 N N . PRO A 1 358 ? 35.427 -4.075 46.385 1.00 40.28 358 PRO A N 1
ATOM 2835 C CA . PRO A 1 358 ? 34.853 -4.022 45.036 1.00 40.28 358 PRO A CA 1
ATOM 2836 C C . PRO A 1 358 ? 35.752 -4.743 43.996 1.00 40.28 358 PRO A C 1
ATOM 2838 O O . PRO A 1 358 ? 36.973 -4.772 44.109 1.00 40.28 358 PRO A O 1
ATOM 2841 N N . GLY A 1 359 ? 35.165 -5.277 42.922 1.00 27.14 359 GLY A N 1
ATOM 2842 C CA . GLY A 1 359 ? 35.916 -5.854 41.801 1.00 27.14 359 GLY A CA 1
ATOM 2843 C C . GLY A 1 359 ? 35.156 -5.680 40.492 1.00 27.14 359 GLY A C 1
ATOM 2844 O O . GLY A 1 359 ? 34.037 -6.163 40.342 1.00 27.14 359 GLY A O 1
ATOM 2845 N N . SER A 1 360 ? 35.742 -4.930 39.565 1.00 36.06 360 SER A N 1
ATOM 2846 C CA . SER A 1 360 ? 35.149 -4.516 38.296 1.00 36.06 360 SER A CA 1
ATOM 2847 C C . SER A 1 360 ? 34.783 -5.691 37.382 1.00 36.06 360 SER A C 1
ATOM 2849 O O . SER A 1 360 ? 35.658 -6.437 36.949 1.00 36.06 360 SER A O 1
ATOM 2851 N N . ALA A 1 361 ? 33.519 -5.780 36.969 1.00 30.28 361 ALA A N 1
ATOM 2852 C CA . ALA A 1 361 ? 33.138 -6.468 35.737 1.00 30.28 361 ALA A CA 1
ATOM 2853 C C . ALA A 1 361 ? 31.862 -5.838 35.163 1.00 30.28 361 ALA A C 1
ATOM 2855 O O . ALA A 1 361 ? 30.734 -6.167 35.528 1.00 30.28 361 ALA A O 1
ATOM 2856 N N . ARG A 1 362 ? 32.057 -4.895 34.241 1.00 30.61 362 ARG A N 1
ATOM 2857 C CA . ARG A 1 362 ? 31.008 -4.279 33.430 1.00 30.61 362 ARG A CA 1
ATOM 2858 C C . ARG A 1 362 ? 30.447 -5.335 32.468 1.00 30.61 362 ARG A C 1
ATOM 2860 O O . ARG A 1 362 ? 31.036 -5.582 31.424 1.00 30.61 362 ARG A O 1
ATOM 2867 N N . LYS A 1 363 ? 29.307 -5.950 32.795 1.00 32.16 363 LYS A N 1
ATOM 2868 C CA . LYS A 1 363 ? 28.467 -6.657 31.811 1.00 32.16 363 LYS A CA 1
ATOM 2869 C C . LYS A 1 363 ? 27.301 -5.758 31.419 1.00 32.16 363 LYS A C 1
ATOM 2871 O O . LYS A 1 363 ? 26.276 -5.697 32.088 1.00 32.16 363 LYS A O 1
ATOM 2876 N N . SER A 1 364 ? 27.504 -5.024 30.331 1.00 32.19 364 SER A N 1
ATOM 2877 C CA . SER A 1 364 ? 26.453 -4.347 29.578 1.00 32.19 364 SER A CA 1
ATOM 2878 C C . SER A 1 364 ? 25.630 -5.380 28.812 1.00 32.19 364 SER A C 1
ATOM 2880 O O . SER A 1 364 ? 26.162 -6.106 27.976 1.00 32.19 364 SER A O 1
ATOM 2882 N N . GLY A 1 365 ? 24.334 -5.420 29.083 1.00 29.84 365 GLY A N 1
ATOM 2883 C CA . GLY A 1 365 ? 23.380 -6.248 28.361 1.00 29.84 365 GLY A CA 1
ATOM 2884 C C . GLY A 1 365 ? 22.056 -6.239 29.099 1.00 29.84 365 GLY A C 1
ATOM 2885 O O . GLY A 1 365 ? 21.753 -7.163 29.846 1.00 29.84 365 GLY A O 1
ATOM 2886 N N . THR A 1 366 ? 21.283 -5.166 28.943 1.00 35.09 366 THR A N 1
ATOM 2887 C CA . THR A 1 366 ? 19.870 -5.185 29.321 1.00 35.09 366 THR A CA 1
ATOM 2888 C C . THR A 1 366 ? 19.191 -6.311 28.531 1.00 35.09 366 THR A C 1
ATOM 2890 O O . THR A 1 366 ? 19.325 -6.343 27.305 1.00 35.09 366 THR A O 1
ATOM 2893 N N . PRO A 1 367 ? 18.493 -7.262 29.180 1.00 41.94 367 PRO A N 1
ATOM 2894 C CA . PRO A 1 367 ? 17.764 -8.281 28.445 1.00 41.94 367 PRO A CA 1
ATOM 2895 C C . PRO A 1 367 ? 16.711 -7.579 27.585 1.00 41.94 367 PRO A C 1
ATOM 2897 O O . PRO A 1 367 ? 15.881 -6.820 28.090 1.00 41.94 367 PRO A O 1
ATOM 2900 N N . GLY A 1 368 ? 16.800 -7.775 26.268 1.00 47.25 368 GLY A N 1
ATOM 2901 C CA . GLY A 1 368 ? 15.849 -7.223 25.313 1.00 47.25 368 GLY A CA 1
ATOM 2902 C C . GLY A 1 368 ? 14.427 -7.637 25.682 1.00 47.25 368 GLY A C 1
ATOM 2903 O O . GLY A 1 368 ? 14.200 -8.752 26.144 1.00 47.25 368 GLY A O 1
ATOM 2904 N N . ASN A 1 369 ? 13.471 -6.725 25.499 1.00 48.56 369 ASN A N 1
ATOM 2905 C CA . ASN A 1 369 ? 12.062 -6.987 25.776 1.00 48.56 369 ASN A CA 1
ATOM 2906 C C . ASN A 1 369 ? 11.628 -8.295 25.069 1.00 48.56 369 ASN A C 1
ATOM 2908 O O . ASN A 1 369 ? 11.680 -8.337 23.835 1.00 48.56 369 ASN A O 1
ATOM 2912 N N . PRO A 1 370 ? 11.192 -9.340 25.797 1.00 46.75 370 PRO A N 1
ATOM 2913 C CA . PRO A 1 370 ? 10.847 -10.635 25.209 1.00 46.75 370 PRO A CA 1
ATOM 2914 C C . PRO A 1 370 ? 9.726 -10.530 24.164 1.00 46.75 370 PRO A C 1
ATOM 2916 O O . PRO A 1 370 ? 9.710 -11.301 23.210 1.00 46.75 370 PRO A O 1
ATOM 2919 N N . ALA A 1 371 ? 8.854 -9.518 24.255 1.00 41.03 371 ALA A N 1
ATOM 2920 C CA . ALA A 1 371 ? 7.849 -9.239 23.228 1.00 41.03 371 ALA A CA 1
ATOM 2921 C C . ALA A 1 371 ? 8.464 -8.745 21.903 1.00 41.03 371 ALA A C 1
ATOM 2923 O O . ALA A 1 371 ? 7.969 -9.067 20.826 1.00 41.03 371 ALA A O 1
ATOM 2924 N N . ARG A 1 372 ? 9.575 -7.997 21.967 1.00 37.84 372 ARG A N 1
ATOM 2925 C CA . ARG A 1 372 ? 10.308 -7.517 20.784 1.00 37.84 372 ARG A CA 1
ATOM 2926 C C . ARG A 1 372 ? 11.075 -8.653 20.105 1.00 37.84 372 ARG A C 1
ATOM 2928 O O . ARG A 1 372 ? 11.117 -8.694 18.881 1.00 37.84 372 ARG A O 1
ATOM 2935 N N . GLN A 1 373 ? 11.645 -9.576 20.883 1.00 38.47 373 GLN A N 1
ATOM 2936 C CA . GLN A 1 373 ? 12.267 -10.791 20.343 1.00 38.47 373 GLN A CA 1
ATOM 2937 C C . GLN A 1 373 ? 11.227 -11.729 19.722 1.00 38.47 373 GLN A C 1
ATOM 2939 O O . GLN A 1 373 ? 11.425 -12.179 18.599 1.00 38.47 373 GLN A O 1
ATOM 2944 N N . ALA A 1 374 ? 10.088 -11.946 20.387 1.00 44.50 374 ALA A N 1
ATOM 2945 C CA . ALA A 1 374 ? 8.995 -12.746 19.836 1.00 44.50 374 ALA A CA 1
ATOM 2946 C C . ALA A 1 374 ? 8.449 -12.158 18.524 1.00 44.50 374 ALA A C 1
ATOM 2948 O O . ALA A 1 37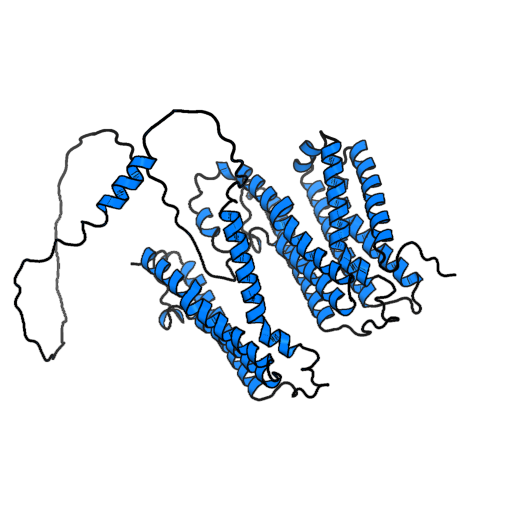4 ? 8.256 -12.891 17.561 1.00 44.50 374 ALA A O 1
ATOM 2949 N N . GLY A 1 375 ? 8.263 -10.834 18.450 1.00 41.09 375 GLY A N 1
ATOM 2950 C CA . GLY A 1 375 ? 7.820 -10.165 17.223 1.00 41.09 375 GLY A CA 1
ATOM 2951 C C . GLY A 1 375 ? 8.813 -10.292 16.062 1.00 41.09 375 GLY A C 1
ATOM 2952 O O . GLY A 1 375 ? 8.397 -10.497 14.924 1.00 41.09 375 GLY A O 1
ATOM 2953 N N . LEU A 1 376 ? 10.119 -10.218 16.342 1.00 42.53 376 LEU A N 1
ATOM 2954 C CA . LEU A 1 376 ? 11.157 -10.383 15.323 1.00 42.53 376 LEU A CA 1
ATOM 2955 C C . LEU A 1 376 ? 11.218 -11.825 14.803 1.00 42.53 376 LEU A C 1
ATOM 2957 O O . LEU A 1 376 ? 11.333 -12.033 13.599 1.00 42.53 376 LEU A O 1
ATOM 2961 N N . GLU A 1 377 ? 11.097 -12.814 15.688 1.00 44.31 377 GLU A N 1
ATOM 2962 C CA . GLU A 1 377 ? 11.053 -14.225 15.300 1.00 44.31 377 GLU A CA 1
ATOM 2963 C C . GLU A 1 377 ? 9.803 -14.536 14.466 1.00 44.31 377 GLU A C 1
ATOM 2965 O O . GLU A 1 377 ? 9.928 -15.108 13.387 1.00 44.31 377 GLU A O 1
ATOM 2970 N N . ILE A 1 378 ? 8.617 -14.067 14.876 1.00 52.12 378 ILE A N 1
ATOM 2971 C CA . ILE A 1 378 ? 7.379 -14.208 14.087 1.00 52.12 378 ILE A CA 1
ATOM 2972 C C . ILE A 1 378 ? 7.563 -13.628 12.680 1.00 52.12 378 ILE A C 1
ATOM 2974 O O . ILE A 1 378 ? 7.219 -14.278 11.699 1.00 52.12 378 ILE A O 1
ATOM 2978 N N . TRP A 1 379 ? 8.157 -12.438 12.562 1.00 45.44 379 TRP A N 1
ATOM 2979 C CA . TRP A 1 379 ? 8.384 -11.806 11.264 1.00 45.44 379 TRP A CA 1
ATOM 2980 C C . TRP A 1 379 ? 9.344 -12.604 10.368 1.00 45.44 379 TRP A C 1
ATOM 2982 O O . TRP A 1 379 ? 9.080 -12.762 9.176 1.00 45.44 379 TRP A O 1
ATOM 2992 N N . ARG A 1 380 ? 10.424 -13.162 10.935 1.00 46.91 380 ARG A N 1
ATOM 2993 C CA . ARG A 1 380 ? 11.377 -14.013 10.197 1.00 46.91 380 ARG A CA 1
ATOM 2994 C C . ARG A 1 380 ? 10.704 -15.278 9.663 1.00 46.91 380 ARG A C 1
ATOM 2996 O O . ARG A 1 380 ? 10.922 -15.631 8.506 1.00 46.91 380 ARG A O 1
ATOM 3003 N N . TRP A 1 381 ? 9.853 -15.916 10.466 1.00 62.06 381 TRP A N 1
ATOM 3004 C CA . TRP A 1 381 ? 9.091 -17.096 10.046 1.00 62.06 381 TRP A CA 1
ATOM 3005 C C . TRP A 1 381 ? 8.014 -16.763 9.009 1.00 62.06 381 TRP A C 1
ATOM 3007 O O . TRP A 1 381 ? 7.855 -17.514 8.050 1.00 62.06 381 TRP A O 1
ATOM 3017 N N . SER A 1 382 ? 7.342 -15.614 9.127 1.00 63.31 382 SER A N 1
ATOM 3018 C CA . SER A 1 382 ? 6.375 -15.150 8.125 1.00 63.31 382 SER A CA 1
ATOM 3019 C C . SER A 1 382 ? 7.034 -14.843 6.780 1.00 63.31 382 SER A C 1
ATOM 3021 O O . SER A 1 382 ? 6.506 -15.229 5.742 1.00 63.31 382 SER A O 1
ATOM 3023 N N . ALA A 1 383 ? 8.202 -14.194 6.772 1.00 65.50 383 ALA A N 1
ATOM 3024 C CA . ALA A 1 383 ? 8.942 -13.915 5.540 1.00 65.50 383 ALA A CA 1
ATOM 3025 C C . ALA A 1 383 ? 9.421 -15.207 4.857 1.00 65.50 383 ALA A C 1
ATOM 3027 O O . ALA A 1 383 ? 9.278 -15.353 3.644 1.00 65.50 383 ALA A O 1
ATOM 3028 N N . ALA A 1 384 ? 9.934 -16.164 5.641 1.00 73.94 384 ALA A N 1
ATOM 3029 C CA . ALA A 1 384 ? 10.308 -17.482 5.136 1.00 73.94 384 ALA A CA 1
ATOM 3030 C C . ALA A 1 384 ? 9.098 -18.235 4.561 1.00 73.94 384 ALA A C 1
ATOM 3032 O O . ALA A 1 384 ? 9.202 -18.821 3.486 1.00 73.94 384 ALA A O 1
ATOM 3033 N N . TRP A 1 385 ? 7.942 -18.167 5.229 1.00 78.69 385 TRP A N 1
ATOM 3034 C CA . TRP A 1 385 ? 6.702 -18.772 4.744 1.00 78.69 385 TRP A CA 1
ATOM 3035 C C . TRP A 1 385 ? 6.250 -18.164 3.417 1.00 78.69 385 TRP A C 1
ATOM 3037 O O . TRP A 1 385 ? 6.114 -18.905 2.447 1.00 78.69 385 TRP A O 1
ATOM 3047 N N . VAL A 1 386 ? 6.125 -16.834 3.322 1.00 81.62 386 VAL A N 1
ATOM 3048 C CA . VAL A 1 386 ? 5.740 -16.160 2.067 1.00 81.62 386 VAL A CA 1
ATOM 3049 C C . VAL A 1 386 ? 6.699 -16.525 0.935 1.00 81.62 386 VAL A C 1
ATOM 3051 O O . VAL A 1 386 ? 6.251 -16.833 -0.169 1.00 81.62 386 VAL A O 1
ATOM 3054 N N . PHE A 1 387 ? 8.008 -16.527 1.202 1.00 84.19 387 PHE A N 1
ATOM 3055 C CA . PHE A 1 387 ? 9.017 -16.865 0.202 1.00 84.19 387 PHE A CA 1
ATOM 3056 C C . PHE A 1 387 ? 8.868 -18.303 -0.311 1.00 84.19 387 PHE A C 1
ATOM 3058 O O . PHE A 1 387 ? 8.764 -18.507 -1.519 1.00 84.19 387 PHE A O 1
ATOM 3065 N N . ILE A 1 388 ? 8.814 -19.291 0.591 1.00 88.38 388 ILE A N 1
ATOM 3066 C CA . ILE A 1 388 ? 8.716 -20.715 0.231 1.00 88.38 388 ILE A CA 1
ATOM 3067 C C . ILE A 1 388 ? 7.417 -20.990 -0.526 1.00 88.38 388 ILE A C 1
ATOM 3069 O O . ILE A 1 388 ? 7.421 -21.660 -1.558 1.00 88.38 388 ILE A O 1
ATOM 3073 N N . VAL A 1 389 ? 6.309 -20.443 -0.033 1.00 89.25 389 VAL A N 1
ATOM 3074 C CA . VAL A 1 389 ? 4.981 -20.675 -0.594 1.00 89.25 389 VAL A CA 1
ATOM 3075 C C . VAL A 1 389 ? 4.831 -20.037 -1.983 1.00 89.25 389 VAL A C 1
ATOM 3077 O O . VAL A 1 389 ? 4.174 -20.613 -2.852 1.00 89.25 389 VAL A O 1
ATOM 3080 N N . SER A 1 390 ? 5.521 -18.919 -2.239 1.00 89.06 390 SER A N 1
ATOM 3081 C CA . SER A 1 390 ? 5.500 -18.206 -3.526 1.00 89.06 390 SER A CA 1
ATOM 3082 C C . SER A 1 390 ? 6.404 -18.811 -4.608 1.00 89.06 390 SER A C 1
ATOM 3084 O O . SER A 1 390 ? 6.286 -18.416 -5.770 1.00 89.06 390 SER A O 1
ATOM 3086 N N . LEU A 1 391 ? 7.282 -19.772 -4.284 1.00 90.75 391 LEU A N 1
ATOM 3087 C CA . LEU A 1 391 ? 8.237 -20.360 -5.241 1.00 90.75 391 LEU A CA 1
ATOM 3088 C C . LEU A 1 391 ? 7.611 -20.835 -6.570 1.00 90.75 391 LEU A C 1
ATOM 3090 O O . LEU A 1 391 ? 8.167 -20.497 -7.618 1.00 90.75 391 LEU A O 1
ATOM 3094 N N . PRO A 1 392 ? 6.470 -21.560 -6.591 1.00 93.00 392 PRO A N 1
ATOM 3095 C CA . PRO A 1 392 ? 5.848 -21.982 -7.846 1.00 93.00 392 PRO A CA 1
ATOM 3096 C C . PRO A 1 392 ? 5.503 -20.793 -8.751 1.00 93.00 392 PRO A C 1
ATOM 3098 O O . PRO A 1 392 ? 5.793 -20.809 -9.945 1.00 93.00 392 PRO A O 1
ATOM 3101 N N . VAL A 1 393 ? 4.941 -19.730 -8.170 1.00 89.69 393 VAL A N 1
ATOM 3102 C CA . VAL A 1 393 ? 4.546 -18.514 -8.894 1.00 89.69 393 VAL A CA 1
ATOM 3103 C C . VAL A 1 393 ? 5.779 -17.751 -9.372 1.00 89.69 393 VAL A C 1
ATOM 3105 O O . VAL A 1 393 ? 5.813 -17.288 -10.511 1.00 89.69 393 VAL A O 1
ATOM 3108 N N . MET A 1 394 ? 6.819 -17.657 -8.541 1.00 87.69 394 MET A N 1
ATOM 3109 C CA . MET A 1 394 ? 8.081 -17.014 -8.912 1.00 87.69 394 MET A CA 1
ATOM 3110 C C . MET A 1 394 ? 8.744 -17.710 -10.104 1.00 87.69 394 MET A C 1
ATOM 3112 O O . MET A 1 394 ? 9.212 -17.034 -11.017 1.00 87.69 394 MET A O 1
ATOM 3116 N N . PHE A 1 395 ? 8.758 -19.046 -10.140 1.00 90.31 395 PHE A N 1
ATOM 3117 C CA . PHE A 1 395 ? 9.326 -19.775 -11.275 1.00 90.31 395 PHE A CA 1
ATOM 3118 C C . PHE A 1 395 ? 8.459 -19.692 -12.522 1.00 90.31 395 PHE A C 1
ATOM 3120 O O . PHE A 1 395 ? 9.015 -19.565 -13.610 1.00 90.31 395 PHE A O 1
ATOM 3127 N N . VAL A 1 396 ? 7.131 -19.711 -12.400 1.00 86.56 396 VAL A N 1
ATOM 3128 C CA . VAL A 1 396 ? 6.247 -19.509 -13.560 1.00 86.56 396 VAL A CA 1
ATOM 3129 C C . VAL A 1 396 ? 6.479 -18.146 -14.208 1.00 86.56 396 VAL A C 1
ATOM 3131 O O . VAL A 1 396 ? 6.520 -18.049 -15.430 1.00 86.56 396 VAL A O 1
ATOM 3134 N N . ASN A 1 397 ? 6.709 -17.110 -13.402 1.00 84.62 397 ASN A N 1
ATOM 3135 C CA . ASN A 1 397 ? 6.942 -15.750 -13.888 1.00 84.62 397 ASN A CA 1
ATOM 3136 C C . ASN A 1 397 ? 8.416 -15.441 -14.206 1.00 84.62 397 ASN A C 1
ATOM 3138 O O . ASN A 1 397 ? 8.741 -14.316 -14.587 1.00 84.62 397 ASN A O 1
ATOM 3142 N N . ALA A 1 398 ? 9.328 -16.408 -14.063 1.00 82.25 398 ALA A N 1
ATOM 3143 C CA . ALA A 1 398 ? 10.734 -16.196 -14.378 1.00 82.25 398 ALA A CA 1
ATOM 3144 C C . ALA A 1 398 ? 10.926 -16.023 -15.902 1.00 82.25 398 ALA A C 1
ATOM 3146 O O . ALA A 1 398 ? 10.402 -16.835 -16.668 1.00 82.25 398 ALA A O 1
ATOM 3147 N N . PRO A 1 399 ? 11.742 -15.058 -16.378 1.00 77.12 399 PRO A N 1
ATOM 3148 C CA . PRO A 1 399 ? 11.936 -14.810 -17.814 1.00 77.12 399 PRO A CA 1
ATOM 3149 C C . PRO A 1 399 ? 12.353 -16.055 -18.614 1.00 77.12 399 PRO A C 1
ATOM 3151 O O . PRO A 1 399 ? 11.893 -16.272 -19.738 1.00 77.12 399 PRO A O 1
ATOM 3154 N N . ASN A 1 400 ? 13.165 -16.926 -18.006 1.00 80.50 400 ASN A N 1
ATOM 3155 C CA . ASN A 1 400 ? 13.646 -18.185 -18.594 1.00 80.50 400 ASN A CA 1
ATOM 3156 C C . ASN A 1 400 ? 12.539 -19.235 -18.825 1.00 80.50 400 ASN A C 1
ATOM 3158 O O . ASN A 1 400 ? 12.758 -20.211 -19.544 1.00 80.50 400 ASN A O 1
ATOM 3162 N N . ASN A 1 401 ? 11.366 -19.027 -18.226 1.00 84.12 401 ASN A N 1
ATOM 3163 C CA . ASN A 1 401 ? 10.190 -19.888 -18.313 1.00 84.12 401 ASN A CA 1
ATOM 3164 C C . ASN A 1 401 ? 9.064 -19.249 -19.144 1.00 84.12 401 ASN A C 1
ATOM 3166 O O . ASN A 1 401 ? 7.921 -19.695 -19.095 1.00 84.12 401 ASN A O 1
ATOM 3170 N N . SER A 1 402 ? 9.382 -18.222 -19.937 1.00 81.62 402 SER A N 1
ATOM 3171 C CA . SER A 1 402 ? 8.445 -17.632 -20.892 1.00 81.62 402 SER A CA 1
ATOM 3172 C C . SER A 1 402 ? 8.221 -18.526 -22.118 1.00 81.62 402 SER A C 1
ATOM 3174 O O . SER A 1 402 ? 9.063 -19.351 -22.483 1.00 81.62 402 SER A O 1
ATOM 3176 N N . ILE A 1 403 ? 7.094 -18.312 -22.807 1.00 81.12 403 ILE A N 1
ATOM 3177 C CA . ILE A 1 403 ? 6.766 -18.992 -24.074 1.00 81.12 403 ILE A CA 1
ATOM 3178 C C . ILE A 1 403 ? 7.855 -18.733 -25.130 1.00 81.12 403 ILE A C 1
ATOM 3180 O O . ILE A 1 403 ? 8.217 -19.638 -25.877 1.00 81.12 403 ILE A O 1
ATOM 3184 N N . ALA A 1 404 ? 8.441 -17.529 -25.139 1.00 78.56 404 ALA A N 1
ATOM 3185 C CA . ALA A 1 404 ? 9.562 -17.175 -26.014 1.00 78.56 404 ALA A CA 1
ATOM 3186 C C . ALA A 1 404 ? 10.809 -18.051 -25.777 1.00 78.56 404 ALA A C 1
ATOM 3188 O O . ALA A 1 404 ? 11.576 -18.291 -26.702 1.00 78.56 404 ALA A O 1
ATOM 3189 N N . ASN A 1 405 ? 10.968 -18.582 -24.561 1.00 78.94 405 ASN A N 1
ATOM 3190 C CA . ASN A 1 405 ? 12.068 -19.456 -24.149 1.00 78.94 405 ASN A CA 1
ATOM 3191 C C . ASN A 1 405 ? 11.669 -20.948 -24.116 1.00 78.94 405 ASN A C 1
ATOM 3193 O O . ASN A 1 405 ? 12.254 -21.757 -23.384 1.00 78.94 405 ASN A O 1
ATOM 3197 N N . GLY A 1 406 ? 10.659 -21.319 -24.912 1.00 78.44 406 GLY A N 1
ATOM 3198 C CA . GLY A 1 406 ? 10.251 -22.707 -25.135 1.00 78.44 406 GLY A CA 1
ATOM 3199 C C . GLY A 1 406 ? 9.393 -23.312 -24.024 1.00 78.44 406 GLY A C 1
ATOM 3200 O O . GLY A 1 406 ? 9.298 -24.535 -23.936 1.00 78.44 406 GLY A O 1
ATOM 3201 N N . ALA A 1 407 ? 8.790 -22.495 -23.154 1.00 83.19 407 ALA A N 1
ATOM 3202 C CA . ALA A 1 407 ? 7.772 -22.987 -22.232 1.00 83.19 407 ALA A CA 1
ATOM 3203 C C . ALA A 1 407 ? 6.481 -23.365 -22.989 1.00 83.19 407 ALA A C 1
ATOM 3205 O O . ALA A 1 407 ? 6.119 -22.688 -23.958 1.00 83.19 407 ALA A O 1
ATOM 3206 N N . PRO A 1 408 ? 5.774 -24.431 -22.571 1.00 84.94 408 PRO A N 1
ATOM 3207 C CA . PRO A 1 408 ? 4.521 -24.825 -23.202 1.00 84.94 408 PRO A CA 1
ATOM 3208 C C . PRO A 1 408 ? 3.460 -23.724 -23.069 1.00 84.94 408 PRO A C 1
ATOM 3210 O O . PRO A 1 408 ? 3.418 -22.992 -22.079 1.00 84.94 408 PRO A O 1
ATOM 3213 N N . LYS A 1 409 ? 2.580 -23.615 -24.073 1.00 85.38 409 LYS A N 1
ATOM 3214 C CA . LYS A 1 409 ? 1.421 -22.715 -24.006 1.00 85.38 409 LYS A CA 1
ATOM 3215 C C . LYS A 1 409 ? 0.502 -23.146 -22.864 1.00 85.38 409 LYS A C 1
ATOM 3217 O O . LYS A 1 409 ? 0.343 -24.339 -22.621 1.00 85.38 409 LYS A O 1
ATOM 3222 N N . PHE A 1 410 ? -0.111 -22.171 -22.204 1.00 86.75 410 PHE A N 1
ATOM 3223 C CA . PHE A 1 410 ? -1.119 -22.404 -21.175 1.00 86.75 410 PHE A CA 1
ATOM 3224 C C . PHE A 1 410 ? -2.346 -23.133 -21.743 1.00 86.75 410 PHE A C 1
ATOM 3226 O O . PHE A 1 410 ? -2.728 -22.904 -22.892 1.00 86.75 410 PHE A O 1
ATOM 3233 N N . GLY A 1 411 ? -2.969 -23.978 -20.922 1.00 85.44 411 GLY A N 1
ATOM 3234 C CA . GLY A 1 411 ? -4.164 -24.749 -21.278 1.00 85.44 411 GLY A CA 1
ATOM 3235 C C . GLY A 1 411 ? -3.899 -26.241 -21.474 1.00 85.44 411 GLY A C 1
ATOM 3236 O O . GLY A 1 411 ? -4.736 -26.947 -22.031 1.00 85.44 411 GLY A O 1
ATOM 3237 N N . ASN A 1 412 ? -2.751 -26.746 -21.015 1.00 88.81 412 ASN A N 1
ATOM 3238 C CA . ASN A 1 412 ? -2.485 -28.182 -21.009 1.00 88.81 412 ASN A CA 1
ATOM 3239 C C . ASN A 1 412 ? -3.346 -28.886 -19.954 1.00 88.81 412 ASN A C 1
ATOM 3241 O O . ASN A 1 412 ? -3.826 -28.267 -19.004 1.00 88.81 412 ASN A O 1
ATOM 3245 N N . ALA A 1 413 ? -3.458 -30.213 -20.047 1.00 90.75 413 ALA A N 1
ATOM 3246 C CA . ALA A 1 413 ? -4.218 -31.018 -19.086 1.00 90.75 413 ALA A CA 1
ATOM 3247 C C . ALA A 1 413 ? -3.828 -30.748 -17.616 1.00 90.75 413 ALA A C 1
ATOM 3249 O O . ALA A 1 413 ? -4.698 -30.715 -16.750 1.00 90.75 413 ALA A O 1
ATOM 3250 N N . ARG A 1 414 ? -2.540 -30.492 -17.331 1.00 91.12 414 ARG A N 1
ATOM 3251 C CA . ARG A 1 414 ? -2.075 -30.139 -15.976 1.00 91.12 414 ARG A CA 1
ATOM 3252 C C . ARG A 1 414 ? -2.521 -28.745 -15.526 1.00 91.12 414 ARG A C 1
ATOM 3254 O O . ARG A 1 414 ? -2.819 -28.583 -14.349 1.00 91.12 414 ARG A O 1
ATOM 3261 N N . ASP A 1 415 ? -2.598 -27.772 -16.439 1.00 90.31 415 ASP A N 1
ATOM 3262 C CA . ASP A 1 415 ? -3.102 -26.428 -16.120 1.00 90.31 415 ASP A CA 1
ATOM 3263 C C . ASP A 1 415 ? -4.585 -26.512 -15.755 1.00 90.31 415 ASP A C 1
ATOM 3265 O O . ASP A 1 415 ? -5.001 -26.003 -14.720 1.00 90.31 415 ASP A O 1
ATOM 3269 N N . ILE A 1 416 ? -5.367 -27.236 -16.564 1.00 92.06 416 ILE A N 1
ATOM 3270 C CA . ILE A 1 416 ? -6.799 -27.455 -16.332 1.00 92.06 416 ILE A CA 1
ATOM 3271 C C . ILE A 1 416 ? -7.014 -28.197 -15.008 1.00 92.06 416 ILE A C 1
ATOM 3273 O O . ILE A 1 416 ? -7.787 -27.738 -14.171 1.00 92.06 416 ILE A O 1
ATOM 3277 N N . ALA A 1 417 ? -6.291 -29.297 -14.773 1.00 94.38 417 ALA A N 1
ATOM 3278 C CA . ALA A 1 417 ? -6.375 -30.051 -13.523 1.00 94.38 417 ALA A CA 1
ATOM 3279 C C . ALA A 1 417 ? -5.994 -29.197 -12.303 1.00 94.38 417 ALA A C 1
ATOM 3281 O O . ALA A 1 417 ? -6.665 -29.254 -11.274 1.00 94.38 417 ALA A O 1
ATOM 3282 N N . GLY A 1 418 ? -4.951 -28.372 -12.427 1.00 95.31 418 GLY A N 1
ATOM 3283 C CA . GLY A 1 418 ? -4.545 -27.424 -11.397 1.00 95.31 418 GLY A CA 1
ATOM 3284 C C . GLY A 1 418 ? -5.617 -26.375 -11.111 1.00 95.31 418 GLY A C 1
ATOM 3285 O O . GLY A 1 418 ? -5.959 -26.157 -9.956 1.00 95.31 418 GLY A O 1
ATOM 3286 N N . ILE A 1 419 ? -6.228 -25.782 -12.135 1.00 94.00 419 ILE A N 1
ATOM 3287 C CA . ILE A 1 419 ? -7.322 -24.814 -11.960 1.00 94.00 419 ILE A CA 1
ATOM 3288 C C . ILE A 1 419 ? -8.531 -25.475 -11.293 1.00 94.00 419 ILE A C 1
ATOM 3290 O O . ILE A 1 419 ? -9.086 -24.919 -10.348 1.00 94.00 419 ILE A O 1
ATOM 3294 N N . CYS A 1 420 ? -8.914 -26.680 -11.723 1.00 96.19 420 CYS A N 1
ATOM 3295 C CA . CYS A 1 420 ? -9.998 -27.431 -11.092 1.00 96.19 420 CYS A CA 1
ATOM 3296 C C . CYS A 1 420 ? -9.709 -27.702 -9.609 1.00 96.19 420 CYS A C 1
ATOM 3298 O O . CYS A 1 420 ? -10.568 -27.448 -8.766 1.00 96.19 420 CYS A O 1
ATOM 3300 N N . LEU A 1 421 ? -8.497 -28.157 -9.269 1.00 96.12 421 LEU A N 1
ATOM 3301 C CA . LEU A 1 421 ? -8.091 -28.379 -7.878 1.00 96.12 421 LEU A CA 1
ATOM 3302 C C . LEU A 1 421 ? -8.053 -27.081 -7.068 1.00 96.12 421 LEU A C 1
ATOM 3304 O O . LEU A 1 421 ? -8.462 -27.079 -5.912 1.00 96.12 421 LEU A O 1
ATOM 3308 N N . PHE A 1 422 ? -7.607 -25.974 -7.664 1.00 97.00 422 PHE A N 1
ATOM 3309 C CA . PHE A 1 422 ? -7.626 -24.659 -7.027 1.00 97.00 422 PHE A CA 1
ATOM 3310 C C . PHE A 1 422 ? -9.051 -24.237 -6.672 1.00 97.00 422 PHE A C 1
ATOM 3312 O O . PHE A 1 422 ? -9.309 -23.859 -5.533 1.00 97.00 422 PHE A O 1
ATOM 3319 N N . VAL A 1 423 ? -9.985 -24.354 -7.620 1.00 95.00 423 VAL A N 1
ATOM 3320 C CA . VAL A 1 423 ? -11.399 -24.028 -7.397 1.00 95.00 423 VAL A CA 1
ATOM 3321 C C . VAL A 1 423 ? -11.991 -24.916 -6.305 1.00 95.00 423 VAL A C 1
ATOM 3323 O O . VAL A 1 423 ? -12.654 -24.403 -5.410 1.00 95.00 423 VAL A O 1
ATOM 3326 N N . VAL A 1 424 ? -11.717 -26.224 -6.319 1.00 95.88 424 VAL A N 1
ATOM 3327 C CA . VAL A 1 424 ? -12.179 -27.142 -5.264 1.00 95.88 424 VAL A CA 1
ATOM 3328 C C . VAL A 1 424 ? -11.614 -26.749 -3.898 1.00 95.88 424 VAL A C 1
ATOM 3330 O O . VAL A 1 424 ? -12.378 -26.638 -2.942 1.00 95.88 424 VAL A O 1
ATOM 3333 N N . GLY A 1 425 ? -10.306 -26.498 -3.801 1.00 94.75 425 GLY A N 1
ATOM 3334 C CA . GLY A 1 425 ? -9.662 -26.084 -2.554 1.00 94.75 425 GLY A CA 1
ATOM 3335 C C . GLY A 1 425 ? -10.246 -24.781 -2.007 1.00 94.75 425 GLY A C 1
ATOM 3336 O O . GLY A 1 425 ? -10.645 -24.728 -0.844 1.00 94.75 425 GLY A O 1
ATOM 3337 N N . LEU A 1 426 ? -10.402 -23.774 -2.872 1.00 92.56 426 LEU A N 1
ATOM 3338 C CA . LEU A 1 426 ? -10.983 -22.478 -2.523 1.00 92.56 426 LEU A CA 1
ATOM 3339 C C . LEU A 1 426 ? -12.442 -22.597 -2.073 1.00 92.56 426 LEU A C 1
ATOM 3341 O O . LEU A 1 426 ? -12.838 -21.959 -1.098 1.00 92.56 426 LEU A O 1
ATOM 3345 N N . LEU A 1 427 ? -13.246 -23.420 -2.753 1.00 92.62 427 LEU A N 1
ATOM 3346 C CA . LEU A 1 427 ? -14.633 -23.674 -2.365 1.00 92.62 427 LEU A CA 1
ATOM 3347 C C . LEU A 1 427 ? -14.709 -24.352 -0.997 1.00 92.62 427 LEU A C 1
ATOM 3349 O O . LEU A 1 427 ? -15.494 -23.920 -0.157 1.00 92.62 427 LEU A O 1
ATOM 3353 N N . VAL A 1 428 ? -13.891 -25.378 -0.749 1.00 93.06 428 VAL A N 1
ATOM 3354 C CA . VAL A 1 428 ? -13.862 -26.077 0.542 1.00 93.06 428 VAL A CA 1
ATOM 3355 C C . VAL A 1 428 ? -13.458 -25.129 1.671 1.00 93.06 428 VAL A C 1
ATOM 3357 O O . VAL A 1 428 ? -14.137 -25.093 2.695 1.00 93.06 428 VAL A O 1
ATOM 3360 N N . GLU A 1 429 ? -12.402 -24.336 1.480 1.00 94.94 429 GLU A N 1
ATOM 3361 C CA . GLU A 1 429 ? -11.943 -23.352 2.465 1.00 94.94 429 GLU A CA 1
ATOM 3362 C C . GLU A 1 429 ? -13.024 -22.307 2.760 1.00 94.94 429 GLU A C 1
ATOM 3364 O O . GLU A 1 429 ? -13.429 -22.126 3.911 1.00 94.94 429 GLU A O 1
ATOM 3369 N N . THR A 1 430 ? -13.569 -21.692 1.708 1.00 88.00 430 THR A N 1
ATOM 3370 C CA . THR A 1 430 ? -14.578 -20.633 1.826 1.00 88.00 430 THR A CA 1
ATOM 3371 C C . THR A 1 430 ? -15.851 -21.151 2.490 1.00 88.00 430 THR A C 1
ATOM 3373 O O . THR A 1 430 ? -16.378 -20.522 3.408 1.00 88.00 430 THR A O 1
ATOM 3376 N N . VAL A 1 431 ? -16.357 -22.313 2.067 1.00 88.56 431 VAL A N 1
ATOM 3377 C CA . VAL A 1 431 ? -17.569 -22.909 2.647 1.00 88.56 431 VAL A CA 1
ATOM 3378 C C . VAL A 1 431 ? -17.331 -23.301 4.103 1.00 88.56 431 VAL A C 1
ATOM 3380 O O . VAL A 1 431 ? -18.195 -23.037 4.940 1.00 88.56 431 VAL A O 1
ATOM 3383 N N . ALA A 1 432 ? -16.171 -23.872 4.435 1.00 91.19 432 ALA A N 1
ATOM 3384 C CA . ALA A 1 432 ? -15.831 -24.221 5.810 1.00 91.19 432 ALA A CA 1
ATOM 3385 C C . ALA A 1 432 ? -15.807 -22.981 6.715 1.00 91.19 432 ALA A C 1
ATOM 3387 O O . ALA A 1 432 ? -16.406 -22.991 7.796 1.00 91.19 432 ALA A O 1
ATOM 3388 N N . ASP A 1 433 ? -15.175 -21.896 6.279 1.00 90.06 433 ASP A N 1
ATOM 3389 C CA . ASP A 1 433 ? -15.088 -20.672 7.071 1.00 90.06 433 ASP A CA 1
ATOM 3390 C C . ASP A 1 433 ? -16.438 -19.956 7.192 1.00 90.06 433 ASP A C 1
ATOM 3392 O O . ASP A 1 433 ? -16.793 -19.508 8.287 1.00 90.06 433 ASP A O 1
ATOM 3396 N N . LEU A 1 434 ? -17.246 -19.924 6.126 1.00 87.69 434 LEU A N 1
ATOM 3397 C CA . LEU A 1 434 ? -18.613 -19.393 6.170 1.00 87.69 434 LEU A CA 1
ATOM 3398 C C . LEU A 1 434 ? -19.505 -20.196 7.121 1.00 87.69 434 LEU A C 1
ATOM 3400 O O . LEU A 1 434 ? -20.204 -19.602 7.946 1.00 87.69 434 LEU A O 1
ATOM 3404 N N . GLN A 1 435 ? -19.450 -21.530 7.061 1.00 90.88 435 GLN A N 1
ATOM 3405 C CA . GLN A 1 435 ? -20.188 -22.408 7.973 1.00 90.88 435 GLN A CA 1
ATOM 3406 C C . GLN A 1 435 ? -19.785 -22.155 9.426 1.00 90.88 435 GLN A C 1
ATOM 3408 O O . GLN A 1 435 ? -20.648 -21.946 10.278 1.00 90.88 435 GLN A O 1
ATOM 3413 N N . LYS A 1 436 ? -18.479 -22.081 9.709 1.00 89.25 436 LYS A N 1
ATOM 3414 C CA . LYS A 1 436 ? -17.967 -21.808 11.058 1.00 89.25 436 LYS A CA 1
ATOM 3415 C C . LYS A 1 436 ? -18.330 -20.412 11.549 1.00 89.25 436 LYS A C 1
ATOM 3417 O O . LYS A 1 436 ? -18.607 -20.236 12.736 1.00 89.25 436 LYS A O 1
ATOM 3422 N N . ASN A 1 437 ? -18.315 -19.411 10.672 1.00 89.88 437 ASN A N 1
ATOM 3423 C CA . ASN A 1 437 ? -18.693 -18.048 11.025 1.00 89.88 437 ASN A CA 1
ATOM 3424 C C . ASN A 1 437 ? -20.192 -17.957 11.337 1.00 89.88 437 ASN A C 1
ATOM 3426 O O . ASN A 1 437 ? -20.564 -17.450 12.392 1.00 89.88 437 ASN A O 1
ATOM 3430 N N . SER A 1 438 ? -21.037 -18.521 10.471 1.00 87.81 438 SER A N 1
ATOM 3431 C CA . SER A 1 438 ? -22.488 -18.582 10.672 1.00 87.81 438 SER A CA 1
ATOM 3432 C C . SER A 1 438 ? -22.844 -19.332 11.961 1.00 87.81 438 SER A C 1
ATOM 3434 O O . SER A 1 438 ? -23.563 -18.801 12.807 1.00 87.81 438 SER A O 1
ATOM 3436 N N . TYR A 1 439 ? -22.227 -20.499 12.192 1.00 90.19 439 TYR A N 1
ATOM 3437 C CA . TYR A 1 439 ? -22.417 -21.283 13.415 1.00 90.19 439 TYR A CA 1
ATOM 3438 C C . TYR A 1 439 ? -22.068 -20.483 14.676 1.00 90.19 439 TYR A C 1
ATOM 3440 O O . TYR A 1 439 ? -22.824 -20.504 15.643 1.00 90.19 439 TYR A O 1
ATOM 3448 N N . ARG A 1 440 ? -20.952 -19.739 14.668 1.00 84.31 440 ARG A N 1
ATOM 3449 C CA . ARG A 1 440 ? -20.505 -18.927 15.815 1.00 84.31 440 ARG A CA 1
ATOM 3450 C C . ARG A 1 440 ? -21.352 -17.681 16.069 1.00 84.31 440 ARG A C 1
ATOM 3452 O O . ARG A 1 440 ? -21.322 -17.179 17.192 1.00 84.31 440 ARG A O 1
ATOM 3459 N N . ASN A 1 441 ? -22.033 -17.165 15.051 1.00 87.81 441 ASN A N 1
ATOM 3460 C CA . ASN A 1 441 ? -22.859 -15.965 15.166 1.00 87.81 441 ASN A CA 1
ATOM 3461 C C . ASN A 1 441 ? -24.269 -16.269 15.685 1.00 87.81 441 ASN A C 1
ATOM 3463 O O . ASN A 1 441 ? -24.931 -15.355 16.169 1.00 87.81 441 ASN A O 1
ATOM 3467 N N . ASN A 1 442 ? -24.708 -17.530 15.648 1.00 89.31 442 ASN A N 1
ATOM 3468 C CA . ASN A 1 442 ? -25.952 -17.943 16.287 1.00 89.31 442 ASN A CA 1
ATOM 3469 C C . ASN A 1 442 ? -25.776 -18.000 17.828 1.00 89.31 442 ASN A C 1
ATOM 3471 O O . ASN A 1 442 ? -24.932 -18.765 18.311 1.00 89.31 442 ASN A O 1
ATOM 3475 N N . PRO A 1 443 ? -26.546 -17.218 18.615 1.00 89.50 443 PRO A N 1
ATOM 3476 C CA . PRO A 1 443 ? -26.486 -17.237 20.077 1.00 89.50 443 PRO A CA 1
ATOM 3477 C C . PRO A 1 443 ? -26.738 -18.615 20.698 1.00 89.50 443 PRO A C 1
ATOM 3479 O O . PRO A 1 443 ? -26.121 -18.921 21.719 1.00 89.50 443 PRO A O 1
ATOM 3482 N N . ASP A 1 444 ? -27.569 -19.445 20.066 1.00 89.94 444 ASP A N 1
ATOM 3483 C CA . ASP A 1 444 ? -27.946 -20.773 20.570 1.00 89.94 444 ASP A CA 1
ATOM 3484 C C . ASP A 1 444 ? -26.770 -21.760 20.546 1.00 89.94 444 ASP A C 1
ATOM 3486 O O . ASP A 1 444 ? -26.713 -22.709 21.321 1.00 89.94 444 ASP A O 1
ATOM 3490 N N . ASN A 1 445 ? -25.764 -21.491 19.712 1.00 88.50 445 ASN A N 1
ATOM 3491 C CA . ASN A 1 445 ? -24.577 -22.329 19.554 1.00 88.50 445 ASN A CA 1
ATOM 3492 C C . ASN A 1 445 ? -23.434 -21.944 20.512 1.00 88.50 445 ASN A C 1
ATOM 3494 O O . ASN A 1 445 ? -22.314 -22.466 20.424 1.00 88.50 445 ASN A O 1
ATOM 3498 N N . ARG A 1 446 ? -23.657 -20.989 21.425 1.00 82.06 446 ARG A N 1
ATOM 3499 C CA . ARG A 1 446 ? -22.626 -20.537 22.367 1.00 82.06 446 ARG A CA 1
ATOM 3500 C C . ARG A 1 446 ? -22.214 -21.674 23.297 1.00 82.06 446 ARG A C 1
ATOM 3502 O O . ARG A 1 446 ? -22.999 -22.171 24.086 1.00 82.06 446 ARG A O 1
ATOM 3509 N N . GLY A 1 447 ? -20.931 -22.026 23.246 1.00 81.69 447 GLY A N 1
ATOM 3510 C CA . GLY A 1 447 ? -20.372 -23.092 24.083 1.00 81.69 447 GLY A CA 1
ATOM 3511 C C . GLY A 1 447 ? -20.483 -24.489 23.472 1.00 81.69 447 GLY A C 1
ATOM 3512 O O . GLY A 1 447 ? -19.926 -25.417 24.045 1.00 81.69 447 GLY A O 1
ATOM 3513 N N . HIS A 1 448 ? -21.084 -24.626 22.286 1.00 86.12 448 HIS A N 1
ATOM 3514 C CA . HIS A 1 448 ? -21.147 -25.884 21.542 1.00 86.12 448 HIS A CA 1
ATOM 3515 C C . HIS A 1 448 ? -20.030 -25.999 20.487 1.00 86.12 448 HIS A C 1
ATOM 3517 O O . HIS A 1 448 ? -19.395 -25.003 20.098 1.00 86.12 448 HIS A O 1
ATOM 3523 N N . TRP A 1 449 ? -19.724 -27.241 20.103 1.00 87.44 449 TRP A N 1
ATOM 3524 C CA . TRP A 1 449 ? -18.744 -27.580 19.070 1.00 87.44 449 TRP A CA 1
ATOM 3525 C C . TRP A 1 449 ? -19.387 -27.490 17.686 1.00 87.44 449 TRP A C 1
ATOM 3527 O O . TRP A 1 449 ? -20.509 -27.939 17.502 1.00 87.44 449 TRP A O 1
ATOM 3537 N N . CYS A 1 450 ? -18.670 -26.931 16.710 1.00 88.25 450 CYS A N 1
ATOM 3538 C CA . CYS A 1 450 ? -19.173 -26.823 15.343 1.00 88.25 450 CYS A CA 1
ATOM 3539 C C . CYS A 1 450 ? -19.114 -28.190 14.654 1.00 88.25 450 CYS A C 1
ATOM 3541 O O . CYS A 1 450 ? -18.036 -28.643 14.276 1.00 88.25 450 CYS A O 1
ATOM 3543 N N . ASP A 1 451 ? -20.272 -28.808 14.464 1.00 91.81 451 ASP A N 1
ATOM 3544 C CA . ASP A 1 451 ? -20.469 -30.139 13.885 1.00 91.81 451 ASP A CA 1
ATOM 3545 C C . ASP A 1 451 ? -21.400 -30.109 12.659 1.00 91.81 451 ASP A C 1
ATOM 3547 O O . ASP A 1 451 ? -22.057 -31.092 12.330 1.00 91.81 451 ASP A O 1
ATOM 3551 N N . VAL A 1 452 ? -21.456 -28.972 11.958 1.00 91.12 452 VAL A N 1
ATOM 3552 C CA . VAL A 1 452 ? -22.329 -28.766 10.793 1.00 91.12 452 VAL A CA 1
ATOM 3553 C C . VAL A 1 452 ? -21.550 -28.737 9.477 1.00 91.12 452 VAL A C 1
ATOM 3555 O O . VAL A 1 452 ? -20.427 -28.234 9.403 1.00 91.12 452 VAL A O 1
ATOM 3558 N N . GLY A 1 453 ? -22.177 -29.221 8.403 1.00 94.69 453 GLY A N 1
ATOM 3559 C CA . GLY A 1 453 ? -21.636 -29.123 7.046 1.00 94.69 453 GLY A CA 1
ATOM 3560 C C . GLY A 1 453 ? -20.299 -29.849 6.880 1.00 94.69 453 GLY A C 1
ATOM 3561 O O . GLY A 1 453 ? -20.182 -31.022 7.205 1.00 94.69 453 GLY A O 1
ATOM 3562 N N . LEU A 1 454 ? -19.271 -29.159 6.383 1.00 93.62 454 LEU A N 1
ATOM 3563 C CA . LEU A 1 454 ? -17.932 -29.734 6.207 1.00 93.62 454 LEU A CA 1
ATOM 3564 C C . LEU A 1 454 ? -17.263 -30.088 7.544 1.00 93.62 454 LEU A C 1
ATOM 3566 O O . LEU A 1 454 ? -16.413 -30.977 7.588 1.00 93.62 454 LEU A O 1
ATOM 3570 N N . TRP A 1 455 ? -17.660 -29.423 8.635 1.00 94.50 455 TRP A N 1
ATOM 3571 C CA . TRP A 1 455 ? -17.112 -29.662 9.973 1.00 94.50 455 TRP A CA 1
ATOM 3572 C C . TRP A 1 455 ? -17.617 -30.960 10.614 1.00 94.50 455 TRP A C 1
ATOM 3574 O O . TRP A 1 455 ? -17.013 -31.427 11.576 1.00 94.50 455 TRP A O 1
ATOM 3584 N N . SER A 1 456 ? -18.686 -31.570 10.083 1.00 93.75 456 SER A N 1
ATOM 3585 C CA . SER A 1 456 ? -19.107 -32.913 10.507 1.00 93.75 456 SER A CA 1
ATOM 3586 C C . SER A 1 456 ? -18.278 -34.024 9.858 1.00 93.75 456 SER A C 1
ATOM 3588 O O . SER A 1 456 ? -18.154 -35.107 10.421 1.00 93.75 456 SER A O 1
ATOM 3590 N N . TRP A 1 457 ? -17.680 -33.752 8.693 1.00 93.62 457 TRP A N 1
ATOM 3591 C CA . TRP A 1 457 ? -16.851 -34.703 7.945 1.00 93.62 457 TRP A CA 1
ATOM 3592 C C . TRP A 1 457 ? -15.377 -34.638 8.342 1.00 93.62 457 TRP A C 1
ATOM 3594 O O . TRP A 1 457 ? -14.689 -35.654 8.375 1.00 93.62 457 TRP A O 1
ATOM 3604 N N . SER A 1 458 ? -14.875 -33.436 8.626 1.00 93.50 458 SER A N 1
ATOM 3605 C CA . SER A 1 458 ? -13.490 -33.203 9.026 1.00 93.50 458 SER A CA 1
ATOM 3606 C C . SER A 1 458 ? -13.435 -32.198 10.165 1.00 93.50 458 SER A C 1
ATOM 3608 O O . SER A 1 458 ? -14.201 -31.242 10.206 1.00 93.50 458 SER A O 1
ATOM 3610 N N . ARG A 1 459 ? -12.472 -32.372 11.075 1.00 90.25 459 ARG A N 1
ATOM 3611 C CA . ARG A 1 459 ? -12.207 -31.407 12.155 1.00 90.25 459 ARG A CA 1
ATOM 3612 C C . ARG A 1 459 ? -11.527 -30.133 11.649 1.00 90.25 459 ARG A C 1
ATOM 3614 O O . ARG A 1 459 ? -11.593 -29.110 12.321 1.00 90.25 459 ARG A O 1
ATOM 3621 N N . HIS A 1 460 ? -10.892 -30.195 10.476 1.00 91.69 460 HIS A N 1
ATOM 3622 C CA . HIS A 1 460 ? -10.167 -29.084 9.854 1.00 91.69 460 HIS A CA 1
ATOM 3623 C C . HIS A 1 460 ? -10.369 -29.057 8.324 1.00 91.69 460 HIS A C 1
ATOM 3625 O O . HIS A 1 460 ? -9.405 -29.195 7.568 1.00 91.69 460 HIS A O 1
ATOM 3631 N N . PRO A 1 461 ? -11.614 -28.903 7.832 1.00 94.06 461 PRO A N 1
ATOM 3632 C CA . PRO A 1 461 ? -11.895 -28.898 6.397 1.00 94.06 461 PRO A CA 1
ATOM 3633 C C . PRO A 1 461 ? -11.270 -27.685 5.700 1.00 94.06 461 PRO A C 1
ATOM 3635 O O . PRO A 1 461 ? -10.817 -27.795 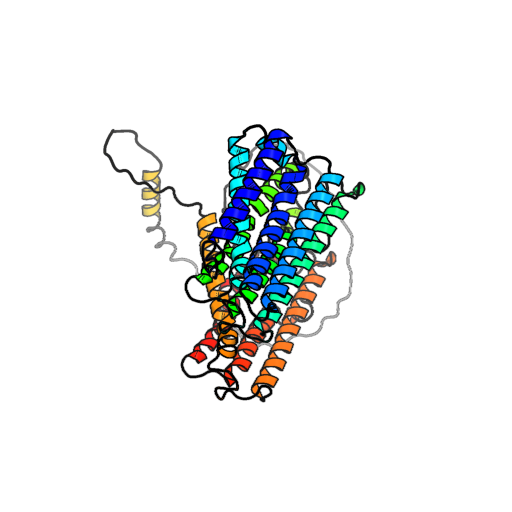4.566 1.00 94.06 461 PRO A O 1
ATOM 3638 N N . ASN A 1 462 ? -11.165 -26.551 6.396 1.00 92.31 462 ASN A N 1
ATOM 3639 C CA . ASN A 1 462 ? -10.513 -25.354 5.874 1.00 92.31 462 ASN A CA 1
ATOM 3640 C C . ASN A 1 462 ? -9.012 -25.570 5.600 1.00 92.31 462 ASN A C 1
ATOM 3642 O O . ASN A 1 462 ? -8.529 -25.171 4.549 1.00 92.31 462 ASN A O 1
ATOM 3646 N N . TYR A 1 463 ? -8.295 -26.293 6.469 1.00 92.62 463 TYR A N 1
ATOM 3647 C CA . TYR A 1 463 ? -6.883 -26.636 6.236 1.00 92.62 463 TYR A CA 1
ATOM 3648 C C . TYR A 1 463 ? -6.687 -27.584 5.063 1.00 92.62 463 TYR A C 1
ATOM 3650 O O . TYR A 1 463 ? -5.705 -27.472 4.335 1.00 92.62 463 TYR A O 1
ATOM 3658 N N . PHE A 1 464 ? -7.627 -28.503 4.847 1.00 93.81 464 PHE A N 1
ATOM 3659 C CA . PHE A 1 464 ? -7.615 -29.321 3.643 1.00 93.81 464 PHE A CA 1
ATOM 3660 C C . PHE A 1 464 ? -7.785 -28.462 2.378 1.00 93.81 464 PHE A C 1
ATOM 3662 O O . PHE A 1 464 ? -7.057 -28.668 1.405 1.00 93.81 464 PHE A O 1
ATOM 3669 N N . GLY A 1 465 ? -8.690 -27.477 2.409 1.00 93.69 465 GLY A N 1
ATOM 3670 C CA . GLY A 1 465 ? -8.850 -26.487 1.340 1.00 93.69 465 GLY A CA 1
ATOM 3671 C C . GLY A 1 465 ? -7.544 -25.747 1.040 1.00 93.69 465 GLY A C 1
ATOM 3672 O O . GLY A 1 465 ? -7.063 -25.797 -0.092 1.00 93.69 465 GLY A O 1
ATOM 3673 N N . GLU A 1 466 ? -6.905 -25.193 2.069 1.00 93.00 466 GLU A N 1
ATOM 3674 C CA . GLU A 1 466 ? -5.650 -24.443 1.946 1.00 93.00 466 GLU A CA 1
ATOM 3675 C C . GLU A 1 466 ? -4.501 -25.306 1.382 1.00 93.00 466 GLU A C 1
ATOM 3677 O O . GLU A 1 466 ? -3.809 -24.909 0.442 1.00 93.00 466 GLU A O 1
ATOM 3682 N N . ILE A 1 467 ? -4.319 -26.536 1.880 1.00 94.81 467 ILE A N 1
ATOM 3683 C CA . ILE A 1 467 ? -3.312 -27.474 1.349 1.00 94.81 467 ILE A CA 1
ATOM 3684 C C . ILE A 1 467 ? -3.592 -27.802 -0.125 1.00 94.81 467 ILE A C 1
ATOM 3686 O O . ILE A 1 467 ? -2.659 -27.893 -0.931 1.00 94.81 467 ILE A O 1
ATOM 3690 N N . THR A 1 468 ? -4.865 -27.959 -0.494 1.00 96.19 468 THR A N 1
ATOM 3691 C CA . THR A 1 468 ? -5.281 -28.245 -1.875 1.00 96.19 468 THR A CA 1
ATOM 3692 C C . THR A 1 468 ? -4.978 -27.067 -2.803 1.00 96.19 468 THR A C 1
ATOM 3694 O O . THR A 1 468 ? -4.481 -27.284 -3.908 1.00 96.19 468 THR A O 1
ATOM 3697 N N . ILE A 1 469 ? -5.191 -25.828 -2.346 1.00 96.88 469 ILE A N 1
ATOM 3698 C CA . ILE A 1 469 ? -4.842 -24.604 -3.082 1.00 96.88 469 ILE A CA 1
ATOM 3699 C C . ILE A 1 469 ? -3.338 -24.548 -3.367 1.00 96.88 469 ILE A C 1
ATOM 3701 O O . ILE A 1 469 ? -2.924 -24.358 -4.508 1.00 96.88 469 ILE A O 1
ATOM 3705 N N . TRP A 1 470 ? -2.487 -24.759 -2.365 1.00 94.62 470 TRP A N 1
ATOM 3706 C CA . TRP A 1 470 ? -1.039 -24.678 -2.594 1.00 94.62 470 TRP A CA 1
ATOM 3707 C C . TRP A 1 470 ? -0.505 -25.845 -3.428 1.00 94.62 470 TRP A C 1
ATOM 3709 O O . TRP A 1 470 ? 0.403 -25.672 -4.245 1.00 94.62 470 TRP A O 1
ATOM 3719 N N . SER A 1 471 ? -1.118 -27.023 -3.296 1.00 96.81 471 SER A N 1
ATOM 3720 C CA . SER A 1 471 ? -0.817 -28.181 -4.145 1.00 96.81 471 SER A CA 1
ATOM 3721 C C . SER A 1 471 ? -1.211 -27.939 -5.602 1.00 96.81 471 SER A C 1
ATOM 3723 O O . SER A 1 471 ? -0.491 -28.353 -6.511 1.00 96.81 471 SER A O 1
ATOM 3725 N N . SER A 1 472 ? -2.313 -27.229 -5.845 1.00 96.69 472 SER A N 1
ATOM 3726 C CA . SER A 1 472 ? -2.771 -26.913 -7.195 1.00 96.69 472 SER A CA 1
ATOM 3727 C C . SER A 1 472 ? -1.915 -25.839 -7.869 1.00 96.69 472 SER A C 1
ATOM 3729 O O . SER A 1 472 ? -1.541 -26.000 -9.030 1.00 96.69 472 SER A O 1
ATOM 3731 N N . VAL A 1 473 ? -1.497 -24.808 -7.128 1.00 94.50 473 VAL A N 1
ATOM 3732 C CA . VAL A 1 473 ? -0.537 -23.796 -7.599 1.00 94.50 473 VAL A CA 1
ATOM 3733 C C . VAL A 1 473 ? 0.794 -24.449 -7.992 1.00 94.50 473 VAL A C 1
ATOM 3735 O O . VAL A 1 473 ? 1.356 -24.141 -9.048 1.00 94.50 473 VAL A O 1
ATOM 3738 N N . PHE A 1 474 ? 1.279 -25.408 -7.197 1.00 96.56 474 PHE A N 1
ATOM 3739 C CA . PHE A 1 474 ? 2.443 -26.208 -7.570 1.00 96.56 474 PHE A CA 1
ATOM 3740 C C . PHE A 1 474 ? 2.192 -27.039 -8.836 1.00 96.56 474 PHE A C 1
ATOM 3742 O O . PHE A 1 474 ? 3.020 -26.991 -9.747 1.00 96.56 474 PHE A O 1
ATOM 3749 N N . LEU A 1 475 ? 1.055 -27.738 -8.942 1.00 95.69 475 LEU A N 1
ATOM 3750 C CA . LEU A 1 475 ? 0.713 -28.552 -10.114 1.00 95.69 475 LEU A CA 1
ATOM 3751 C C . LEU A 1 475 ? 0.729 -27.736 -11.415 1.00 95.69 475 LEU A C 1
ATOM 3753 O O . LEU A 1 475 ? 1.321 -28.188 -12.395 1.00 95.69 475 LEU A O 1
ATOM 3757 N N . ILE A 1 476 ? 0.159 -26.527 -11.408 1.00 93.50 476 ILE A N 1
ATOM 3758 C CA . ILE A 1 476 ? 0.195 -25.603 -12.555 1.00 93.50 476 ILE A CA 1
ATOM 3759 C C . ILE A 1 476 ? 1.648 -25.274 -12.922 1.00 93.50 476 ILE A C 1
ATOM 3761 O O . ILE A 1 476 ? 2.034 -25.335 -14.089 1.00 93.50 476 ILE A O 1
ATOM 3765 N N . SER A 1 477 ? 2.491 -24.993 -11.922 1.00 93.06 477 SER A N 1
ATOM 3766 C CA . SER A 1 477 ? 3.891 -24.639 -12.173 1.00 93.06 477 SER A CA 1
ATOM 3767 C C . SER A 1 477 ? 4.698 -25.762 -12.832 1.00 93.06 477 SER A C 1
ATOM 3769 O O . SER A 1 477 ? 5.599 -25.466 -13.614 1.00 93.06 477 SER A O 1
ATOM 3771 N N . THR A 1 478 ? 4.358 -27.039 -12.601 1.00 93.56 478 THR A N 1
ATOM 3772 C CA . THR A 1 478 ? 5.138 -28.194 -13.097 1.00 93.56 478 THR A CA 1
ATOM 3773 C C . THR A 1 478 ? 5.343 -28.222 -14.613 1.00 93.56 478 THR A C 1
ATOM 3775 O O . THR A 1 478 ? 6.304 -28.829 -15.081 1.00 93.56 478 THR A O 1
ATOM 3778 N N . ASN A 1 479 ? 4.496 -27.539 -15.389 1.00 88.44 479 ASN A N 1
ATOM 3779 C CA . ASN A 1 479 ? 4.639 -27.441 -16.842 1.00 88.44 479 ASN A CA 1
ATOM 3780 C C . ASN A 1 479 ? 5.872 -26.646 -17.289 1.00 88.44 479 ASN A C 1
ATOM 3782 O O . ASN A 1 479 ? 6.342 -26.839 -18.409 1.00 88.44 479 ASN A O 1
ATOM 3786 N N . VAL A 1 480 ? 6.397 -25.763 -16.438 1.00 88.25 480 VAL A N 1
ATOM 3787 C CA . VAL A 1 480 ? 7.501 -24.860 -16.795 1.00 88.25 480 VAL A CA 1
ATOM 3788 C C . VAL A 1 480 ? 8.758 -25.062 -15.947 1.00 88.25 480 VAL A C 1
ATOM 3790 O O . VAL A 1 480 ? 9.798 -24.489 -16.267 1.00 88.25 480 VAL A O 1
ATOM 3793 N N . LEU A 1 481 ? 8.699 -25.886 -14.892 1.00 90.19 481 LEU A N 1
ATOM 3794 C CA . LEU A 1 481 ? 9.839 -26.112 -13.998 1.00 90.19 481 LEU A CA 1
ATOM 3795 C C . LEU A 1 481 ? 10.964 -26.894 -14.689 1.00 90.19 481 LEU A C 1
ATOM 3797 O O . LEU A 1 481 ? 10.768 -27.990 -15.215 1.00 90.19 481 LEU A O 1
ATOM 3801 N N . LYS A 1 482 ? 12.188 -26.363 -14.606 1.00 88.75 482 LYS A N 1
ATOM 3802 C CA . LYS A 1 482 ? 13.414 -26.998 -15.114 1.00 88.75 482 LYS A CA 1
ATOM 3803 C C . LYS A 1 482 ? 14.436 -27.213 -13.987 1.00 88.75 482 LYS A C 1
ATOM 3805 O O . LYS A 1 482 ? 14.741 -26.297 -13.224 1.00 88.75 482 LYS A O 1
ATOM 3810 N N . ARG A 1 483 ? 15.041 -28.410 -13.930 1.00 89.38 483 ARG A N 1
ATOM 3811 C CA . ARG A 1 483 ? 16.170 -28.774 -13.039 1.00 89.38 483 ARG A CA 1
ATOM 3812 C C . ARG A 1 483 ? 15.933 -28.417 -11.560 1.00 89.38 483 ARG A C 1
ATOM 3814 O O . ARG A 1 483 ? 15.145 -29.064 -10.889 1.00 89.38 483 ARG A O 1
ATOM 3821 N N . TRP A 1 484 ? 16.608 -27.394 -11.042 1.00 89.94 484 TRP A N 1
ATOM 3822 C CA . TRP A 1 484 ? 16.544 -26.992 -9.635 1.00 89.94 484 TRP A CA 1
ATOM 3823 C C . TRP A 1 484 ? 15.227 -26.295 -9.262 1.00 89.94 484 TRP A C 1
ATOM 3825 O O . TRP A 1 484 ? 14.886 -26.224 -8.085 1.00 89.94 484 TRP A O 1
ATOM 3835 N N . GLN A 1 485 ? 14.449 -25.823 -10.241 1.00 91.31 485 GLN A N 1
ATOM 3836 C CA . GLN A 1 485 ? 13.156 -25.173 -9.999 1.00 91.31 485 GLN A CA 1
ATOM 3837 C C . GLN A 1 485 ? 12.098 -26.137 -9.432 1.00 91.31 485 GLN A C 1
ATOM 3839 O O . GLN A 1 485 ? 11.100 -25.698 -8.871 1.00 91.31 485 GLN A O 1
ATOM 3844 N N . TRP A 1 486 ? 12.339 -27.453 -9.484 1.00 93.44 486 TRP A N 1
ATOM 3845 C CA . TRP A 1 486 ? 11.532 -28.452 -8.772 1.00 93.44 486 TRP A CA 1
ATOM 3846 C C . TRP A 1 486 ? 11.525 -28.260 -7.248 1.00 93.44 486 TRP A C 1
ATOM 3848 O O . TRP A 1 486 ? 10.635 -28.773 -6.576 1.00 93.44 486 TRP A O 1
ATOM 3858 N N . THR A 1 487 ? 12.430 -27.437 -6.706 1.00 92.31 487 THR A N 1
ATOM 3859 C CA . THR A 1 487 ? 12.352 -26.925 -5.325 1.00 92.31 487 THR A CA 1
ATOM 3860 C C . THR A 1 487 ? 11.035 -26.207 -5.007 1.00 92.31 487 THR A C 1
ATOM 3862 O O . THR A 1 487 ? 10.693 -26.094 -3.835 1.00 92.31 487 THR A O 1
ATOM 3865 N N . ALA A 1 488 ? 10.231 -25.807 -6.001 1.00 92.56 488 ALA A N 1
ATOM 3866 C CA . ALA A 1 488 ? 8.866 -25.319 -5.788 1.00 92.56 488 ALA A CA 1
ATOM 3867 C C . ALA A 1 488 ? 7.935 -26.321 -5.084 1.00 92.56 488 ALA A C 1
ATOM 3869 O O . ALA A 1 488 ? 6.950 -25.894 -4.485 1.00 92.56 488 ALA A O 1
ATOM 3870 N N . VAL A 1 489 ? 8.260 -27.622 -5.075 1.00 96.06 489 VAL A N 1
ATOM 3871 C CA . VAL A 1 489 ? 7.529 -28.629 -4.283 1.00 96.06 489 VAL A CA 1
ATOM 3872 C C . VAL A 1 489 ? 7.553 -28.319 -2.782 1.00 96.06 489 VAL A C 1
ATOM 3874 O O . VAL A 1 489 ? 6.664 -28.738 -2.044 1.00 96.06 489 VAL A O 1
ATOM 3877 N N . LEU A 1 490 ? 8.539 -27.535 -2.326 1.00 92.62 490 LEU A N 1
ATOM 3878 C CA . LEU A 1 490 ? 8.607 -27.072 -0.946 1.00 92.62 490 LEU A CA 1
ATOM 3879 C C . LEU A 1 490 ? 7.389 -26.229 -0.562 1.00 92.62 490 LEU A C 1
ATOM 3881 O O . LEU A 1 490 ? 7.031 -26.259 0.602 1.00 92.62 490 LEU A O 1
ATOM 3885 N N . SER A 1 491 ? 6.725 -25.541 -1.498 1.00 93.88 491 SER A N 1
ATOM 3886 C CA . SER A 1 491 ? 5.525 -24.739 -1.212 1.00 93.88 491 SER A CA 1
ATOM 3887 C C . SER A 1 491 ? 4.393 -25.579 -0.591 1.00 93.88 491 SER A C 1
ATOM 3889 O O . SER A 1 491 ? 4.101 -25.389 0.594 1.00 93.88 491 SER A O 1
ATOM 3891 N N . PRO A 1 492 ? 3.799 -26.566 -1.294 1.00 96.06 492 PRO A N 1
ATOM 3892 C CA . PRO A 1 492 ? 2.715 -27.363 -0.722 1.00 96.06 492 PRO A CA 1
ATOM 3893 C C . PRO A 1 492 ? 3.163 -28.236 0.454 1.00 96.06 492 PRO A C 1
ATOM 3895 O O . PRO A 1 492 ? 2.405 -28.405 1.409 1.00 96.06 492 PRO A O 1
ATOM 3898 N N . VAL A 1 493 ? 4.396 -28.759 0.433 1.00 94.75 493 VAL A N 1
ATOM 3899 C CA . VAL A 1 493 ? 4.932 -29.569 1.541 1.00 94.75 493 VAL A CA 1
ATOM 3900 C C . VAL A 1 493 ? 5.081 -28.729 2.806 1.00 94.75 493 VAL A C 1
ATOM 3902 O O . VAL A 1 493 ? 4.679 -29.163 3.884 1.00 94.75 493 VAL A O 1
ATOM 3905 N N . PHE A 1 494 ? 5.621 -27.516 2.688 1.00 91.06 494 PHE A N 1
ATOM 3906 C CA . PHE A 1 494 ? 5.798 -26.612 3.817 1.00 91.06 494 PHE A CA 1
ATOM 3907 C C . PHE A 1 494 ? 4.455 -26.185 4.407 1.00 91.06 494 PHE A C 1
ATOM 3909 O O . PHE A 1 494 ? 4.285 -26.268 5.624 1.00 91.06 494 PHE A O 1
ATOM 3916 N N . THR A 1 495 ? 3.478 -25.816 3.570 1.00 90.00 495 THR A N 1
ATOM 3917 C CA . THR A 1 495 ? 2.127 -25.478 4.040 1.00 90.00 495 THR A CA 1
ATOM 3918 C C . THR A 1 495 ? 1.463 -26.661 4.746 1.00 90.00 495 THR A C 1
ATOM 3920 O O . THR A 1 495 ? 0.951 -26.500 5.855 1.00 90.00 495 THR A O 1
ATOM 3923 N N . ALA A 1 496 ? 1.535 -27.868 4.176 1.00 91.81 496 ALA A N 1
ATOM 3924 C CA . ALA A 1 496 ? 0.980 -29.064 4.806 1.00 91.81 496 ALA A CA 1
ATOM 3925 C C . ALA A 1 496 ? 1.647 -29.372 6.154 1.00 91.81 496 ALA A C 1
ATOM 3927 O O . ALA A 1 496 ? 0.954 -29.622 7.137 1.00 91.81 496 ALA A O 1
ATOM 3928 N N . VAL A 1 497 ? 2.980 -29.307 6.244 1.00 88.81 497 VAL A N 1
ATOM 3929 C CA . VAL A 1 497 ? 3.701 -29.564 7.501 1.00 88.81 497 VAL A CA 1
ATOM 3930 C C . VAL A 1 497 ? 3.339 -28.534 8.569 1.00 88.81 497 VAL A C 1
ATOM 3932 O O . VAL A 1 497 ? 3.094 -28.893 9.723 1.00 88.81 497 VAL A O 1
ATOM 3935 N N . LEU A 1 498 ? 3.269 -27.259 8.188 1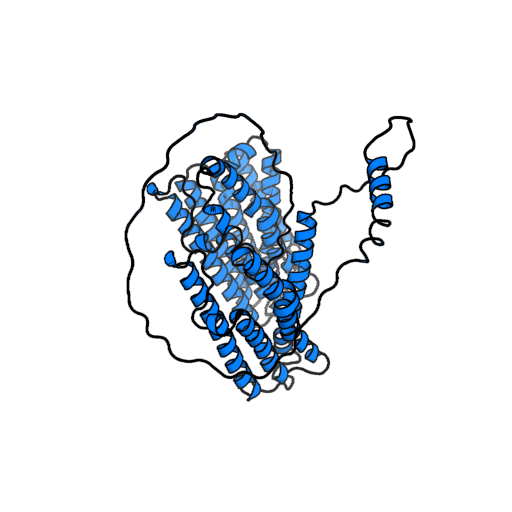.00 85.19 498 LEU A N 1
ATOM 3936 C CA . LEU A 1 498 ? 2.938 -26.173 9.100 1.00 85.19 498 LEU A CA 1
ATOM 3937 C C . LEU A 1 498 ? 1.525 -26.339 9.671 1.00 85.19 498 LEU A C 1
ATOM 3939 O O . LEU A 1 498 ? 1.335 -26.256 10.890 1.00 85.19 498 LEU A O 1
ATOM 3943 N N . LEU A 1 499 ? 0.549 -26.617 8.805 1.00 87.38 499 LEU A N 1
ATOM 3944 C CA . LEU A 1 499 ? -0.845 -26.778 9.204 1.00 87.38 499 LEU A CA 1
ATOM 3945 C C . LEU A 1 499 ? -1.086 -28.078 9.970 1.00 87.38 499 LEU A C 1
ATOM 3947 O O . LEU A 1 499 ? -1.840 -28.069 10.939 1.00 87.38 499 LEU A O 1
ATOM 3951 N N . LEU A 1 500 ? -0.447 -29.187 9.594 1.00 85.12 500 LEU A N 1
ATOM 3952 C CA . LEU A 1 500 ? -0.719 -30.480 10.221 1.00 85.12 500 LEU A CA 1
ATOM 3953 C C . LEU A 1 500 ? 0.065 -30.703 11.520 1.00 85.12 500 LEU A C 1
ATOM 3955 O O . LEU A 1 500 ? -0.468 -31.321 12.440 1.00 85.12 500 LEU A O 1
ATOM 3959 N N . PHE A 1 501 ? 1.302 -30.203 11.619 1.00 83.75 501 PHE A N 1
ATOM 3960 C CA . PHE A 1 501 ? 2.229 -30.610 12.686 1.00 83.75 501 PHE A CA 1
ATOM 3961 C C . PHE A 1 501 ? 2.821 -29.473 13.515 1.00 83.75 501 PHE A C 1
ATOM 3963 O O . PHE A 1 501 ? 3.309 -29.737 14.613 1.00 83.75 501 PHE A O 1
ATOM 3970 N N . VAL A 1 502 ? 2.807 -28.229 13.031 1.00 78.81 502 VAL A N 1
ATOM 3971 C CA . VAL A 1 502 ? 3.483 -27.123 13.729 1.00 78.81 502 VAL A CA 1
ATOM 3972 C C . VAL A 1 502 ? 2.479 -26.215 14.414 1.00 78.81 502 VAL A C 1
ATOM 3974 O O . VAL A 1 502 ? 2.335 -26.255 15.635 1.00 78.81 502 VAL A O 1
ATOM 3977 N N . SER A 1 503 ? 1.792 -25.380 13.641 1.00 74.06 503 SER A N 1
ATOM 3978 C CA . SER A 1 503 ? 0.971 -24.308 14.191 1.00 74.06 503 SER A CA 1
ATOM 3979 C C . SER A 1 503 ? -0.520 -24.524 13.978 1.00 74.06 503 SER A C 1
ATOM 3981 O O . SER A 1 503 ? -1.294 -24.048 14.796 1.00 74.06 503 SER A O 1
ATOM 3983 N N . GLY A 1 504 ? -0.949 -25.265 12.952 1.00 76.12 504 GLY A N 1
ATOM 3984 C CA . GLY A 1 504 ? -2.376 -25.424 12.651 1.00 76.12 504 GLY A CA 1
ATOM 3985 C C . GLY A 1 504 ? -3.119 -26.331 13.638 1.00 76.12 504 GLY A C 1
ATOM 3986 O O . GLY A 1 504 ? -3.653 -25.876 14.653 1.00 76.12 504 GLY A O 1
ATOM 3987 N N . MET A 1 505 ? -3.190 -27.626 13.326 1.00 83.12 505 MET A N 1
ATOM 3988 C CA . MET A 1 505 ? -3.999 -28.600 14.067 1.00 83.12 505 MET A CA 1
ATOM 3989 C C . MET A 1 505 ? -3.562 -28.769 15.527 1.00 83.12 505 MET A C 1
ATOM 3991 O O . MET A 1 505 ? -4.424 -28.627 16.390 1.00 83.12 505 MET A O 1
ATOM 3995 N N . PRO A 1 506 ? -2.272 -28.969 15.872 1.00 80.62 506 PRO A N 1
ATOM 3996 C CA . PRO A 1 506 ? -1.899 -29.301 17.252 1.00 80.62 506 PRO A CA 1
ATOM 3997 C C . PRO A 1 506 ? -2.265 -28.206 18.259 1.00 80.62 506 PRO A C 1
ATOM 3999 O O . PRO A 1 506 ? -2.605 -28.477 19.412 1.00 80.62 506 PRO A O 1
ATOM 4002 N N . ILE A 1 507 ? -2.197 -26.944 17.832 1.00 78.19 507 ILE A N 1
ATOM 4003 C CA . ILE A 1 507 ? -2.498 -25.799 18.691 1.00 78.19 507 ILE A CA 1
ATOM 4004 C C . ILE A 1 507 ? -4.008 -25.601 18.812 1.00 78.19 507 ILE A C 1
ATOM 4006 O O . ILE A 1 507 ? -4.502 -25.316 19.908 1.00 78.19 507 ILE A O 1
ATOM 4010 N N . LEU A 1 508 ? -4.743 -25.779 17.712 1.00 81.06 508 LEU A N 1
ATOM 4011 C CA . LEU A 1 508 ? -6.200 -25.712 17.719 1.00 81.06 508 LEU A CA 1
ATOM 4012 C C . LEU A 1 508 ? -6.833 -26.857 18.501 1.00 81.06 508 LEU A C 1
ATOM 4014 O O . LEU A 1 508 ? -7.727 -26.576 19.289 1.00 81.06 508 LEU A O 1
ATOM 4018 N N . GLU A 1 509 ? -6.361 -28.093 18.342 1.00 84.19 509 GLU A N 1
ATOM 4019 C CA . GLU A 1 509 ? -6.837 -29.251 19.107 1.00 84.19 509 GLU A CA 1
ATOM 4020 C C . GLU A 1 509 ? -6.583 -29.036 20.599 1.00 84.19 509 GLU A C 1
ATOM 4022 O O . GLU A 1 509 ? -7.512 -29.032 21.396 1.00 84.19 509 GLU A O 1
ATOM 4027 N N . LYS A 1 510 ? -5.363 -28.648 20.984 1.00 83.00 510 LYS A N 1
ATOM 4028 C CA . LYS A 1 510 ? -5.057 -28.341 22.388 1.00 83.00 510 LYS A CA 1
ATOM 4029 C C . LYS A 1 510 ? -5.905 -27.201 22.961 1.00 83.00 510 LYS A C 1
ATOM 4031 O O . LYS A 1 510 ? -6.168 -27.163 24.164 1.00 83.00 510 LYS A O 1
ATOM 4036 N N . SER A 1 511 ? -6.282 -26.223 22.137 1.00 80.88 511 SER A N 1
ATOM 4037 C CA . SER A 1 511 ? -7.194 -25.151 22.545 1.00 80.88 511 SER A CA 1
ATOM 4038 C C . SER A 1 511 ? -8.652 -25.611 22.595 1.00 80.88 511 SER A C 1
ATOM 4040 O O . SER A 1 511 ? -9.410 -25.078 23.406 1.00 80.88 511 SER A O 1
ATOM 4042 N N . ALA A 1 512 ? -9.046 -26.531 21.720 1.00 82.81 512 ALA A N 1
ATOM 4043 C CA . ALA A 1 512 ? -10.365 -27.136 21.668 1.00 82.81 512 ALA A CA 1
ATOM 4044 C C . ALA A 1 512 ? -10.601 -28.012 22.897 1.00 82.81 512 ALA A C 1
ATOM 4046 O O . ALA A 1 512 ? -11.563 -27.747 23.611 1.00 82.81 512 ALA A O 1
ATOM 4047 N N . ASP A 1 513 ? -9.674 -28.915 23.216 1.00 86.44 513 ASP A N 1
ATOM 4048 C CA . ASP A 1 513 ? -9.758 -29.814 24.374 1.00 86.44 513 ASP A CA 1
ATOM 4049 C C . ASP A 1 513 ? -9.904 -29.023 25.683 1.00 86.44 513 ASP A C 1
ATOM 4051 O O . ASP A 1 513 ? -10.702 -29.314 26.568 1.00 86.44 513 ASP A O 1
ATOM 4055 N N . ARG A 1 514 ? -9.167 -27.910 25.801 1.00 86.06 514 ARG A N 1
ATOM 4056 C CA . ARG A 1 514 ? -9.282 -27.012 26.963 1.00 86.06 514 ARG A CA 1
ATOM 4057 C C . ARG A 1 514 ? -10.650 -26.358 27.097 1.00 86.06 514 ARG A C 1
ATOM 4059 O O . ARG A 1 514 ? -11.010 -25.947 28.198 1.00 86.06 514 ARG A O 1
ATOM 4066 N N . LYS A 1 515 ? -11.340 -26.141 25.980 1.00 82.25 515 LYS A N 1
ATOM 4067 C CA . LYS A 1 515 ? -12.601 -25.404 25.934 1.00 82.25 515 LYS A CA 1
ATOM 4068 C C . LYS A 1 515 ? -13.808 -26.334 26.023 1.00 82.25 515 LYS A C 1
ATOM 4070 O O . LYS A 1 515 ? -14.801 -25.937 26.625 1.00 82.25 515 LYS A O 1
ATOM 4075 N N . TYR A 1 516 ? -13.728 -27.506 25.405 1.00 81.69 516 TYR A N 1
ATOM 4076 C CA . TYR A 1 516 ? -14.858 -28.409 25.205 1.00 81.69 516 TYR A CA 1
ATOM 4077 C C . TYR A 1 516 ? -14.754 -29.721 25.998 1.00 81.69 516 TYR A C 1
ATOM 4079 O O . TYR A 1 516 ? -15.765 -30.412 26.105 1.00 81.69 516 TYR A O 1
ATOM 4087 N N . GLY A 1 517 ? -13.608 -30.005 26.628 1.00 74.38 517 GLY A N 1
ATOM 4088 C CA . GLY A 1 517 ? -13.326 -31.286 27.287 1.00 74.38 517 GLY A CA 1
ATOM 4089 C C . GLY A 1 517 ? -12.723 -32.284 26.317 1.00 74.38 517 GLY A C 1
ATOM 4090 O O . GLY A 1 517 ? -12.773 -33.485 26.656 1.00 74.38 517 GLY A O 1
#

=== Feature glossary ===
The features interleaved in this record are:

— What the protein is —

Sequence gives the chain of amino acids in standard one-letter code (A=alanine, C=cysteine, …, Y=tyrosine), read N→C. It is the only feature that is directly encoded by the gene; all structural features are derived from the folded form of this sequence.

Database cross-references. InterPro integrates a dozen domain/family signature databases into unified entries with residue-range hits. GO terms attach function/process/location labels with evidence codes. CATH codes position the fold in a four-level structural taxonomy. Organism is the NCBI-taxonomy species name.

— Where its atoms are —

Atomic coordinates in PDBx/mmCIF format — the same representation the Protein Data Bank distributes. Each line of the _atom_site loop places one backbone atom in Cartesian space (units: ångströms, origin: arbitrary).

The six renders are orthographic views along the three Cartesian axes in both directions. Representation (cartoon, sticks, or surface) and color scheme (sequence-rainbow or by-chain) vary across proteins so the training set covers all the common visualization conventions.

— Local backbone conformation —

Eight-state secondary structure (DSSP): H is the canonical α-helix, G the tighter 3₁₀-helix, I the wider π-helix; E/B are β-structure, T and S are turns and bends, and '-' is everything else. DSSP derives these from the pattern of main-chain N–H···O=C hydrogen bonds, not from the sequence.

P-SEA three-state annotation labels each residue as helix, strand, or coil based purely on the geometry of the Cα trace. It serves as a fallback when the full backbone (and thus DSSP) is unavailable.

The φ/ψ torsion pair specifies the backbone conformation at each residue. φ rotates about the N–Cα bond, ψ about the Cα–C bond. Steric clashes forbid most of the (φ, ψ) plane — the allowed regions (α-helix basin, β-sheet basin, left-handed helix) are the Ramachandran-allowed regions.

— Global shape and packing —

The geometric summary reports three shape descriptors. Rg (radius of gyration) measures how spread out the Cα atoms are about their centre of mass; compact globular proteins have small Rg, elongated or unfolded ones large. Cα contacts (<8 Å, |i−j|>4) count long-range residue pairs in spatial proximity — high for tightly packed folds, near zero for rods or random coil. The bounding-box extents give the protein's footprint along x, y, z in Å.

Solvent-accessible surface area (SASA) is the area in Å² traced out by the centre of a 1.4 Å probe sphere (a water molecule) rolled over the protein's van der Waals surface (Shrake–Rupley / Lee–Richards construction)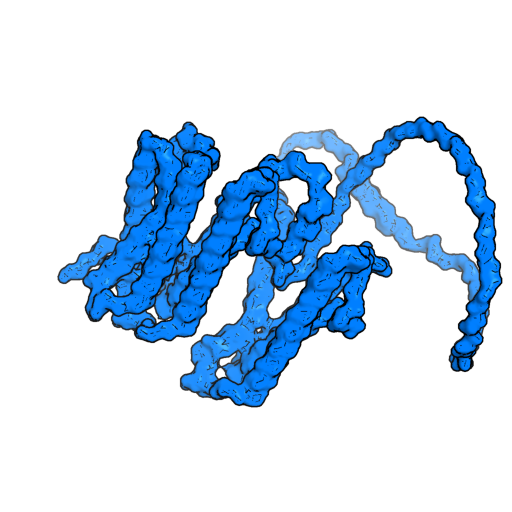. Buried residues have near-zero SASA; fully exposed residues can exceed 200 Å². The total SASA scales roughly with the number of surface residues.

The contact map is a binary N×N matrix image: pixel (i, j) is dark where Cα_i and Cα_j are within 8 Å and |i−j|>4. Because the |i−j|>4 filter removes local helical contacts, off-diagonal stripes parallel to the main diagonal indicate parallel β-sheets; stripes perpendicular to it indicate antiparallel β-sheets. The Ramachandran plot scatters every residue's (φ, ψ) pair against the sterically allowed regions. The PAE heatmap renders the predicted-aligned-error matrix.

— Structural neighborhood —

3Di is Foldseek's structural alphabet. Each residue is assigned one of twenty discrete states based on how its Cα sits relative to its spatial (not sequential) neighbors. Aligning 3Di strings finds structural homologs roughly as well as full 3D superposition, but orders of magnitude faster.

Nearest PDB neighbors are the top structural matches found by Foldseek when searching this structure against the entire Protein Data Bank. Each hit reports a TM-score (0 to 1; >0.5 almost always implies the same fold) and an E-value. These are *structural* homologs — they may share no detectable sequence similarity.

— Confidence and disorder —

For AlphaFold models, the B-factor field carries pLDDT — the model's own estimate of local accuracy on a 0–100 scale. Regions with pLDDT<50 should be treated as essentially unmodeled; they often correspond to intrinsically disordered segments.

Crystallographic B-factors measure how much each atom's electron density is smeared out, in Å². They rise in mobile loops and surface residues and fall in the buried interior. In AlphaFold models this column is repurposed to hold pLDDT instead.

Predicted aligned error is AlphaFold's pairwise confidence. Unlike pLDDT (per-residue), PAE is per-residue-pair and captures whether two parts of the structure are correctly placed relative to each other. Units are ångströms of expected positional error.